Protein AF-0000000087802405 (afdb_homodimer)

Secondary structure (DSSP, 8-state):
------------------S-HHHHHHHHHHHHHHHHHHHHHHHHTT-SSPPPTT--HHHHHHHHHHTHHHHHHHHHHHHHHHHHHHHHHHHHHHHHTTSTT--HHHHHHHHHHHHHHHHHHHHHHHHHHHHHH-TTS-HHHHHHHHHHHHHHHHHTTHHHHHHHHHHHHHHHT--SSS-SS-HHHHHHHHHHHHTTGGGGGGGG-SSSTTSTTSIIIIIHHHHHHHHHHHHHHHHHHHHHHHHHS--/--------------S---S-HHHHHHHHHHHHHHHHHHHHHHHHTT-SSPPPTT--HHHHHHHHHHTHHHHHHHHHHHHHHHHHHHHHHHHHHHHHTTSTT--HHHHHHHHHHHHHHHHHHHHHHHHHHHHHH-TTS-HHHHHHHHHHHHHHHHHTTHHHHHHHHHHHHHHHT--SSS-SS-HHHHHHHHHHHHTTGGGGGGGG-SSSTTSTTSIIIIIHHHHHHHHHHHHHHHHHHHHHHHHHS--

Radius of gyration: 25.0 Å; Cα contacts (8 Å, |Δi|>4): 701; chains: 2; bounding box: 50×85×75 Å

Solvent-accessible surface area (backbone atoms only — not comparable to full-atom values): 24866 Å² total; per-residue (Å²): 138,82,77,78,80,73,75,78,74,70,72,73,72,67,76,78,70,78,87,50,63,67,58,45,50,56,23,43,48,24,40,62,50,23,51,49,31,47,49,46,22,33,57,41,43,64,39,79,62,46,77,57,72,72,57,47,36,63,58,48,41,48,52,47,65,76,29,42,69,35,32,51,53,14,35,37,40,28,33,53,23,20,38,26,31,32,42,16,27,41,24,47,38,62,60,55,63,71,37,80,86,57,62,65,64,41,45,50,47,22,30,37,22,22,20,41,36,12,46,36,38,20,56,34,25,28,37,50,31,46,36,62,56,55,78,83,51,61,32,65,58,36,37,51,35,44,53,50,26,52,48,43,60,44,51,57,47,59,37,48,39,54,19,47,48,29,50,24,52,52,39,62,64,42,79,54,94,75,39,90,52,59,58,68,55,28,52,50,43,43,55,43,43,57,47,46,58,67,15,63,51,22,89,77,41,59,60,62,47,47,5,63,60,13,55,48,29,35,50,45,35,53,51,32,52,51,49,47,52,48,51,54,51,49,48,50,50,53,50,47,53,61,55,58,66,73,99,138,83,77,80,82,75,76,79,76,75,73,77,71,62,81,74,69,77,86,46,59,66,58,46,51,54,22,43,50,23,42,62,50,23,52,49,30,44,50,47,21,33,56,41,44,63,38,80,62,44,76,57,71,73,56,48,37,64,57,49,43,48,52,48,66,75,28,42,68,36,32,55,54,14,35,55,39,28,40,55,24,19,63,27,32,30,42,15,26,50,24,46,36,61,61,54,63,70,38,78,85,55,61,64,59,41,45,49,46,22,29,26,17,21,38,40,35,13,46,38,37,49,56,36,25,53,36,49,44,59,38,60,68,56,76,82,51,61,33,65,57,37,38,50,35,46,48,39,25,51,38,38,61,45,35,39,45,39,37,50,41,45,18,47,47,28,48,24,52,53,39,60,63,42,82,54,94,76,38,91,52,58,56,67,56,27,52,52,44,44,56,43,44,56,44,46,59,68,16,47,49,22,58,73,43,58,59,63,48,50,6,65,60,12,55,49,29,37,51,46,37,55,50,33,52,50,51,47,53,49,53,54,50,49,48,50,50,54,48,46,54,62,53,56,65,73,97

Sequence (494 aa):
MQSSLILNRREMSLPATSRHPTTDIAWIACGPVALIFFLIFLAASHFLPPISPKSSPISIADHYRSNETGMEAGVYILVVASILWPMYSFGLNNFLSNIPDINPNILSLQSSCGAAAGMSLAVIAPCFGATLYRLERDPALTQLLNDLSWLLFTLVTSQFATQEFAISGGILSDTRAKPLVPHWVAWINSSLTLTYIPAYSAHCVRKGPMAWDGAVTFWLPIAAIAVQTGLLCFYFWMYLRQHTARGMQSSLILNRREMSLPATSRHPTTDIAWIACGPVALIFFLIFLAASHFLPPISPKSSPISIADHYRSNETGMEAGVYILVVASILWPMYSFGLNNFLSNIPDINPNILSLQSSCGAAAGMSLAVIAPCFGATLYRLERDPALTQLLNDLSWLLFTLVTSQFATQEFAISGGILSDTRAKPLVPHWVAWINSSLTLTYIPAYSAHCVRKGPMAWDGAVTFWLPIAAIAVQTGLLCFYFWMYLRQHTARG

Foldseek 3Di:
DPPDPPPPPPPPPQPPQPPCVVLLLQLQVLLVVLLVLQVQLCVLLVPVPHDFLPDDLVRLLVSCVVRVVSNVVSLVSLLVSLVNQLSNLVSLLSLLSNQPPQDVVLSVLLSVLSNQQSVLSNVLSVLSVVLSVCSVDDSVVSSVSVVVSLLSVQQSCVSVLSNLLSSLVSQVVRPDPDGLADNVLSVLSNVLSVLSVLLNCQNVDRDEQNHSSHCSRPVSNSVSSVVNSVRSSVSSVVVCVVVVVVD/DPPDPPVPPPPPPQPDQPPCVPLLLQLQVLLVVLLVLQVQLCVLLVPVPHDFLPDDLVRLLVSCVVRVVSNVVSLVSLLVSLVRQLSNLVSVLSLLSVQPPQDVVLSVLLSVLSNQQSVLSVVLSVLSVVLNVCSVDDSVVSSVSVVVSLLSVQASCVSVLRNLLSSLVSQVVRPDPDGLADNVLSVLSNVLSVLSVLLNCLVVDRDEQNHSSHCSRPVSNSVSSVVNSVSSSVSSVVVCVVPVVVD

Nearest PDB structures (foldseek):
  6h2e-assembly1_Q-2  TM=1.938E-01  e=8.388E+00  Aeromonas hydrophila subsp. hydrophila AL09-71
  6r1j-assembly1_J-2  TM=1.764E-01  e=5.918E+00  Aeromonas hydrophila J-1
  8ubg-assembly1_A  TM=5.286E-01  e=4.820E+00  synthetic construct
  6r1j-assembly1_J-2  TM=1.724E-01  e=5.990E+00  Aeromonas hydrophila J-1

Organism: Aspergillus candidus (NCBI:txid41067)

Structure (mmCIF, N/CA/C/O backbone):
data_AF-0000000087802405-model_v1
#
loop_
_entity.id
_entity.type
_entity.pdbx_description
1 polymer 'Integral membrane protein'
#
loop_
_atom_site.group_PDB
_atom_site.id
_atom_site.type_symbol
_atom_site.label_atom_id
_atom_site.label_alt_id
_atom_site.label_comp_id
_atom_site.label_asym_id
_atom_site.label_entity_id
_atom_site.label_seq_id
_atom_site.pdbx_PDB_ins_code
_atom_site.Cartn_x
_atom_site.Cartn_y
_atom_site.Cartn_z
_atom_site.occupancy
_atom_site.B_iso_or_equiv
_atom_site.auth_seq_id
_atom_site.auth_comp_id
_atom_site.auth_asym_id
_atom_site.auth_atom_id
_atom_site.pdbx_PDB_model_num
ATOM 1 N N . MET A 1 1 ? 4.742 39.062 51.5 1 24.84 1 MET A N 1
ATOM 2 C CA . MET A 1 1 ? 5.492 39.188 50.25 1 24.84 1 MET A CA 1
ATOM 3 C C . MET A 1 1 ? 5.078 38.094 49.25 1 24.84 1 MET A C 1
ATOM 5 O O . MET A 1 1 ? 5.645 37 49.25 1 24.84 1 MET A O 1
ATOM 9 N N . GLN A 1 2 ? 3.816 37.781 49.219 1 27.03 2 GLN A N 1
ATOM 10 C CA . GLN A 1 2 ? 2.816 36.969 48.562 1 27.03 2 GLN A CA 1
ATOM 11 C C . GLN A 1 2 ? 2.773 37.25 47.062 1 27.03 2 GLN A C 1
ATOM 13 O O . GLN A 1 2 ? 1.988 38.094 46.594 1 27.03 2 GLN A O 1
ATOM 18 N N . SER A 1 3 ? 3.988 37.688 46.438 1 31.23 3 SER A N 1
ATOM 19 C CA . SER A 1 3 ? 4.129 38 45.031 1 31.23 3 SER A CA 1
ATOM 20 C C . SER A 1 3 ? 3.486 36.938 44.156 1 31.23 3 SER A C 1
ATOM 22 O O . SER A 1 3 ? 3.834 35.781 44.219 1 31.23 3 SER A O 1
ATOM 24 N N . SER A 1 4 ? 2.217 37.219 43.688 1 28.28 4 SER A N 1
ATOM 25 C CA . SER A 1 4 ? 1.218 36.625 42.781 1 28.28 4 SER A CA 1
ATOM 26 C C . SER A 1 4 ? 1.846 36.219 41.469 1 28.28 4 SER A C 1
ATOM 28 O O . SER A 1 4 ? 2.336 37.031 40.719 1 28.28 4 SER A O 1
ATOM 30 N N . LEU A 1 5 ? 2.613 35.094 41.312 1 28.69 5 LEU A N 1
ATOM 31 C CA . LEU A 1 5 ? 3.105 34.344 40.188 1 28.69 5 LEU A CA 1
ATOM 32 C C . LEU A 1 5 ? 2.031 34.188 39.125 1 28.69 5 LEU A C 1
ATOM 34 O O . LEU A 1 5 ? 1.125 33.375 39.25 1 28.69 5 LEU A O 1
ATOM 38 N N . ILE A 1 6 ? 1.378 35.312 38.656 1 29.67 6 ILE A N 1
ATOM 39 C CA . ILE A 1 6 ? 0.475 35.344 37.531 1 29.67 6 ILE A CA 1
ATOM 40 C C . ILE A 1 6 ? 1.076 34.562 36.344 1 29.67 6 ILE A C 1
ATOM 42 O O . ILE A 1 6 ? 2.1 34.969 35.781 1 29.67 6 ILE A O 1
ATOM 46 N N . LEU A 1 7 ? 1.1 33.25 36.375 1 28.95 7 LEU A N 1
ATOM 47 C CA . LEU A 1 7 ? 1.338 32.312 35.281 1 28.95 7 LEU A CA 1
ATOM 48 C C . LEU A 1 7 ? 0.708 32.781 34 1 28.95 7 LEU A C 1
ATOM 50 O O . LEU A 1 7 ? -0.506 33 33.938 1 28.95 7 LEU A O 1
ATOM 54 N N . ASN A 1 8 ? 1.316 33.688 33.219 1 27.42 8 ASN A N 1
ATOM 55 C CA . ASN A 1 8 ? 0.947 34.062 31.859 1 27.42 8 ASN A CA 1
ATOM 56 C C . ASN A 1 8 ? 0.509 32.875 31.031 1 27.42 8 ASN A C 1
ATOM 58 O O . ASN A 1 8 ? 1.327 32 30.688 1 27.42 8 ASN A O 1
ATOM 62 N N . ARG A 1 9 ? -0.68 32.312 31.219 1 29.12 9 ARG A N 1
ATOM 63 C CA . ARG A 1 9 ? -1.418 31.422 30.328 1 29.12 9 ARG A CA 1
ATOM 64 C C . ARG A 1 9 ? -1.245 31.844 28.875 1 29.12 9 ARG A C 1
ATOM 66 O O . ARG A 1 9 ? -1.924 32.781 28.406 1 29.12 9 ARG A O 1
ATOM 73 N N . ARG A 1 10 ? 0.016 32 28.391 1 31.77 10 ARG A N 1
ATOM 74 C CA . ARG A 1 10 ? 0.124 32.156 26.953 1 31.77 10 ARG A CA 1
ATOM 75 C C . ARG A 1 10 ? -0.912 31.312 26.219 1 31.77 10 ARG A C 1
ATOM 77 O O . ARG A 1 10 ? -0.956 30.094 26.391 1 31.77 10 ARG A O 1
ATOM 84 N N . GLU A 1 11 ? -2.078 31.812 25.891 1 28.75 11 GLU A N 1
ATOM 85 C CA . GLU A 1 11 ? -3.084 31.328 24.953 1 28.75 11 GLU A CA 1
ATOM 86 C C . GLU A 1 11 ? -2.434 30.594 23.781 1 28.75 11 GLU A C 1
ATOM 88 O O . GLU A 1 11 ? -1.7 31.203 23 1 28.75 11 GLU A O 1
ATOM 93 N N . MET A 1 12 ? -1.704 29.547 23.969 1 30.81 12 MET A N 1
ATOM 94 C CA . MET A 1 12 ? -1.371 28.703 22.844 1 30.81 12 MET A CA 1
ATOM 95 C C . MET A 1 12 ? -2.424 28.812 21.734 1 30.81 12 MET A C 1
ATOM 97 O O . MET A 1 12 ? -3.574 28.422 21.938 1 30.81 12 MET A O 1
ATOM 101 N N . SER A 1 13 ? -2.416 29.875 20.953 1 31.36 13 SER A N 1
ATOM 102 C CA . SER A 1 13 ? -3.244 30.078 19.766 1 31.36 13 SER A CA 1
ATOM 103 C C . SER A 1 13 ? -3.584 28.75 19.109 1 31.36 13 SER A C 1
ATOM 105 O O . SER A 1 13 ? -2.734 27.859 19.016 1 31.36 13 SER A O 1
ATOM 107 N N . LEU A 1 14 ? -4.75 28.266 19.219 1 33.34 14 LEU A N 1
ATOM 108 C CA . LEU A 1 14 ? -5.438 27.172 18.547 1 33.34 14 LEU A CA 1
ATOM 109 C C . LEU A 1 14 ? -4.879 26.938 17.156 1 33.34 14 LEU A C 1
ATOM 111 O O . LEU A 1 14 ? -4.633 27.891 16.422 1 33.34 14 LEU A O 1
ATOM 115 N N . PRO A 1 15 ? -4.094 25.906 16.984 1 36.03 15 PRO A N 1
ATOM 116 C CA . PRO A 1 15 ? -3.648 25.719 15.594 1 36.03 15 PRO A CA 1
ATOM 117 C C . PRO A 1 15 ? -4.695 26.156 14.578 1 36.03 15 PRO A C 1
ATOM 119 O O . PRO A 1 15 ? -5.895 26.109 14.859 1 36.03 15 PRO A O 1
ATOM 122 N N . ALA A 1 16 ? -4.402 27.109 13.656 1 37.66 16 ALA A N 1
ATOM 123 C CA . ALA A 1 16 ? -5.172 27.672 12.547 1 37.66 16 ALA A CA 1
ATOM 124 C C . ALA A 1 16 ? -6.152 26.656 11.984 1 37.66 16 ALA A C 1
ATOM 126 O O . ALA A 1 16 ? -5.836 25.469 11.898 1 37.66 16 ALA A O 1
ATOM 127 N N . THR A 1 17 ? -7.473 26.688 12.188 1 40.28 17 THR A N 1
ATOM 128 C CA . THR A 1 17 ? -8.609 26.109 11.477 1 40.28 17 THR A CA 1
ATOM 129 C C . THR A 1 17 ? -8.227 25.75 10.039 1 40.28 17 THR A C 1
ATOM 131 O O . THR A 1 17 ? -7.496 26.5 9.383 1 40.28 17 THR A O 1
ATOM 134 N N . SER A 1 18 ? -8.062 24.531 9.742 1 48.38 18 SER A N 1
ATOM 135 C CA . SER A 1 18 ? -7.75 24.094 8.391 1 48.38 18 SER A CA 1
ATOM 136 C C . SER A 1 18 ? -8.398 25.016 7.355 1 48.38 18 SER A C 1
ATOM 138 O O . SER A 1 18 ? -9.625 25.156 7.324 1 48.38 18 SER A O 1
ATOM 140 N N . ARG A 1 19 ? -7.77 26.156 7.016 1 53.12 19 ARG A N 1
ATOM 141 C CA . ARG A 1 19 ? -8.086 27.172 6.023 1 53.12 19 ARG A CA 1
ATOM 142 C C . ARG A 1 19 ? -8.578 26.547 4.727 1 53.12 19 ARG A C 1
ATOM 144 O O . ARG A 1 19 ? -9.141 27.219 3.867 1 53.12 19 ARG A O 1
ATOM 151 N N . HIS A 1 20 ? -8.445 25.109 4.578 1 64.62 20 HIS A N 1
ATOM 152 C CA . HIS A 1 20 ? -8.875 24.656 3.256 1 64.62 20 HIS A CA 1
ATOM 153 C C . HIS A 1 20 ? -9.922 23.547 3.361 1 64.62 20 HIS A C 1
ATOM 155 O O . HIS A 1 20 ? -9.586 22.359 3.254 1 64.62 20 HIS A O 1
ATOM 161 N N . PRO A 1 21 ? -11.18 23.875 3.584 1 77.06 21 PRO A N 1
ATOM 162 C CA . PRO A 1 21 ? -12.289 22.922 3.742 1 77.06 21 PRO A CA 1
ATOM 163 C C . PRO A 1 21 ? -12.422 21.969 2.557 1 77.06 21 PRO A C 1
ATOM 165 O O . PRO A 1 21 ? -12.758 20.797 2.736 1 77.06 21 PRO A O 1
ATOM 168 N N . THR A 1 22 ? -12.055 22.438 1.466 1 80 22 THR A N 1
ATOM 169 C CA . THR A 1 22 ? -12.203 21.609 0.279 1 80 22 THR A CA 1
ATOM 170 C C . THR A 1 22 ? -11.211 20.438 0.309 1 80 22 THR A C 1
ATOM 172 O O . THR A 1 22 ? -11.547 19.328 -0.068 1 80 22 THR A O 1
ATOM 175 N N . THR A 1 23 ? -10.07 20.703 0.787 1 82.81 23 THR A N 1
ATOM 176 C CA . THR A 1 23 ? -9.055 19.656 0.866 1 82.81 23 THR A CA 1
ATOM 177 C C . THR A 1 23 ? -9.422 18.625 1.919 1 82.81 23 THR A C 1
ATOM 179 O O . THR A 1 23 ? -9.258 17.422 1.698 1 82.81 23 THR A O 1
ATOM 182 N N . ASP A 1 24 ? -9.992 19.109 2.953 1 87.5 24 ASP A N 1
ATOM 183 C CA . ASP A 1 24 ? -10.414 18.188 4.012 1 87.5 24 ASP A CA 1
ATOM 184 C C . ASP A 1 24 ? -11.547 17.281 3.541 1 87.5 24 ASP A C 1
ATOM 186 O O . ASP A 1 24 ? -11.578 16.094 3.855 1 87.5 24 ASP A O 1
ATOM 190 N N . ILE A 1 25 ? -12.43 17.875 2.793 1 91.81 25 ILE A N 1
ATOM 191 C CA . ILE A 1 25 ? -13.547 17.109 2.254 1 91.81 25 ILE A CA 1
ATOM 192 C C . ILE A 1 25 ? -13.023 16.031 1.303 1 91.81 25 ILE A C 1
ATOM 194 O O . ILE A 1 25 ? -13.438 14.875 1.376 1 91.81 25 ILE A O 1
ATOM 198 N N . ALA A 1 26 ? -12.078 16.391 0.507 1 91.31 26 ALA A N 1
ATOM 199 C CA . ALA A 1 26 ? -11.516 15.445 -0.458 1 91.31 26 ALA A CA 1
ATOM 200 C C . ALA A 1 26 ? -10.797 14.305 0.248 1 91.31 26 ALA A C 1
ATOM 202 O O . ALA A 1 26 ? -10.938 13.141 -0.136 1 91.31 26 ALA A O 1
ATOM 203 N N . TRP A 1 27 ? -10.078 14.578 1.279 1 92.31 27 TRP A N 1
ATOM 204 C CA . TRP A 1 27 ? -9.305 13.57 1.998 1 92.31 27 TRP A CA 1
ATOM 205 C C . TRP A 1 27 ? -10.227 12.617 2.752 1 92.31 27 TRP A C 1
ATOM 207 O O . TRP A 1 27 ? -10.062 11.398 2.682 1 92.31 27 TRP A O 1
ATOM 217 N N . ILE A 1 28 ? -11.211 13.18 3.375 1 94.81 28 ILE A N 1
ATOM 218 C CA . ILE A 1 28 ? -12.125 12.344 4.152 1 94.81 28 ILE A CA 1
ATOM 219 C C . ILE A 1 28 ? -12.969 11.492 3.211 1 94.81 28 ILE A C 1
ATOM 221 O O . ILE A 1 28 ? -13.266 10.328 3.512 1 94.81 28 ILE A O 1
ATOM 225 N N . ALA A 1 29 ? -13.312 12.039 2.053 1 95.69 29 ALA A N 1
ATOM 226 C CA . ALA A 1 29 ? -14.102 11.289 1.074 1 95.69 29 ALA A CA 1
ATOM 227 C C . ALA A 1 29 ? -13.328 10.086 0.55 1 95.69 29 ALA A C 1
ATOM 229 O O . ALA A 1 29 ? -13.922 9.148 0.014 1 95.69 29 ALA A O 1
ATOM 230 N N . CYS A 1 30 ? -12.008 10.062 0.687 1 95.75 30 CYS A N 1
ATOM 231 C CA . CYS A 1 30 ? -11.18 8.953 0.216 1 95.75 30 CYS A CA 1
ATOM 232 C C . CYS A 1 30 ? -11.516 7.668 0.967 1 95.75 30 CYS A C 1
ATOM 234 O O . CYS A 1 30 ? -11.336 6.57 0.436 1 95.75 30 CYS A O 1
ATOM 236 N N . GLY A 1 31 ? -11.984 7.801 2.209 1 96.44 31 GLY A N 1
ATOM 237 C CA . GLY A 1 31 ? -12.367 6.621 2.973 1 96.44 31 GLY A CA 1
ATOM 238 C C . GLY A 1 31 ? -13.516 5.848 2.346 1 96.44 31 GLY A C 1
ATOM 239 O O . GLY A 1 31 ? -13.328 4.715 1.896 1 96.44 31 GLY A O 1
ATOM 240 N N . PRO A 1 32 ? -14.711 6.477 2.18 1 97.38 32 PRO A N 1
ATOM 241 C CA . PRO A 1 32 ? -15.836 5.809 1.527 1 97.38 32 PRO A CA 1
ATOM 242 C C . PRO A 1 32 ? -15.523 5.391 0.091 1 97.38 32 PRO A C 1
ATOM 244 O O . PRO A 1 32 ? -15.984 4.34 -0.364 1 97.38 32 PRO A O 1
ATOM 247 N N . VAL A 1 33 ? -14.805 6.168 -0.608 1 97.62 33 VAL A N 1
ATOM 248 C CA . VAL A 1 33 ? -14.469 5.82 -1.984 1 97.62 33 VAL A CA 1
ATOM 249 C C . VAL A 1 33 ? -13.617 4.551 -2.002 1 97.62 33 VAL A C 1
ATOM 251 O O . VAL A 1 33 ? -13.828 3.666 -2.834 1 97.62 33 VAL A O 1
ATOM 254 N N . ALA A 1 34 ? -12.633 4.461 -1.121 1 97.19 34 ALA A N 1
ATOM 255 C CA . ALA A 1 34 ? -11.82 3.25 -1.019 1 97.19 34 ALA A CA 1
ATOM 256 C C . ALA A 1 34 ? -12.688 2.031 -0.726 1 97.19 34 ALA A C 1
ATOM 258 O O . ALA A 1 34 ? -12.469 0.957 -1.293 1 97.19 34 ALA A O 1
ATOM 259 N N . LEU A 1 35 ? -13.695 2.186 0.123 1 96.88 35 LEU A N 1
ATOM 260 C CA . LEU A 1 35 ? -14.602 1.089 0.456 1 96.88 35 LEU A CA 1
ATOM 261 C C . LEU A 1 35 ? -15.438 0.684 -0.755 1 96.88 35 LEU A C 1
ATOM 263 O O . LEU A 1 35 ? -15.648 -0.507 -0.998 1 96.88 35 LEU A O 1
ATOM 267 N N . ILE A 1 36 ? -15.875 1.646 -1.46 1 97.5 36 ILE A N 1
ATOM 268 C CA . ILE A 1 36 ? -16.641 1.369 -2.666 1 97.5 36 ILE A CA 1
ATOM 269 C C . ILE A 1 36 ? -15.773 0.621 -3.674 1 97.5 36 ILE A C 1
ATOM 271 O O . ILE A 1 36 ? -16.219 -0.347 -4.293 1 97.5 36 ILE A O 1
ATOM 275 N N . PHE A 1 37 ? -14.531 1.049 -3.834 1 97.44 37 PHE A N 1
ATOM 276 C CA . PHE A 1 37 ? -13.609 0.362 -4.727 1 97.44 37 PHE A CA 1
ATOM 277 C C . PHE A 1 37 ? -13.406 -1.084 -4.289 1 97.44 37 PHE A C 1
ATOM 279 O O . PHE A 1 37 ? -13.383 -1.993 -5.121 1 97.44 37 PHE A O 1
ATOM 286 N N . PHE A 1 38 ? -13.305 -1.248 -3.016 1 96 38 PHE A N 1
ATOM 287 C CA . PHE A 1 38 ? -13.156 -2.584 -2.449 1 96 38 PHE A CA 1
ATOM 288 C C . PHE A 1 38 ? -14.367 -3.449 -2.771 1 96 38 PHE A C 1
ATOM 290 O O . PHE A 1 38 ? -14.219 -4.602 -3.186 1 96 38 PHE A O 1
ATOM 297 N N . LEU A 1 39 ? -15.531 -2.889 -2.65 1 95.81 39 LEU A N 1
ATOM 298 C CA . LEU A 1 39 ? -16.75 -3.623 -2.936 1 95.81 39 LEU A CA 1
ATOM 299 C C . LEU A 1 39 ? -16.891 -3.9 -4.43 1 95.81 39 LEU A C 1
ATOM 301 O O . LEU A 1 39 ? -17.406 -4.949 -4.828 1 95.81 39 LEU A O 1
ATOM 305 N N . ILE A 1 40 ? -16.484 -2.988 -5.223 1 95.81 40 ILE A N 1
ATOM 306 C CA . ILE A 1 40 ? -16.484 -3.197 -6.668 1 95.81 40 ILE A CA 1
ATOM 307 C C . ILE A 1 40 ? -15.562 -4.355 -7.023 1 95.81 40 ILE A C 1
ATOM 309 O O . ILE A 1 40 ? -15.891 -5.188 -7.871 1 95.81 40 ILE A O 1
ATOM 313 N N . PHE A 1 41 ? -14.398 -4.414 -6.402 1 96.75 41 PHE A N 1
ATOM 314 C CA . PHE A 1 41 ? -13.492 -5.539 -6.602 1 96.75 41 PHE A CA 1
ATOM 315 C C . PHE A 1 41 ? -14.188 -6.855 -6.293 1 96.75 41 PHE A C 1
ATOM 317 O O . PHE A 1 41 ? -14.125 -7.801 -7.086 1 96.75 41 PHE A O 1
ATOM 324 N N . LEU A 1 42 ? -14.898 -6.934 -5.156 1 96.5 42 LEU A N 1
ATOM 325 C CA . LEU A 1 42 ? -15.57 -8.164 -4.758 1 96.5 42 LEU A CA 1
ATOM 326 C C . LEU A 1 42 ? -16.688 -8.516 -5.734 1 96.5 42 LEU A C 1
ATOM 328 O O . LEU A 1 42 ? -16.828 -9.672 -6.145 1 96.5 42 LEU A O 1
ATOM 332 N N . ALA A 1 43 ? -17.406 -7.508 -6.133 1 95.69 43 ALA A N 1
ATOM 333 C CA . ALA A 1 43 ? -18.547 -7.73 -7.023 1 95.69 43 ALA A CA 1
ATOM 334 C C . ALA A 1 43 ? -18.078 -8.125 -8.422 1 95.69 43 ALA A C 1
ATOM 336 O O . ALA A 1 43 ? -18.594 -9.078 -9.008 1 95.69 43 ALA A O 1
ATOM 337 N N . ALA A 1 44 ? -17.094 -7.445 -8.914 1 94.94 44 ALA A N 1
ATOM 338 C CA . ALA A 1 44 ? -16.594 -7.695 -10.258 1 94.94 44 ALA A CA 1
ATOM 339 C C . ALA A 1 44 ? -15.938 -9.07 -10.352 1 94.94 44 ALA A C 1
ATOM 341 O O . ALA A 1 44 ? -15.906 -9.68 -11.422 1 94.94 44 ALA A O 1
ATOM 342 N N . SER A 1 45 ? -15.461 -9.586 -9.242 1 95.12 45 SER A N 1
ATOM 343 C CA . SER A 1 45 ? -14.781 -10.875 -9.203 1 95.12 45 SER A CA 1
ATOM 344 C C . SER A 1 45 ? -15.734 -11.992 -8.805 1 95.12 45 SER A C 1
ATOM 346 O O . SER A 1 45 ? -15.328 -13.148 -8.695 1 95.12 45 SER A O 1
ATOM 348 N N . HIS A 1 46 ? -17.031 -11.633 -8.523 1 95.19 46 HIS A N 1
ATOM 349 C CA . HIS A 1 46 ? -18.031 -12.57 -8.062 1 95.19 46 HIS A CA 1
ATOM 350 C C . HIS A 1 46 ? -17.594 -13.273 -6.777 1 95.19 46 HIS A C 1
ATOM 352 O O . HIS A 1 46 ? -17.688 -14.492 -6.668 1 95.19 46 HIS A O 1
ATOM 358 N N . PHE A 1 47 ? -17.016 -12.477 -5.84 1 96.12 47 PHE A N 1
ATOM 359 C CA . PHE A 1 47 ? -16.594 -12.953 -4.527 1 96.12 47 PHE A CA 1
ATOM 360 C C . PHE A 1 47 ? -17.625 -12.57 -3.463 1 96.12 47 PHE A C 1
ATOM 362 O O . PHE A 1 47 ? -17.266 -12.305 -2.316 1 96.12 47 PHE A O 1
ATOM 369 N N . LEU A 1 48 ? -18.891 -12.453 -3.844 1 93.19 48 LEU A N 1
ATOM 370 C CA . LEU A 1 48 ? -19.984 -12.188 -2.914 1 93.19 48 LEU A CA 1
ATOM 371 C C . LEU A 1 48 ? -21.016 -13.312 -2.957 1 93.19 48 LEU A C 1
ATOM 373 O O . LEU A 1 48 ? -22.062 -13.172 -3.596 1 93.19 48 LEU A O 1
ATOM 377 N N . PRO A 1 49 ? -20.797 -14.391 -2.289 1 91.69 49 PRO A N 1
ATOM 378 C CA . PRO A 1 49 ? -19.75 -14.547 -1.282 1 91.69 49 PRO A CA 1
ATOM 379 C C . PRO A 1 49 ? -18.438 -15.039 -1.876 1 91.69 49 PRO A C 1
ATOM 381 O O . PRO A 1 49 ? -18.375 -15.367 -3.062 1 91.69 49 PRO A O 1
ATOM 384 N N . PRO A 1 50 ? -17.422 -15.109 -0.957 1 95 50 PRO A N 1
ATOM 385 C CA . PRO A 1 50 ? -16.141 -15.648 -1.417 1 95 50 PRO A CA 1
ATOM 386 C C . PRO A 1 50 ? -16.234 -17.109 -1.839 1 95 50 PRO A C 1
ATOM 388 O O . PRO A 1 50 ? -17.188 -17.812 -1.464 1 95 50 PRO A O 1
ATOM 391 N N . ILE A 1 51 ? -15.281 -17.531 -2.666 1 94.5 51 ILE A N 1
ATOM 392 C CA . ILE A 1 51 ? -15.195 -18.953 -3 1 94.5 51 ILE A CA 1
ATOM 393 C C . ILE A 1 51 ? -15.016 -19.766 -1.726 1 94.5 51 ILE A C 1
ATOM 395 O O . ILE A 1 51 ? -14.195 -19.422 -0.871 1 94.5 51 ILE A O 1
ATOM 399 N N . SER A 1 52 ? -15.734 -20.797 -1.66 1 94.5 52 SER A N 1
ATOM 400 C CA . SER A 1 52 ? -15.68 -21.656 -0.479 1 94.5 52 SER A CA 1
ATOM 401 C C . SER A 1 52 ? -14.32 -22.328 -0.346 1 94.5 52 SER A C 1
ATOM 403 O O . SER A 1 52 ? -13.742 -22.781 -1.339 1 94.5 52 SER A O 1
ATOM 405 N N . PRO A 1 53 ? -13.805 -22.359 0.911 1 94.88 53 PRO A N 1
ATOM 406 C CA . PRO A 1 53 ? -12.539 -23.062 1.11 1 94.88 53 PRO A CA 1
ATOM 407 C C . PRO A 1 53 ? -12.648 -24.562 0.803 1 94.88 53 PRO A C 1
ATOM 409 O O . PRO A 1 53 ? -11.633 -25.234 0.623 1 94.88 53 PRO A O 1
ATOM 412 N N . LYS A 1 54 ? -13.836 -25.094 0.654 1 94.69 54 LYS A N 1
ATOM 413 C CA . LYS A 1 54 ? -14.039 -26.516 0.394 1 94.69 54 LYS A CA 1
ATOM 414 C C . LYS A 1 54 ? -14.102 -26.797 -1.104 1 94.69 54 LYS A C 1
ATOM 416 O O . LYS A 1 54 ? -14.133 -27.953 -1.522 1 94.69 54 LYS A O 1
ATOM 421 N N . SER A 1 55 ? -14.07 -25.781 -1.849 1 95.25 55 SER A N 1
ATOM 422 C CA . SER A 1 55 ? -14.156 -25.969 -3.295 1 95.25 55 SER A CA 1
ATOM 423 C C . SER A 1 55 ? -12.953 -26.75 -3.826 1 95.25 55 SER A C 1
ATOM 425 O O . SER A 1 55 ? -11.836 -26.594 -3.322 1 95.25 55 SER A O 1
ATOM 427 N N . SER A 1 56 ? -13.18 -27.5 -4.836 1 96.56 56 SER A N 1
ATOM 428 C CA . SER A 1 56 ? -12.117 -28.281 -5.457 1 96.56 56 SER A CA 1
ATOM 429 C C . SER A 1 56 ? -11.188 -27.406 -6.281 1 96.56 56 SER A C 1
ATOM 431 O O . SER A 1 56 ? -11.562 -26.297 -6.695 1 96.56 56 SER A O 1
ATOM 433 N N . PRO A 1 57 ? -9.992 -27.922 -6.504 1 96.69 57 PRO A N 1
ATOM 434 C CA . PRO A 1 57 ? -9.055 -27.156 -7.324 1 96.69 57 PRO A CA 1
ATOM 435 C C . PRO A 1 57 ? -9.625 -26.797 -8.695 1 96.69 57 PRO A C 1
ATOM 437 O O . PRO A 1 57 ? -9.453 -25.672 -9.156 1 96.69 57 PRO A O 1
ATOM 440 N N . ILE A 1 58 ? -10.328 -27.719 -9.344 1 96.88 58 ILE A N 1
ATOM 441 C CA . ILE A 1 58 ? -10.891 -27.484 -10.672 1 96.88 58 ILE A CA 1
ATOM 442 C C . ILE A 1 58 ? -11.977 -26.406 -10.594 1 96.88 58 ILE A C 1
ATOM 444 O O . ILE A 1 58 ? -12.039 -25.516 -11.438 1 96.88 58 ILE A O 1
ATOM 448 N N . SER A 1 59 ? -12.812 -26.5 -9.562 1 96.62 59 SER A N 1
ATOM 449 C CA . SER A 1 59 ? -13.875 -25.516 -9.383 1 96.62 59 SER A CA 1
ATOM 450 C C . SER A 1 59 ? -13.297 -24.109 -9.156 1 96.62 59 SER A C 1
ATOM 452 O O . SER A 1 59 ? -13.812 -23.125 -9.695 1 96.62 59 SER A O 1
ATOM 454 N N . ILE A 1 60 ? -12.242 -24 -8.438 1 96.69 60 ILE A N 1
ATOM 455 C CA . ILE A 1 60 ? -11.578 -22.734 -8.164 1 96.69 60 ILE A CA 1
ATOM 456 C C . ILE A 1 60 ? -11 -22.172 -9.461 1 96.69 60 ILE A C 1
ATOM 458 O O . ILE A 1 60 ? -11.227 -21 -9.789 1 96.69 60 ILE A O 1
ATOM 462 N N . ALA A 1 61 ? -10.32 -22.969 -10.156 1 96.56 61 ALA A N 1
ATOM 463 C CA . ALA A 1 61 ? -9.734 -22.531 -11.422 1 96.56 61 ALA A CA 1
ATOM 464 C C . ALA A 1 61 ? -10.812 -22.062 -12.391 1 96.56 61 ALA A C 1
ATOM 466 O O . ALA A 1 61 ? -10.648 -21.047 -13.078 1 96.56 61 ALA A O 1
ATOM 467 N N . ASP A 1 62 ? -11.93 -22.766 -12.453 1 96.44 62 ASP A N 1
ATOM 468 C CA . ASP A 1 62 ? -13.031 -22.422 -13.344 1 96.44 62 ASP A CA 1
ATOM 469 C C . ASP A 1 62 ? -13.641 -21.062 -12.961 1 96.44 62 ASP A C 1
ATOM 471 O O . ASP A 1 62 ? -14.047 -20.297 -13.828 1 96.44 62 ASP A O 1
ATOM 475 N N . HIS A 1 63 ? -13.766 -20.875 -11.703 1 96 63 HIS A N 1
ATOM 476 C CA . HIS A 1 63 ? -14.281 -19.578 -11.25 1 96 63 HIS A CA 1
ATOM 477 C C . HIS A 1 63 ? -13.414 -18.438 -11.758 1 96 63 HIS A C 1
ATOM 479 O O . HIS A 1 63 ? -13.938 -17.438 -12.273 1 96 63 HIS A O 1
ATOM 485 N N . TYR A 1 64 ? -12.117 -18.547 -11.641 1 96.44 64 TYR A N 1
ATOM 486 C CA . TYR A 1 64 ? -11.211 -17.5 -12.109 1 96.44 64 TYR A CA 1
ATOM 487 C C . TYR A 1 64 ? -11.281 -17.344 -13.617 1 96.44 64 TYR A C 1
ATOM 489 O O . TYR A 1 64 ? -11.266 -16.219 -14.133 1 96.44 64 TYR A O 1
ATOM 497 N N . ARG A 1 65 ? -11.414 -18.422 -14.359 1 95.81 65 ARG A N 1
ATOM 498 C CA . ARG A 1 65 ? -11.508 -18.375 -15.812 1 95.81 65 ARG A CA 1
ATOM 499 C C . ARG A 1 65 ? -12.797 -17.688 -16.25 1 95.81 65 ARG A C 1
ATOM 501 O O . ARG A 1 65 ? -12.781 -16.875 -17.188 1 95.81 65 ARG A O 1
ATOM 508 N N . SER A 1 66 ? -13.852 -17.969 -15.562 1 95.5 66 SER A N 1
ATOM 509 C CA . SER A 1 66 ? -15.164 -17.453 -15.938 1 95.5 66 SER A CA 1
ATOM 510 C C . SER A 1 66 ? -15.289 -15.969 -15.602 1 95.5 66 SER A C 1
ATOM 512 O O . SER A 1 66 ? -16.172 -15.281 -16.125 1 95.5 66 SER A O 1
ATOM 514 N N . ASN A 1 67 ? -14.461 -15.484 -14.742 1 95.75 67 ASN A N 1
ATOM 515 C CA . ASN A 1 67 ? -14.578 -14.102 -14.289 1 95.75 67 ASN A CA 1
ATOM 516 C C . ASN A 1 67 ? -13.281 -13.328 -14.508 1 95.75 67 ASN A C 1
ATOM 518 O O . ASN A 1 67 ? -12.969 -12.406 -13.75 1 95.75 67 ASN A O 1
ATOM 522 N N . GLU A 1 68 ? -12.531 -13.711 -15.453 1 95.38 68 GLU A N 1
ATOM 523 C CA . GLU A 1 68 ? -11.188 -13.195 -15.688 1 95.38 68 GLU A CA 1
ATOM 524 C C . GLU A 1 68 ? -11.195 -11.68 -15.859 1 95.38 68 GLU A C 1
ATOM 526 O O . GLU A 1 68 ? -10.477 -10.969 -15.148 1 95.38 68 GLU A O 1
ATOM 531 N N . THR A 1 69 ? -12.047 -11.125 -16.719 1 94.88 69 THR A N 1
ATOM 532 C CA . THR A 1 69 ? -12.062 -9.695 -17.031 1 94.88 69 THR A CA 1
ATOM 533 C C . THR A 1 69 ? -12.477 -8.883 -15.805 1 94.88 69 THR A C 1
ATOM 535 O O . THR A 1 69 ? -11.852 -7.875 -15.484 1 94.88 69 THR A O 1
ATOM 538 N N . GLY A 1 70 ? -13.516 -9.289 -15.18 1 96 70 GLY A N 1
ATOM 539 C CA . GLY A 1 70 ? -13.953 -8.609 -13.969 1 96 70 GLY A CA 1
ATOM 540 C C . GLY A 1 70 ? -12.906 -8.609 -12.875 1 96 70 GLY A C 1
ATOM 541 O O . GLY A 1 70 ? -12.703 -7.594 -12.203 1 96 70 GLY A O 1
ATOM 542 N N . MET A 1 71 ? -12.195 -9.656 -12.734 1 95.38 71 MET A N 1
ATOM 543 C CA . MET A 1 71 ? -11.188 -9.773 -11.688 1 95.38 71 MET A CA 1
ATOM 544 C C . MET A 1 71 ? -9.961 -8.922 -12.023 1 95.38 71 MET A C 1
ATOM 546 O O . MET A 1 71 ? -9.336 -8.344 -11.125 1 95.38 71 MET A O 1
ATOM 550 N N . GLU A 1 72 ? -9.617 -8.898 -13.289 1 96.06 72 GLU A N 1
ATOM 551 C CA . GLU A 1 72 ? -8.508 -8.039 -13.695 1 96.06 72 GLU A CA 1
ATOM 552 C C . GLU A 1 72 ? -8.789 -6.578 -13.336 1 96.06 72 GLU A C 1
ATOM 554 O O . GLU A 1 72 ? -7.934 -5.906 -12.75 1 96.06 72 GLU A O 1
ATOM 559 N N . ALA A 1 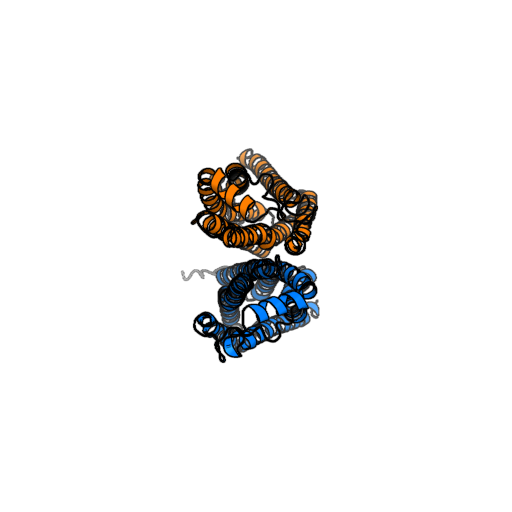73 ? -9.93 -6.133 -13.672 1 95.56 73 ALA A N 1
ATOM 560 C CA . ALA A 1 73 ? -10.32 -4.77 -13.328 1 95.56 73 ALA A CA 1
ATOM 561 C C . ALA A 1 73 ? -10.398 -4.586 -11.812 1 95.56 73 ALA A C 1
ATOM 563 O O . ALA A 1 73 ? -10 -3.547 -11.281 1 95.56 73 ALA A O 1
ATOM 564 N N . GLY A 1 74 ? -10.891 -5.57 -11.172 1 96.19 74 GLY A N 1
ATOM 565 C CA . GLY A 1 74 ? -11.023 -5.508 -9.727 1 96.19 74 GLY A CA 1
ATOM 566 C C . GLY A 1 74 ? -9.695 -5.379 -9.008 1 96.19 74 GLY A C 1
ATOM 567 O O . GLY A 1 74 ? -9.555 -4.57 -8.094 1 96.19 74 GLY A O 1
ATOM 568 N N . VAL A 1 75 ? -8.734 -6.203 -9.398 1 95.88 75 VAL A N 1
ATOM 569 C CA . VAL A 1 75 ? -7.41 -6.16 -8.781 1 95.88 75 VAL A CA 1
ATOM 570 C C . VAL A 1 75 ? -6.797 -4.773 -8.961 1 95.88 75 VAL A C 1
ATOM 572 O O . VAL A 1 75 ? -6.246 -4.199 -8.023 1 95.88 75 VAL A O 1
ATOM 575 N N . TYR A 1 76 ? -6.922 -4.184 -10.133 1 95.69 76 TYR A N 1
ATOM 576 C CA . TYR A 1 76 ? -6.434 -2.836 -10.398 1 95.69 76 TYR A CA 1
ATOM 577 C C . TYR A 1 76 ? -7.086 -1.827 -9.461 1 95.69 76 TYR A C 1
ATOM 579 O O . TYR A 1 76 ? -6.402 -1.012 -8.836 1 95.69 76 TYR A O 1
ATOM 587 N N . ILE A 1 77 ? -8.367 -1.904 -9.344 1 95.94 77 ILE A N 1
ATOM 588 C CA . ILE A 1 77 ? -9.141 -0.98 -8.523 1 95.94 77 ILE A CA 1
ATOM 589 C C . ILE A 1 77 ? -8.75 -1.134 -7.059 1 95.94 77 ILE A C 1
ATOM 591 O O . ILE A 1 77 ? -8.703 -0.15 -6.316 1 95.94 77 ILE A O 1
ATOM 595 N N . LEU A 1 78 ? -8.445 -2.318 -6.68 1 95.62 78 LEU A N 1
ATOM 596 C CA . LEU A 1 78 ? -8.023 -2.57 -5.301 1 95.62 78 LEU A CA 1
ATOM 597 C C . LEU A 1 78 ? -6.688 -1.902 -5.008 1 95.62 78 LEU A C 1
ATOM 599 O O . LEU A 1 78 ? -6.484 -1.369 -3.914 1 95.62 78 LEU A O 1
ATOM 603 N N . VAL A 1 79 ? -5.758 -1.898 -5.938 1 95.31 79 VAL A N 1
ATOM 604 C CA . VAL A 1 79 ? -4.48 -1.218 -5.766 1 95.31 79 VAL A CA 1
ATOM 605 C C . VAL A 1 79 ? -4.711 0.285 -5.621 1 95.31 79 VAL A C 1
ATOM 607 O O . VAL A 1 79 ? -4.09 0.936 -4.777 1 95.31 79 VAL A O 1
ATOM 610 N N . VAL A 1 80 ? -5.605 0.853 -6.359 1 94.19 80 VAL A N 1
ATOM 611 C CA . VAL A 1 80 ? -5.918 2.275 -6.27 1 94.19 80 VAL A CA 1
ATOM 612 C C . VAL A 1 80 ? -6.523 2.586 -4.902 1 94.19 80 VAL A C 1
ATOM 614 O O . VAL A 1 80 ? -6.215 3.617 -4.305 1 94.19 80 VAL A O 1
ATOM 617 N N . ALA A 1 81 ? -7.363 1.708 -4.449 1 95.12 81 ALA A N 1
ATOM 618 C CA . ALA A 1 81 ? -7.941 1.87 -3.117 1 95.12 81 ALA A CA 1
ATOM 619 C C . ALA A 1 81 ? -6.855 1.956 -2.051 1 95.12 81 ALA A C 1
ATOM 621 O O . ALA A 1 81 ? -7.004 2.67 -1.057 1 95.12 81 ALA A O 1
ATOM 622 N N . SER A 1 82 ? -5.758 1.251 -2.23 1 94.56 82 SER A N 1
ATOM 623 C CA . SER A 1 82 ? -4.66 1.237 -1.271 1 94.56 82 SER A CA 1
ATOM 624 C C . SER A 1 82 ? -3.99 2.605 -1.176 1 94.56 82 SER A C 1
ATOM 626 O O . SER A 1 82 ? -3.398 2.941 -0.148 1 94.56 82 SER A O 1
ATOM 628 N N . ILE A 1 83 ? -4.07 3.418 -2.189 1 93.5 83 ILE A N 1
ATOM 629 C CA . ILE A 1 83 ? -3.525 4.77 -2.211 1 93.5 83 ILE A CA 1
ATOM 630 C C . ILE A 1 83 ? -4.438 5.707 -1.419 1 93.5 83 ILE A C 1
ATOM 632 O O . ILE A 1 83 ? -3.961 6.609 -0.729 1 93.5 83 ILE A O 1
ATOM 636 N N . LEU A 1 84 ? -5.695 5.414 -1.448 1 95.12 84 LEU A N 1
ATOM 637 C CA . LEU A 1 84 ? -6.711 6.328 -0.932 1 95.12 84 LEU A CA 1
ATOM 638 C C . LEU A 1 84 ? -6.824 6.211 0.584 1 95.12 84 LEU A C 1
ATOM 640 O O . LEU A 1 84 ? -7.094 7.203 1.269 1 95.12 84 LEU A O 1
ATOM 644 N N . TRP A 1 85 ? -6.535 5.066 1.118 1 95.62 85 TRP A N 1
ATOM 645 C CA . TRP A 1 85 ? -6.801 4.871 2.539 1 95.62 85 TRP A CA 1
ATOM 646 C C . TRP A 1 85 ? -5.867 5.723 3.393 1 95.62 85 TRP A C 1
ATOM 648 O O . TRP A 1 85 ? -6.301 6.352 4.359 1 95.62 85 TRP A O 1
ATOM 658 N N . PRO A 1 86 ? -4.578 5.801 3.092 1 94.12 86 PRO A N 1
ATOM 659 C CA . PRO A 1 86 ? -3.719 6.707 3.857 1 94.12 86 PRO A CA 1
ATOM 660 C C . PRO A 1 86 ? -4.176 8.164 3.775 1 94.12 86 PRO A C 1
ATOM 662 O O . PRO A 1 86 ? -4.047 8.906 4.75 1 94.12 86 PRO A O 1
ATOM 665 N N . MET A 1 87 ? -4.691 8.547 2.619 1 92.56 87 MET A N 1
ATOM 666 C CA . MET A 1 87 ? -5.203 9.906 2.482 1 92.56 87 MET A CA 1
ATOM 667 C C . MET A 1 87 ? -6.383 10.141 3.418 1 92.56 87 MET A C 1
ATOM 669 O O . MET A 1 87 ? -6.496 11.203 4.031 1 92.56 87 MET A O 1
ATOM 673 N N . TYR A 1 88 ? -7.227 9.117 3.521 1 95.75 88 TYR A N 1
ATOM 674 C CA . TYR A 1 88 ? -8.328 9.148 4.477 1 95.75 88 TYR A CA 1
ATOM 675 C C . TYR A 1 88 ? -7.809 9.32 5.902 1 95.75 88 TYR A C 1
ATOM 677 O O . TYR A 1 88 ? -8.352 10.109 6.676 1 95.75 88 TYR A O 1
ATOM 685 N N . SER A 1 89 ? -6.793 8.633 6.27 1 93.75 89 SER A N 1
ATOM 686 C CA . SER A 1 89 ? -6.234 8.695 7.613 1 93.75 89 SER A CA 1
ATOM 687 C C . SER A 1 89 ? -5.719 10.094 7.938 1 93.75 89 SER A C 1
ATOM 689 O O . SER A 1 89 ? -5.816 10.555 9.078 1 93.75 89 SER A O 1
ATOM 691 N N . PHE A 1 90 ? -5.234 10.703 6.934 1 89.5 90 PHE A N 1
ATOM 692 C CA . PHE A 1 90 ? -4.766 12.07 7.117 1 89.5 90 PHE A CA 1
ATOM 693 C C . PHE A 1 90 ? -5.938 13.023 7.312 1 89.5 90 PHE A C 1
ATOM 695 O O . PHE A 1 90 ? -5.863 13.945 8.125 1 89.5 90 PHE A O 1
ATOM 702 N N . GLY A 1 91 ? -6.906 12.797 6.504 1 92.81 91 GLY A N 1
ATOM 703 C CA . GLY A 1 91 ? -8.109 13.578 6.738 1 92.81 91 GLY A CA 1
ATOM 704 C C . GLY A 1 91 ? -8.648 13.445 8.148 1 92.81 91 GLY A C 1
ATOM 705 O O . GLY A 1 91 ? -9.07 14.43 8.758 1 92.81 91 GLY A O 1
ATOM 706 N N . LEU A 1 92 ? -8.586 12.281 8.656 1 95.31 92 LEU A N 1
ATOM 707 C CA . LEU A 1 92 ? -9.039 12.031 10.016 1 95.31 92 LEU A CA 1
ATOM 708 C C . LEU A 1 92 ? -8.141 12.742 11.023 1 95.31 92 LEU A C 1
ATOM 710 O O . LEU A 1 92 ? -8.617 13.219 12.055 1 95.31 92 LEU A O 1
ATOM 714 N N . ASN A 1 93 ? -6.867 12.789 10.727 1 92.31 93 ASN A N 1
ATOM 715 C CA . ASN A 1 93 ? -5.9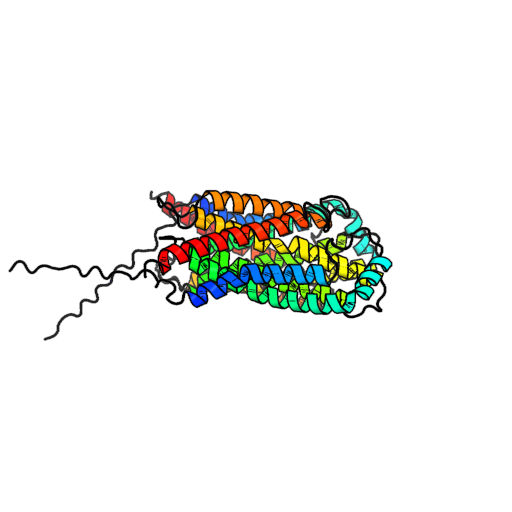69 13.562 11.578 1 92.31 93 ASN A CA 1
ATOM 716 C C . ASN A 1 93 ? -6.391 15.023 11.664 1 92.31 93 ASN A C 1
ATOM 718 O O . ASN A 1 93 ? -6.465 15.594 12.758 1 92.31 93 ASN A O 1
ATOM 722 N N . ASN A 1 94 ? -6.645 15.562 10.508 1 90.25 94 ASN A N 1
ATOM 723 C CA . ASN A 1 94 ? -7.07 16.953 10.484 1 90.25 94 ASN A CA 1
ATOM 724 C C . ASN A 1 94 ? -8.367 17.156 11.258 1 90.25 94 ASN A C 1
ATOM 726 O O . ASN A 1 94 ? -8.523 18.156 11.977 1 90.25 94 ASN A O 1
ATOM 730 N N . PHE A 1 95 ? -9.234 16.234 11.094 1 93.44 95 PHE A N 1
ATOM 731 C CA . PHE A 1 95 ? -10.531 16.312 11.758 1 93.44 95 PHE A CA 1
ATOM 732 C C . PHE A 1 95 ? -10.375 16.188 13.266 1 93.44 95 PHE A C 1
ATOM 734 O O . PHE A 1 95 ? -10.852 17.031 14.016 1 93.44 95 PHE A O 1
ATOM 741 N N . LEU A 1 96 ? -9.594 15.234 13.742 1 94.12 96 LEU A N 1
ATOM 742 C CA . LEU A 1 96 ? -9.438 14.945 15.164 1 94.12 96 LEU A CA 1
ATOM 743 C C . LEU A 1 96 ? -8.531 15.969 15.836 1 94.12 96 LEU A C 1
ATOM 745 O O . LEU A 1 96 ? -8.562 16.141 17.062 1 94.12 96 LEU A O 1
ATOM 749 N N . SER A 1 97 ? -7.711 16.641 15.031 1 91.12 97 SER A N 1
ATOM 750 C CA . SER A 1 97 ? -6.812 17.656 15.578 1 91.12 97 SER A CA 1
ATOM 751 C C . SER A 1 97 ? -7.594 18.844 16.109 1 91.12 97 SER A C 1
ATOM 753 O O . SER A 1 97 ? -7.035 19.688 16.828 1 91.12 97 SER A O 1
ATOM 755 N N . ASN A 1 98 ? -8.898 18.906 15.828 1 91.19 98 ASN A N 1
ATOM 756 C CA . ASN A 1 98 ? -9.75 19.969 16.359 1 91.19 98 ASN A CA 1
ATOM 757 C C . ASN A 1 98 ? -10.094 19.719 17.828 1 91.19 98 ASN A C 1
ATOM 759 O O . ASN A 1 98 ? -10.68 20.578 18.5 1 91.19 98 ASN A O 1
ATOM 763 N N . ILE A 1 99 ? -9.773 18.547 18.328 1 93.75 99 ILE A N 1
ATOM 764 C CA . ILE A 1 99 ? -9.883 18.281 19.766 1 93.75 99 ILE A CA 1
ATOM 765 C C . ILE A 1 99 ? -8.781 19.016 20.516 1 93.75 99 ILE A C 1
ATOM 767 O O . ILE A 1 99 ? -7.59 18.812 20.234 1 93.75 99 ILE A O 1
ATOM 771 N N . PRO A 1 100 ? -9.141 19.875 21.438 1 91.62 100 PRO A N 1
ATOM 772 C CA . PRO A 1 100 ? -8.133 20.641 22.156 1 91.62 100 PRO A CA 1
ATOM 773 C C . PRO A 1 100 ? -7.137 19.766 22.906 1 91.62 100 PRO A C 1
ATOM 775 O O . PRO A 1 100 ? -7.531 18.781 23.531 1 91.62 100 PRO A O 1
ATOM 778 N N . ASP A 1 101 ? -5.852 19.969 22.766 1 89.62 101 ASP A N 1
ATOM 779 C CA . ASP A 1 101 ? -4.75 19.344 23.5 1 89.62 101 ASP A CA 1
ATOM 780 C C . ASP A 1 101 ? -4.676 17.844 23.203 1 89.62 101 ASP A C 1
ATOM 782 O O . ASP A 1 101 ? -4.297 17.062 24.078 1 89.62 101 ASP A O 1
ATOM 786 N N . ILE A 1 102 ? -5.188 17.531 22.078 1 91.62 102 ILE A N 1
ATOM 787 C CA . ILE A 1 102 ? -5.09 16.125 21.734 1 91.62 102 ILE A CA 1
ATOM 788 C C . ILE A 1 102 ? -3.625 15.695 21.703 1 91.62 102 ILE A C 1
ATOM 790 O O . ILE A 1 102 ? -2.764 16.453 21.25 1 91.62 102 ILE A O 1
ATOM 794 N N . ASN A 1 103 ? -3.338 14.484 22.344 1 87.81 103 ASN A N 1
ATOM 795 C CA . ASN A 1 103 ? -2 13.914 22.297 1 87.81 103 ASN A CA 1
ATOM 796 C C . ASN A 1 103 ? -1.56 13.648 20.859 1 87.81 103 ASN A C 1
ATOM 798 O O . ASN A 1 103 ? -2.178 12.852 20.156 1 87.81 103 ASN A O 1
ATOM 802 N N . PRO A 1 104 ? -0.52 14.305 20.406 1 85.06 104 PRO A N 1
ATOM 803 C CA . PRO A 1 104 ? -0.067 14.117 19.016 1 85.06 104 PRO A CA 1
ATOM 804 C C . PRO A 1 104 ? 0.31 12.672 18.719 1 85.06 104 PRO A C 1
ATOM 806 O O . PRO A 1 104 ? 0.261 12.242 17.562 1 85.06 104 PRO A O 1
ATOM 809 N N . ASN A 1 105 ? 0.615 11.898 19.766 1 82.88 105 ASN A N 1
ATOM 810 C CA . ASN A 1 105 ? 0.959 10.5 19.547 1 82.88 105 ASN A CA 1
ATOM 811 C C . ASN A 1 105 ? -0.245 9.695 19.078 1 82.88 105 ASN A C 1
ATOM 813 O O . ASN A 1 105 ? -0.095 8.734 18.312 1 82.88 105 ASN A O 1
ATOM 817 N N . ILE A 1 106 ? -1.405 10.109 19.5 1 90 106 ILE A N 1
ATOM 818 C CA . ILE A 1 106 ? -2.627 9.438 19.078 1 90 106 ILE A CA 1
ATOM 819 C C . ILE A 1 106 ? -2.861 9.688 17.594 1 90 106 ILE A C 1
ATOM 821 O O . ILE A 1 106 ? -3.197 8.766 16.844 1 90 106 ILE A O 1
ATOM 825 N N . LEU A 1 107 ? -2.596 10.867 17.125 1 90.31 107 LEU A N 1
ATOM 826 C CA . LEU A 1 107 ? -2.74 11.211 15.719 1 90.31 107 LEU A CA 1
ATOM 827 C C . LEU A 1 107 ? -1.697 10.484 14.875 1 90.31 107 LEU A C 1
ATOM 829 O O . LEU A 1 107 ? -2.021 9.93 13.82 1 90.31 107 LEU A O 1
ATOM 833 N N . SER A 1 108 ? -0.507 10.461 15.469 1 85.31 108 SER A N 1
ATOM 834 C CA . SER A 1 108 ? 0.565 9.781 14.75 1 85.31 108 SER A CA 1
ATOM 835 C C . SER A 1 108 ? 0.291 8.289 14.633 1 85.31 108 SER A C 1
ATOM 837 O O . SER A 1 108 ? 0.561 7.676 13.594 1 85.31 108 SER A O 1
ATOM 839 N N . LEU A 1 109 ? -0.204 7.715 15.672 1 87.19 109 LEU A N 1
ATOM 840 C CA . LEU A 1 109 ? -0.529 6.293 15.672 1 87.19 109 LEU A CA 1
ATOM 841 C C . LEU A 1 109 ? -1.638 5.992 14.664 1 87.19 109 LEU A C 1
ATOM 843 O O . LEU A 1 109 ? -1.516 5.066 13.859 1 87.19 109 LEU A O 1
ATOM 847 N N . GLN A 1 110 ? -2.682 6.789 14.75 1 93.12 110 GLN A N 1
ATOM 848 C CA . GLN A 1 110 ? -3.812 6.598 13.852 1 93.12 110 GLN A CA 1
ATOM 849 C C . GLN A 1 110 ? -3.379 6.73 12.391 1 93.12 110 GLN A C 1
ATOM 851 O O . GLN A 1 110 ? -3.727 5.895 11.555 1 93.12 110 GLN A O 1
ATOM 856 N N . SER A 1 111 ? -2.586 7.684 12.055 1 90.56 111 SER A N 1
ATOM 857 C CA . SER A 1 111 ? -2.221 7.91 10.656 1 90.56 111 SER A CA 1
ATOM 858 C C . SER A 1 111 ? -1.188 6.891 10.188 1 90.56 111 SER A C 1
ATOM 860 O O . SER A 1 111 ? -1.226 6.449 9.039 1 90.56 111 SER A O 1
ATOM 862 N N . SER A 1 112 ? -0.237 6.473 11.078 1 89.81 112 SER A N 1
ATOM 863 C CA . SER A 1 112 ? 0.729 5.441 10.711 1 89.81 112 SER A CA 1
ATOM 864 C C . SER A 1 112 ? 0.039 4.109 10.438 1 89.81 112 SER A C 1
ATOM 866 O O . SER A 1 112 ? 0.375 3.418 9.477 1 89.81 112 SER A O 1
ATOM 868 N N . CYS A 1 113 ? -0.917 3.83 11.227 1 90.88 113 CYS A N 1
ATOM 869 C CA . CYS A 1 113 ? -1.646 2.582 11.031 1 90.88 113 CYS A CA 1
ATOM 870 C C . CYS A 1 113 ? -2.562 2.672 9.812 1 90.88 113 CYS A C 1
ATOM 872 O O . CYS A 1 113 ? -2.801 1.671 9.141 1 90.88 113 CYS A O 1
ATOM 874 N N . GLY A 1 114 ? -3.012 3.875 9.547 1 93 114 GLY A N 1
ATOM 875 C CA . GLY A 1 114 ? -3.756 4.059 8.312 1 93 114 GLY A CA 1
ATOM 876 C C . GLY A 1 114 ? -2.926 3.803 7.07 1 93 114 GLY A C 1
ATOM 877 O O . GLY A 1 114 ? -3.396 3.17 6.125 1 93 114 GLY A O 1
ATOM 878 N N . ALA A 1 115 ? -1.718 4.285 7.094 1 91.12 115 ALA A N 1
ATOM 879 C CA . ALA A 1 115 ? -0.794 4.012 5.996 1 91.12 115 ALA A CA 1
ATOM 880 C C . ALA A 1 115 ? -0.506 2.518 5.879 1 91.12 115 ALA A C 1
ATOM 882 O O . ALA A 1 115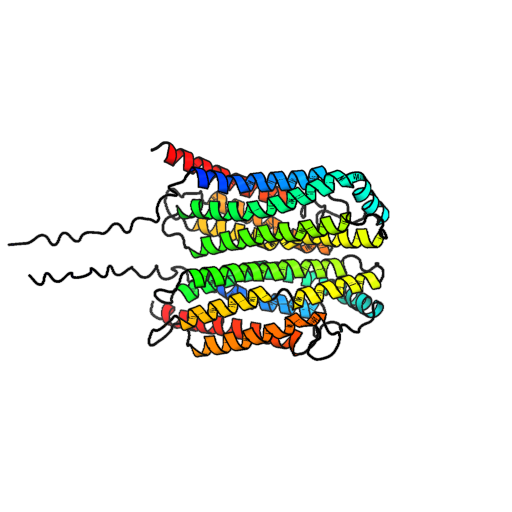 ? -0.482 1.969 4.773 1 91.12 115 ALA A O 1
ATOM 883 N N . ALA A 1 116 ? -0.337 1.921 7.035 1 89.75 116 ALA A N 1
ATOM 884 C CA . ALA A 1 116 ? -0.1 0.48 7.047 1 89.75 116 ALA A CA 1
ATOM 885 C C . ALA A 1 116 ? -1.312 -0.281 6.523 1 89.75 116 ALA A C 1
ATOM 887 O O . ALA A 1 116 ? -1.168 -1.305 5.848 1 89.75 116 ALA A O 1
ATOM 888 N N . ALA A 1 117 ? -2.477 0.241 6.91 1 92.12 117 ALA A N 1
ATOM 889 C CA . ALA A 1 117 ? -3.691 -0.377 6.383 1 92.12 117 ALA A CA 1
ATOM 890 C C . ALA A 1 117 ? -3.738 -0.286 4.859 1 92.12 117 ALA A C 1
ATOM 892 O O . ALA A 1 117 ? -4.145 -1.236 4.188 1 92.12 117 ALA A O 1
ATOM 893 N N . GLY A 1 118 ? -3.355 0.828 4.328 1 92.69 118 GLY A N 1
ATOM 894 C CA . GLY A 1 118 ? -3.215 0.933 2.885 1 92.69 118 GLY A CA 1
ATOM 895 C C . GLY A 1 118 ? -2.25 -0.084 2.305 1 92.69 118 GLY A C 1
ATOM 896 O O . GLY A 1 118 ? -2.527 -0.688 1.266 1 92.69 118 GLY A O 1
ATOM 897 N N . MET A 1 119 ? -1.207 -0.346 2.986 1 91.44 119 MET A N 1
ATOM 898 C CA . MET A 1 119 ? -0.214 -1.326 2.557 1 91.44 119 MET A CA 1
ATOM 899 C C . MET A 1 119 ? -0.804 -2.732 2.553 1 91.44 119 MET A C 1
ATOM 901 O O . MET A 1 119 ? -0.457 -3.553 1.7 1 91.44 119 MET A O 1
ATOM 905 N N . SER A 1 120 ? -1.649 -2.973 3.51 1 91.06 120 SER A N 1
ATOM 906 C CA . SER A 1 120 ? -2.309 -4.273 3.537 1 91.06 120 SER A CA 1
ATOM 907 C C . SER A 1 120 ? -3.059 -4.543 2.236 1 91.06 120 SER A C 1
ATOM 909 O O . SER A 1 120 ? -2.92 -5.613 1.641 1 91.06 120 SER A O 1
ATOM 911 N N . LEU A 1 121 ? -3.787 -3.541 1.759 1 92.94 121 LEU A N 1
ATOM 912 C CA . LEU A 1 121 ? -4.512 -3.678 0.5 1 92.94 121 LEU A CA 1
ATOM 913 C C . LEU A 1 121 ? -3.547 -3.844 -0.668 1 92.94 121 LEU A C 1
ATOM 915 O O . LEU A 1 121 ? -3.797 -4.637 -1.578 1 92.94 121 LEU A O 1
ATOM 919 N N . ALA A 1 122 ? -2.453 -3.154 -0.577 1 93.19 122 ALA A N 1
ATOM 920 C CA . ALA A 1 122 ? -1.456 -3.182 -1.645 1 93.19 122 ALA A CA 1
ATOM 921 C C . ALA A 1 122 ? -0.82 -4.562 -1.768 1 93.19 122 ALA A C 1
ATOM 923 O O . ALA A 1 122 ? -0.438 -4.984 -2.861 1 93.19 122 ALA A O 1
ATOM 924 N N . VAL A 1 123 ? -0.742 -5.266 -0.687 1 92.94 123 VAL A N 1
ATOM 925 C CA . VAL A 1 123 ? -0.122 -6.586 -0.696 1 92.94 123 VAL A CA 1
ATOM 926 C C . VAL A 1 123 ? -1.144 -7.637 -1.131 1 92.94 123 VAL A C 1
ATOM 928 O O . VAL A 1 123 ? -0.802 -8.594 -1.83 1 92.94 123 VAL A O 1
ATOM 931 N N . ILE A 1 124 ? -2.359 -7.426 -0.749 1 94.75 124 ILE A N 1
ATOM 932 C CA . ILE A 1 124 ? -3.418 -8.383 -1.052 1 94.75 124 ILE A CA 1
ATOM 933 C C . ILE A 1 124 ? -3.68 -8.406 -2.557 1 94.75 124 ILE A C 1
ATOM 935 O O . ILE A 1 124 ? -3.816 -9.477 -3.152 1 94.75 124 ILE A O 1
ATOM 939 N N . ALA A 1 125 ? -3.66 -7.281 -3.189 1 95.31 125 ALA A N 1
ATOM 940 C CA . ALA A 1 125 ? -4.055 -7.133 -4.586 1 95.31 125 ALA A CA 1
ATOM 941 C C . ALA A 1 125 ? -3.166 -7.973 -5.5 1 95.31 125 ALA A C 1
ATOM 943 O O . ALA A 1 125 ? -3.664 -8.766 -6.305 1 95.31 125 ALA A O 1
ATOM 944 N N . PRO A 1 126 ? -1.874 -7.938 -5.359 1 95.38 126 PRO A N 1
ATOM 945 C CA . PRO A 1 126 ? -1.053 -8.734 -6.273 1 95.38 126 PRO A CA 1
ATOM 946 C C . PRO A 1 126 ? -1.17 -10.234 -6.016 1 95.38 126 PRO A C 1
ATOM 948 O O . PRO A 1 126 ? -0.919 -11.039 -6.918 1 95.38 126 PRO A O 1
ATOM 951 N N . CYS A 1 127 ? -1.544 -10.656 -4.871 1 95.94 127 CYS A N 1
ATOM 952 C CA . CYS A 1 127 ? -1.767 -12.07 -4.629 1 95.94 127 CYS A CA 1
ATOM 953 C C . CYS A 1 127 ? -2.941 -12.594 -5.453 1 95.94 127 CYS A C 1
ATOM 955 O O . CYS A 1 127 ? -2.852 -13.656 -6.07 1 95.94 127 CYS A O 1
ATOM 957 N N . PHE A 1 128 ? -4.004 -11.82 -5.496 1 96.75 128 PHE A N 1
ATOM 958 C CA . PHE A 1 128 ? -5.102 -12.18 -6.387 1 96.75 128 PHE A CA 1
ATOM 959 C C . PHE A 1 128 ? -4.688 -12.023 -7.844 1 96.75 128 PHE A C 1
ATOM 961 O O . PHE A 1 128 ? -5.094 -12.82 -8.695 1 96.75 128 PHE A O 1
ATOM 968 N N . GLY A 1 129 ? -3.877 -11.031 -8.125 1 96.12 129 GLY A N 1
ATOM 969 C CA . GLY A 1 129 ? -3.348 -10.859 -9.461 1 96.12 129 GLY A CA 1
ATOM 970 C C . GLY A 1 129 ? -2.539 -12.047 -9.945 1 96.12 129 GLY A C 1
ATOM 971 O O . GLY A 1 129 ? -2.67 -12.469 -11.102 1 96.12 129 GLY A O 1
ATOM 972 N N . ALA A 1 130 ? -1.748 -12.586 -9.078 1 95.81 130 ALA A N 1
ATOM 973 C CA . ALA A 1 130 ? -0.937 -13.758 -9.414 1 95.81 130 ALA A CA 1
ATOM 974 C C . ALA A 1 130 ? -1.812 -14.984 -9.648 1 95.81 130 ALA A C 1
ATOM 976 O O . ALA A 1 130 ? -1.476 -15.844 -10.469 1 95.81 130 ALA A O 1
ATOM 977 N N . THR A 1 131 ? -2.893 -15.016 -8.93 1 96 131 THR A N 1
ATOM 978 C CA . THR A 1 131 ? -3.799 -16.156 -9.078 1 96 131 THR A CA 1
ATOM 979 C C . THR A 1 131 ? -4.43 -16.172 -10.469 1 96 131 THR A C 1
ATOM 981 O O . THR A 1 131 ? -4.609 -17.234 -11.055 1 96 131 THR A O 1
ATOM 984 N N . LEU A 1 132 ? -4.762 -15.086 -10.984 1 94.44 132 LEU A N 1
ATOM 985 C CA . LEU A 1 132 ? -5.461 -15.023 -12.266 1 94.44 132 LEU A CA 1
ATOM 986 C C . LEU A 1 132 ? -4.473 -14.859 -13.414 1 94.44 132 LEU A C 1
ATOM 988 O O . LEU A 1 132 ? -4.852 -14.953 -14.586 1 94.44 132 LEU A O 1
ATOM 992 N N . TYR A 1 133 ? -3.158 -14.742 -13.148 1 94.94 133 TYR A N 1
ATOM 993 C CA . TYR A 1 133 ? -2.158 -14.359 -14.141 1 94.94 133 TYR A CA 1
ATOM 994 C C . TYR A 1 133 ? -1.95 -15.461 -15.172 1 94.94 133 TYR A C 1
ATOM 996 O O . TYR A 1 133 ? -1.721 -15.188 -16.344 1 94.94 133 TYR A O 1
ATOM 1004 N N . ARG A 1 134 ? -1.928 -16.719 -14.773 1 95.06 134 ARG A N 1
ATOM 1005 C CA . ARG A 1 134 ? -1.787 -17.891 -15.625 1 95.06 134 ARG A CA 1
ATOM 1006 C C . ARG A 1 134 ? -2.873 -18.922 -15.312 1 95.06 134 ARG A C 1
ATOM 1008 O O . ARG A 1 134 ? -2.652 -19.859 -14.539 1 95.06 134 ARG A O 1
ATOM 1015 N N . LEU A 1 135 ? -3.895 -18.844 -16.062 1 93.19 135 LEU A N 1
ATOM 1016 C CA . LEU A 1 135 ? -5.039 -19.703 -15.75 1 93.19 135 LEU A CA 1
ATOM 1017 C C . LEU A 1 135 ? -4.895 -21.062 -16.406 1 93.19 135 LEU A C 1
ATOM 1019 O O . LEU A 1 135 ? -5.703 -21.969 -16.156 1 93.19 135 LEU A O 1
ATOM 1023 N N . GLU A 1 136 ? -3.824 -21.203 -17.172 1 93.06 136 GLU A N 1
ATOM 1024 C CA . GLU A 1 136 ? -3.539 -22.484 -17.797 1 93.06 136 GLU A CA 1
ATOM 1025 C C . GLU A 1 136 ? -2.73 -23.391 -16.875 1 93.06 136 GLU A C 1
ATOM 1027 O O . GLU A 1 136 ? -2.506 -24.562 -17.188 1 93.06 136 GLU A O 1
ATOM 1032 N N . ARG A 1 137 ? -2.406 -22.906 -15.75 1 92.25 137 ARG A N 1
ATOM 1033 C CA . ARG A 1 137 ? -1.626 -23.672 -14.781 1 92.25 137 ARG A CA 1
ATOM 1034 C C . ARG A 1 137 ? -2.436 -24.844 -14.234 1 92.25 137 ARG A C 1
ATOM 1036 O O . ARG A 1 137 ? -3.66 -24.875 -14.359 1 92.25 137 ARG A O 1
ATOM 1043 N N . ASP A 1 138 ? -1.639 -25.797 -13.586 1 95 138 ASP A N 1
ATOM 1044 C CA . ASP A 1 138 ? -2.297 -26.844 -12.836 1 95 138 ASP A CA 1
ATOM 1045 C C . ASP A 1 138 ? -3.268 -26.266 -11.805 1 95 138 ASP A C 1
ATOM 1047 O O . ASP A 1 138 ? -2.898 -25.406 -11.016 1 95 138 ASP A O 1
ATOM 1051 N N . PRO A 1 139 ? -4.477 -26.781 -11.805 1 96.44 139 PRO A N 1
ATOM 1052 C CA . PRO A 1 139 ? -5.488 -26.266 -10.875 1 96.44 139 PRO A CA 1
ATOM 1053 C C . PRO A 1 139 ? -5.027 -26.297 -9.422 1 96.44 139 PRO A C 1
ATOM 1055 O O . PRO A 1 139 ? -5.43 -25.453 -8.617 1 96.44 139 PRO A O 1
ATOM 1058 N N . ALA A 1 140 ? -4.164 -27.234 -9.102 1 96.25 140 ALA A N 1
ATOM 1059 C CA . ALA A 1 140 ? -3.652 -27.312 -7.738 1 96.25 140 ALA A CA 1
ATOM 1060 C C . ALA A 1 140 ? -2.838 -26.078 -7.391 1 96.25 140 ALA A C 1
ATOM 1062 O O . ALA A 1 140 ? -2.855 -25.625 -6.246 1 96.25 140 ALA A O 1
ATOM 1063 N N . LEU A 1 141 ? -2.158 -25.516 -8.305 1 96.12 141 LEU A N 1
ATOM 1064 C CA . LEU A 1 141 ? -1.367 -24.312 -8.086 1 96.12 141 LEU A CA 1
ATOM 1065 C C . LEU A 1 141 ? -2.266 -23.078 -7.969 1 96.12 141 LEU A C 1
ATOM 1067 O O . LEU A 1 141 ? -1.983 -22.172 -7.184 1 96.12 141 LEU A O 1
ATOM 1071 N N . THR A 1 142 ? -3.35 -23.078 -8.75 1 96.25 142 THR A N 1
ATOM 1072 C CA . THR A 1 142 ? -4.332 -22 -8.633 1 96.25 142 THR A CA 1
ATOM 1073 C C . THR A 1 142 ? -5.004 -22.031 -7.266 1 96.25 142 THR A C 1
ATOM 1075 O O . THR A 1 142 ? -5.207 -20.984 -6.648 1 96.25 142 THR A O 1
ATOM 1078 N N . GLN A 1 143 ? -5.301 -23.141 -6.836 1 96.75 143 GLN A N 1
ATOM 1079 C CA . GLN A 1 143 ? -5.887 -23.281 -5.508 1 96.75 143 GLN A CA 1
ATOM 1080 C C . GLN A 1 143 ? -4.934 -22.781 -4.426 1 96.75 143 GLN A C 1
ATOM 1082 O O . GLN A 1 143 ? -5.355 -22.125 -3.477 1 96.75 143 GLN A O 1
ATOM 1087 N N . LEU A 1 144 ? -3.682 -23.156 -4.547 1 95.88 144 LEU A N 1
ATOM 1088 C CA . LEU A 1 144 ? -2.676 -22.703 -3.592 1 95.88 144 LEU A CA 1
ATOM 1089 C C . LEU A 1 144 ? -2.639 -21.188 -3.521 1 95.88 144 LEU A C 1
ATOM 1091 O O . LEU A 1 144 ? -2.662 -20.609 -2.432 1 95.88 144 LEU A O 1
ATOM 1095 N N . LEU A 1 145 ? -2.582 -20.547 -4.645 1 96.44 145 LEU A N 1
ATOM 1096 C CA . LEU A 1 145 ? -2.547 -19.094 -4.684 1 96.44 145 LEU A CA 1
ATOM 1097 C C . LEU A 1 145 ? -3.846 -18.5 -4.148 1 96.44 145 LEU A C 1
ATOM 1099 O O . LEU A 1 145 ? -3.832 -17.469 -3.48 1 96.44 145 LEU A O 1
ATOM 1103 N N . ASN A 1 146 ? -4.957 -19.125 -4.48 1 97 146 ASN A N 1
ATOM 1104 C CA . ASN A 1 146 ? -6.242 -18.703 -3.949 1 97 146 ASN A CA 1
ATOM 1105 C C . ASN A 1 146 ? -6.262 -18.75 -2.424 1 97 146 ASN A C 1
ATOM 1107 O O . ASN A 1 146 ? -6.695 -17.797 -1.775 1 97 146 ASN A O 1
ATOM 1111 N N . ASP A 1 147 ? -5.812 -19.812 -1.863 1 96 147 ASP A N 1
ATOM 1112 C CA . ASP A 1 147 ? -5.742 -19.953 -0.411 1 96 147 ASP A CA 1
ATOM 1113 C C . ASP A 1 147 ? -4.887 -18.844 0.203 1 96 147 ASP A C 1
ATOM 1115 O O . ASP A 1 147 ? -5.273 -18.234 1.2 1 96 147 ASP A O 1
ATOM 1119 N N . LEU A 1 148 ? -3.773 -18.594 -0.424 1 94.81 148 LEU A N 1
ATOM 1120 C CA . LEU A 1 148 ? -2.887 -17.547 0.06 1 94.81 148 LEU A CA 1
ATOM 1121 C C . LEU A 1 148 ? -3.576 -16.188 0.009 1 94.81 148 LEU A C 1
ATOM 1123 O O . LEU A 1 148 ? -3.5 -15.414 0.965 1 94.81 148 LEU A O 1
ATOM 1127 N N . SER A 1 149 ? -4.219 -15.914 -1.054 1 96.19 149 SER A N 1
ATOM 1128 C CA . SER A 1 149 ? -4.855 -14.625 -1.255 1 96.19 149 SER A CA 1
ATOM 1129 C C . SER A 1 149 ? -5.949 -14.375 -0.218 1 96.19 149 SER A C 1
ATOM 1131 O O . SER A 1 149 ? -5.988 -13.312 0.408 1 96.19 149 SER A O 1
ATOM 1133 N N . TRP A 1 150 ? -6.793 -15.352 0.02 1 95.25 150 TRP A N 1
ATOM 1134 C CA . TRP A 1 150 ? -7.895 -15.18 0.958 1 95.25 150 TRP A CA 1
ATOM 1135 C C . TRP A 1 150 ? -7.391 -15.148 2.396 1 95.25 150 TRP A C 1
ATOM 1137 O O . TRP A 1 150 ? -7.949 -14.453 3.244 1 95.25 150 TRP A O 1
ATOM 1147 N N . LEU A 1 151 ? -6.359 -15.852 2.684 1 93.44 151 LEU A N 1
ATOM 1148 C CA . LEU A 1 151 ? -5.805 -15.812 4.035 1 93.44 151 LEU A CA 1
ATOM 1149 C C . LEU A 1 151 ? -5.094 -14.484 4.289 1 93.44 151 LEU A C 1
ATOM 1151 O O . LEU A 1 151 ? -5.164 -13.945 5.395 1 93.44 151 LEU A O 1
ATOM 1155 N N . LEU A 1 152 ? -4.434 -13.984 3.27 1 92.44 152 LEU A N 1
ATOM 1156 C CA . LEU A 1 152 ? -3.889 -12.641 3.406 1 92.44 152 LEU A CA 1
ATOM 1157 C C . LEU A 1 152 ? -5.004 -11.617 3.588 1 92.44 152 LEU A C 1
ATOM 1159 O O . LEU A 1 152 ? -4.895 -10.719 4.426 1 92.44 152 LEU A O 1
ATOM 1163 N N . PHE A 1 153 ? -6.07 -11.789 2.885 1 92.5 153 PHE A N 1
ATOM 1164 C CA . PHE A 1 153 ? -7.227 -10.906 2.975 1 92.5 153 PHE A CA 1
ATOM 1165 C C . PHE A 1 153 ? -7.785 -10.891 4.391 1 92.5 153 PHE A C 1
ATOM 1167 O O . PHE A 1 153 ? -8.125 -9.828 4.918 1 92.5 153 PHE A O 1
ATOM 1174 N N . THR A 1 154 ? -7.805 -11.969 5.012 1 89.12 154 THR A N 1
ATOM 1175 C CA . THR A 1 154 ? -8.461 -12.086 6.305 1 89.12 154 THR A CA 1
ATOM 1176 C C . THR A 1 154 ? -7.508 -11.719 7.438 1 89.12 154 THR A C 1
ATOM 1178 O O . THR A 1 154 ? -7.91 -11.094 8.422 1 89.12 154 THR A O 1
ATOM 1181 N N . LEU A 1 155 ? -6.203 -12.047 7.266 1 85.25 155 LEU A N 1
ATOM 1182 C CA . LEU A 1 155 ? -5.285 -11.953 8.391 1 85.25 155 LEU A CA 1
ATOM 1183 C C . LEU A 1 155 ? -4.566 -10.609 8.398 1 85.25 155 LEU A C 1
ATOM 1185 O O . LEU A 1 155 ? -4.129 -10.141 9.453 1 85.25 155 LEU A O 1
ATOM 1189 N N . VAL A 1 156 ? -4.418 -9.969 7.27 1 81.5 156 VAL A N 1
ATOM 1190 C CA . VAL A 1 156 ? -3.621 -8.742 7.215 1 81.5 156 VAL A CA 1
ATOM 1191 C C . VAL A 1 156 ? -4.508 -7.535 7.492 1 81.5 156 VAL A C 1
ATOM 1193 O O . VAL A 1 156 ? -4.383 -6.5 6.832 1 81.5 156 VAL A O 1
ATOM 1196 N N . THR A 1 157 ? -5.504 -7.562 8.445 1 81.19 157 THR A N 1
ATOM 1197 C CA . THR A 1 157 ? -6.41 -6.484 8.828 1 81.19 157 THR A CA 1
ATOM 1198 C C . THR A 1 157 ? -6.027 -5.914 10.188 1 81.19 157 THR A C 1
ATOM 1200 O O . THR A 1 157 ? -6.707 -5.027 10.711 1 81.19 157 THR A O 1
ATOM 1203 N N . SER A 1 158 ? -4.957 -6.332 10.766 1 85.38 158 SER A N 1
ATOM 1204 C CA . SER A 1 158 ? -4.582 -5.961 12.125 1 85.38 158 SER A CA 1
ATOM 1205 C C . SER A 1 158 ? -4.309 -4.465 12.234 1 85.38 158 SER A C 1
ATOM 1207 O O . SER A 1 158 ? -4.625 -3.844 13.25 1 85.38 158 SER A O 1
ATOM 1209 N N . GLN A 1 159 ? -3.783 -3.877 11.188 1 89.12 159 GLN A N 1
ATOM 1210 C CA . GLN A 1 159 ? -3.465 -2.455 11.242 1 89.12 159 GLN A CA 1
ATOM 1211 C C . GLN A 1 159 ? -4.734 -1.606 11.242 1 89.12 159 GLN A C 1
ATOM 1213 O O . GLN A 1 159 ? -4.762 -0.524 11.828 1 89.12 159 GLN A O 1
ATOM 1218 N N . PHE A 1 160 ? -5.82 -2.156 10.633 1 92.31 160 PHE A N 1
ATOM 1219 C CA . PHE A 1 160 ? -7.109 -1.479 10.719 1 92.31 160 PHE A CA 1
ATOM 1220 C C . PHE A 1 160 ? -7.59 -1.408 12.164 1 92.31 160 PHE A C 1
ATOM 1222 O O . PHE A 1 160 ? -8.102 -0.376 12.602 1 92.31 160 PHE A O 1
ATOM 1229 N N . ALA A 1 161 ? -7.352 -2.5 12.852 1 92.25 161 ALA A N 1
ATOM 1230 C CA . ALA A 1 161 ? -7.797 -2.555 14.242 1 92.25 161 ALA A CA 1
ATOM 1231 C C . ALA A 1 161 ? -7.078 -1.513 15.094 1 92.25 161 ALA A C 1
ATOM 1233 O O . ALA A 1 161 ? -7.711 -0.772 15.852 1 92.25 161 ALA A O 1
ATOM 1234 N N . THR A 1 162 ? -5.77 -1.461 14.961 1 91.56 162 THR A N 1
ATOM 1235 C CA . THR A 1 162 ? -5 -0.502 15.742 1 91.56 162 THR A CA 1
ATOM 1236 C C . THR A 1 162 ? -5.402 0.929 15.391 1 91.56 162 THR A C 1
ATOM 1238 O O . THR A 1 162 ? -5.488 1.788 16.266 1 91.56 162 THR A O 1
ATOM 1241 N N . GLN A 1 163 ? -5.625 1.18 14.117 1 94.81 163 GLN A N 1
ATOM 1242 C CA . GLN A 1 163 ? -6.066 2.508 13.703 1 94.81 163 GLN A CA 1
ATOM 1243 C C . GLN A 1 163 ? -7.375 2.889 14.398 1 94.81 163 GLN A C 1
ATOM 1245 O O . GLN A 1 163 ? -7.496 3.984 14.945 1 94.81 163 GLN A O 1
ATOM 1250 N N . GLU A 1 164 ? -8.352 1.971 14.414 1 96.88 164 GLU A N 1
ATOM 1251 C CA . GLU A 1 164 ? -9.672 2.238 14.977 1 96.88 164 GLU A CA 1
ATOM 1252 C C . GLU A 1 164 ? -9.594 2.422 16.5 1 96.88 164 GLU A C 1
ATOM 1254 O O . GLU A 1 164 ? -10.297 3.264 17.062 1 96.88 164 GLU A O 1
ATOM 1259 N N . PHE A 1 165 ? -8.727 1.708 17.141 1 94.69 165 PHE A N 1
ATOM 1260 C CA . PHE A 1 165 ? -8.539 1.899 18.578 1 94.69 165 PHE A CA 1
ATOM 1261 C C . PHE A 1 165 ? -7.926 3.266 18.875 1 94.69 165 PHE A C 1
ATOM 1263 O O . PHE A 1 165 ? -8.305 3.928 19.844 1 94.69 165 PHE A O 1
ATOM 1270 N N . ALA A 1 166 ? -6.977 3.631 18.062 1 94.94 166 ALA A N 1
ATOM 1271 C CA . ALA A 1 166 ? -6.371 4.949 18.219 1 94.94 166 ALA A CA 1
ATOM 1272 C C . ALA A 1 166 ? -7.41 6.055 18.062 1 94.94 166 ALA A C 1
ATOM 1274 O O . ALA A 1 166 ? -7.438 7.012 18.828 1 94.94 166 ALA A O 1
ATOM 1275 N N . ILE A 1 167 ? -8.273 5.934 17.047 1 97.62 167 ILE A N 1
ATOM 1276 C CA . ILE A 1 167 ? -9.336 6.898 16.797 1 97.62 167 ILE A CA 1
ATOM 1277 C C . ILE A 1 167 ? -10.25 6.98 18.031 1 97.62 167 ILE A C 1
ATOM 1279 O O . ILE A 1 167 ? -10.57 8.07 18.5 1 97.62 167 ILE A O 1
ATOM 1283 N N . SER A 1 168 ? -10.602 5.812 18.562 1 97.81 168 SER A N 1
ATOM 1284 C CA . SER A 1 168 ? -11.438 5.766 19.75 1 97.81 168 SER A CA 1
ATOM 1285 C C . SER A 1 168 ? -10.766 6.457 20.938 1 97.81 168 SER A C 1
ATOM 1287 O O . SER A 1 168 ? -11.414 7.191 21.688 1 97.81 168 SER A O 1
ATOM 1289 N N . GLY A 1 169 ? -9.484 6.168 21.109 1 95.94 169 GLY A N 1
ATOM 1290 C CA . GLY A 1 169 ? -8.742 6.852 22.156 1 95.94 169 GLY A CA 1
ATOM 1291 C C . GLY A 1 169 ? -8.758 8.359 22.016 1 95.94 169 GLY A C 1
ATOM 1292 O O . GLY A 1 169 ? -8.875 9.086 23 1 95.94 169 GLY A O 1
ATOM 1293 N N . GLY A 1 170 ? -8.641 8.844 20.781 1 96.25 170 GLY A N 1
ATOM 1294 C CA . GLY A 1 170 ? -8.719 10.266 20.516 1 96.25 170 GLY A CA 1
ATOM 1295 C C . GLY A 1 170 ? -10.062 10.875 20.875 1 96.25 170 GLY A C 1
ATOM 1296 O O . GLY A 1 170 ? -10.125 11.922 21.516 1 96.25 170 GLY A O 1
ATOM 1297 N N . ILE A 1 171 ? -11.07 10.211 20.484 1 97.38 171 ILE A N 1
ATOM 1298 C CA . ILE A 1 171 ? -12.422 10.688 20.75 1 97.38 171 ILE A CA 1
ATOM 1299 C C . ILE A 1 171 ? -12.672 10.758 22.25 1 97.38 171 ILE A C 1
ATOM 1301 O O . ILE A 1 171 ? -13.219 11.734 22.766 1 97.38 171 ILE A O 1
ATOM 1305 N N . LEU A 1 172 ? -12.219 9.812 23.016 1 96.56 172 LEU A N 1
ATOM 1306 C CA . LEU A 1 172 ? -12.445 9.734 24.453 1 96.56 172 LEU A CA 1
ATOM 1307 C C . LEU A 1 172 ? -11.594 10.766 25.188 1 96.56 172 LEU A C 1
ATOM 1309 O O . LEU A 1 172 ? -11.898 11.133 26.328 1 96.56 172 LEU A O 1
ATOM 1313 N N . SER A 1 173 ? -10.586 11.281 24.562 1 95.38 173 SER A N 1
ATOM 1314 C CA . SER A 1 173 ? -9.703 12.242 25.203 1 95.38 173 SER A CA 1
ATOM 1315 C C . SER A 1 173 ? -10.336 13.633 25.25 1 95.38 173 SER A C 1
ATOM 1317 O O . SER A 1 173 ? -9.867 14.508 25.984 1 95.38 173 SER A O 1
ATOM 1319 N N . ASP A 1 174 ? -11.375 13.805 24.453 1 95.56 174 ASP A N 1
ATOM 1320 C CA . ASP A 1 174 ? -12.086 15.078 24.438 1 95.56 174 ASP A CA 1
ATOM 1321 C C . ASP A 1 174 ? -13.008 15.203 25.656 1 95.56 174 ASP A C 1
ATOM 1323 O O . ASP A 1 174 ? -14.125 14.688 25.641 1 95.56 174 ASP A O 1
ATOM 1327 N N . THR A 1 175 ? -12.586 16.031 26.641 1 91.81 175 THR A N 1
ATOM 1328 C CA . THR A 1 175 ? -13.328 16.094 27.906 1 91.81 175 THR A CA 1
ATOM 1329 C C . THR A 1 175 ? -14.234 17.312 27.938 1 91.81 175 THR A C 1
ATOM 1331 O O . THR A 1 175 ? -14.781 17.656 28.984 1 91.81 175 THR A O 1
ATOM 1334 N N . ARG A 1 176 ? -14.391 18 26.906 1 93.44 176 ARG A N 1
ATOM 1335 C CA . ARG A 1 176 ? -15.281 19.156 26.859 1 93.44 176 ARG A CA 1
ATOM 1336 C C . ARG A 1 176 ? -16.734 18.734 27.078 1 93.44 176 ARG A C 1
ATOM 1338 O O . ARG A 1 176 ? -17.078 17.562 26.906 1 93.44 176 ARG A O 1
ATOM 1345 N N . ALA A 1 177 ? -17.469 19.703 27.406 1 92.5 177 ALA A N 1
ATOM 1346 C CA . ALA A 1 177 ? -18.906 19.469 27.609 1 92.5 177 ALA A CA 1
ATOM 1347 C C . ALA A 1 177 ? -19.562 19.016 26.312 1 92.5 177 ALA A C 1
ATOM 1349 O O . ALA A 1 177 ? -20.422 18.125 26.328 1 92.5 177 ALA A O 1
ATOM 1350 N N . LYS A 1 178 ? -19.188 19.641 25.219 1 92.5 178 LYS A N 1
ATOM 1351 C CA . LYS A 1 178 ? -19.625 19.219 23.875 1 92.5 178 LYS A CA 1
ATOM 1352 C C . LYS A 1 178 ? -18.438 18.734 23.047 1 92.5 178 LYS A C 1
ATOM 1354 O O . LYS A 1 178 ? -17.844 19.516 22.312 1 92.5 178 LYS A O 1
ATOM 1359 N N . PRO A 1 179 ? -18.266 17.469 23.125 1 94.94 179 PRO A N 1
ATOM 1360 C CA . PRO A 1 179 ? -17.109 16.938 22.406 1 94.94 179 PRO A CA 1
ATOM 1361 C C . PRO A 1 179 ? -17.297 17.016 20.891 1 94.94 179 PRO A C 1
ATOM 1363 O O . PRO A 1 179 ? -18.422 17.125 20.391 1 94.94 179 PRO A O 1
ATOM 1366 N N . LEU A 1 180 ? -16.203 17.047 20.203 1 94.69 180 LEU A N 1
ATOM 1367 C CA . LEU A 1 180 ? -16.203 17.062 18.75 1 94.69 180 LEU A CA 1
ATOM 1368 C C . LEU A 1 180 ? -17.047 15.906 18.203 1 94.69 180 LEU A C 1
ATOM 1370 O O . LEU A 1 180 ? -17.844 16.094 17.297 1 94.69 180 LEU A O 1
ATOM 1374 N N . VAL A 1 181 ? -16.781 14.68 18.75 1 97 181 VAL A N 1
ATOM 1375 C CA . VAL A 1 181 ? -17.516 13.445 18.516 1 97 181 VAL A CA 1
ATOM 1376 C C . VAL A 1 181 ? -17.984 12.852 19.828 1 97 181 VAL A C 1
ATOM 1378 O O . VAL A 1 181 ? -17.203 12.727 20.781 1 97 181 VAL A O 1
ATOM 1381 N N . PRO A 1 182 ? -19.234 12.562 19.922 1 96.69 182 PRO A N 1
ATOM 1382 C CA . PRO A 1 182 ? -19.719 12.016 21.188 1 96.69 182 PRO A CA 1
ATOM 1383 C C . PRO A 1 182 ? -19.016 10.727 21.594 1 96.69 182 PRO A C 1
ATOM 1385 O O . PRO A 1 182 ? -18.688 9.906 20.734 1 96.69 182 PRO A O 1
ATOM 1388 N N . HIS A 1 183 ? -18.938 10.5 22.844 1 97.5 183 HIS A N 1
ATOM 1389 C CA . HIS A 1 183 ? -18.172 9.383 23.391 1 97.5 183 HIS A CA 1
ATOM 1390 C C . HIS A 1 183 ? -18.797 8.047 23 1 97.5 183 HIS A C 1
ATOM 1392 O O . HIS A 1 183 ? -18.094 7.043 22.859 1 97.5 183 HIS A O 1
ATOM 1398 N N . TRP A 1 184 ? -20.078 8.016 22.844 1 97 184 TRP A N 1
ATOM 1399 C CA . TRP A 1 184 ? -20.719 6.75 22.484 1 97 184 TRP A CA 1
ATOM 1400 C C . TRP A 1 184 ? -20.203 6.23 21.156 1 97 184 TRP A C 1
ATOM 1402 O O . TRP A 1 184 ? -20.188 5.02 20.906 1 97 184 TRP A O 1
ATOM 1412 N N . VAL A 1 185 ? -19.766 7.074 20.266 1 97.94 185 VAL A N 1
ATOM 1413 C CA . VAL A 1 185 ? -19.203 6.684 18.969 1 97.94 185 VAL A CA 1
ATOM 1414 C C . VAL A 1 185 ? -17.906 5.902 19.188 1 97.94 185 VAL A C 1
ATOM 1416 O O . VAL A 1 185 ? -17.641 4.93 18.484 1 97.94 185 VAL A O 1
ATOM 1419 N N . ALA A 1 186 ? -17.094 6.312 20.156 1 98.06 186 ALA A N 1
ATOM 1420 C CA . ALA A 1 186 ? -15.852 5.605 20.469 1 98.06 186 ALA A CA 1
ATOM 1421 C C . ALA A 1 186 ? -16.141 4.191 20.969 1 98.06 186 ALA A C 1
ATOM 1423 O O . ALA A 1 186 ? -15.43 3.246 20.625 1 98.06 186 ALA A O 1
ATOM 1424 N N . TRP A 1 187 ? -17.172 4.078 21.75 1 97.31 187 TRP A N 1
ATOM 1425 C CA . TRP A 1 187 ? -17.516 2.77 22.297 1 97.31 187 TRP A CA 1
ATOM 1426 C C . TRP A 1 187 ? -18.047 1.848 21.203 1 97.31 187 TRP A C 1
ATOM 1428 O O . TRP A 1 187 ? -17.688 0.667 21.156 1 97.31 187 TRP A O 1
ATOM 1438 N N . ILE A 1 188 ? -18.875 2.359 20.359 1 98.06 188 ILE A N 1
ATOM 1439 C CA . ILE A 1 188 ? -19.375 1.578 19.234 1 98.06 188 ILE A CA 1
ATOM 1440 C C . ILE A 1 188 ? -18.219 1.232 18.297 1 98.06 188 ILE A C 1
ATOM 1442 O O . ILE A 1 188 ? -18.078 0.088 17.859 1 98.06 188 ILE A O 1
ATOM 1446 N N . ASN A 1 189 ? -17.359 2.203 18.016 1 98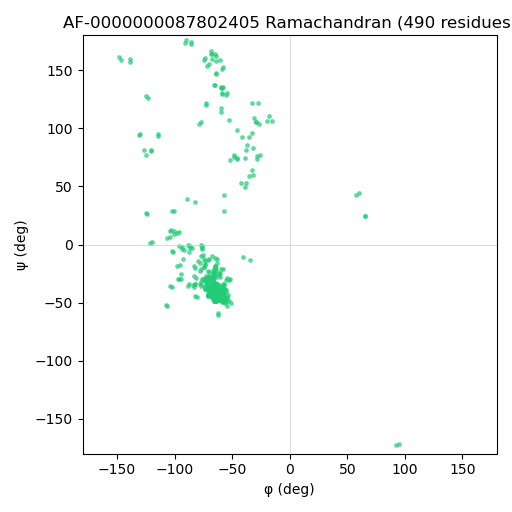.25 189 ASN A N 1
ATOM 1447 C CA . ASN A 1 189 ? -16.188 1.988 17.172 1 98.25 189 ASN A CA 1
ATOM 1448 C C . ASN A 1 189 ? -15.289 0.895 17.734 1 98.25 189 ASN A C 1
ATOM 1450 O O . ASN A 1 189 ? -14.859 0.002 17 1 98.25 189 ASN A O 1
ATOM 1454 N N . SER A 1 190 ? -15.023 0.89 19.031 1 96.81 190 SER A N 1
ATOM 1455 C CA . SER A 1 190 ? -14.18 -0.113 19.672 1 96.81 190 SER A CA 1
ATOM 1456 C C . SER A 1 190 ? -14.844 -1.486 19.656 1 96.81 190 SER A C 1
ATOM 1458 O O . SER A 1 190 ? -14.18 -2.498 19.406 1 96.81 190 SER A O 1
ATOM 1460 N N . SER A 1 191 ? -16.109 -1.506 19.922 1 97.75 191 SER A N 1
ATOM 1461 C CA . SER A 1 191 ? -16.844 -2.77 19.906 1 97.75 191 SER A CA 1
ATOM 1462 C C . SER A 1 191 ? -16.812 -3.404 18.516 1 97.75 191 SER A C 1
ATOM 1464 O O . SER A 1 191 ? -16.594 -4.609 18.391 1 97.75 191 SER A O 1
ATOM 1466 N N . LEU A 1 192 ? -17.031 -2.619 17.531 1 97.5 192 LEU A N 1
ATOM 1467 C CA . LEU A 1 192 ? -16.984 -3.115 16.156 1 97.5 192 LEU A CA 1
ATOM 1468 C C . LEU A 1 192 ? -15.57 -3.578 15.797 1 97.5 192 LEU A C 1
ATOM 1470 O O . LEU A 1 192 ? -15.398 -4.562 15.078 1 97.5 192 LEU A O 1
ATOM 1474 N N . THR A 1 193 ? -14.555 -2.869 16.312 1 96.31 193 THR A N 1
ATOM 1475 C CA . THR A 1 193 ? -13.172 -3.246 16.062 1 96.31 193 THR A CA 1
ATOM 1476 C C . THR A 1 193 ? -12.875 -4.625 16.656 1 96.31 193 THR A C 1
ATOM 1478 O O . THR A 1 193 ? -12.148 -5.418 16.047 1 96.31 193 THR A O 1
ATOM 1481 N N . LEU A 1 194 ? -13.461 -4.945 17.766 1 93.12 194 LEU A N 1
ATOM 1482 C CA . LEU A 1 194 ? -13.258 -6.234 18.422 1 93.12 194 LEU A CA 1
ATOM 1483 C C . LEU A 1 194 ? -13.773 -7.371 17.547 1 93.12 194 LEU A C 1
ATOM 1485 O O . LEU A 1 194 ? -13.32 -8.516 17.672 1 93.12 194 LEU A O 1
ATOM 1489 N N . THR A 1 195 ? -14.664 -7.07 16.656 1 93.06 195 THR A N 1
ATOM 1490 C CA . THR A 1 195 ? -15.219 -8.102 15.781 1 93.06 195 THR A CA 1
ATOM 1491 C C . THR A 1 195 ? -14.195 -8.531 14.727 1 93.06 195 THR A C 1
ATOM 1493 O O . THR A 1 195 ? -14.367 -9.562 14.078 1 93.06 195 THR A O 1
ATOM 1496 N N . TYR A 1 196 ? -13.102 -7.754 14.547 1 92.69 196 TYR A N 1
ATOM 1497 C CA . TYR A 1 196 ? -12.047 -8.133 13.609 1 92.69 196 TYR A CA 1
ATOM 1498 C C . TYR A 1 196 ? -11.258 -9.328 14.133 1 92.69 196 TYR A C 1
ATOM 1500 O O . TYR A 1 196 ? -10.75 -10.133 13.344 1 92.69 196 TYR A O 1
ATOM 1508 N N . ILE A 1 197 ? -11.172 -9.508 15.453 1 89.38 197 ILE A N 1
ATOM 1509 C CA . ILE A 1 197 ? -10.172 -10.336 16.125 1 89.38 197 ILE A CA 1
ATOM 1510 C C . ILE A 1 197 ? -10.445 -11.812 15.82 1 89.38 197 ILE A C 1
ATOM 1512 O O . ILE A 1 197 ? -9.531 -12.562 15.484 1 89.38 197 ILE A O 1
ATOM 1516 N N . PRO A 1 198 ? -11.68 -12.266 15.797 1 90.44 198 PRO A N 1
ATOM 1517 C CA . PRO A 1 198 ? -11.914 -13.68 15.492 1 90.44 198 PRO A CA 1
ATOM 1518 C C . PRO A 1 198 ? -11.508 -14.039 14.062 1 90.44 198 PRO A C 1
ATOM 1520 O O . PRO A 1 198 ? -11.195 -15.203 13.781 1 90.44 198 PRO A O 1
ATOM 1523 N N . ALA A 1 199 ? -11.492 -13.086 13.227 1 90.12 199 ALA A N 1
ATOM 1524 C CA . ALA A 1 199 ? -11.164 -13.336 11.82 1 90.12 199 ALA A CA 1
ATOM 1525 C C . ALA A 1 199 ? -9.727 -13.812 11.672 1 90.12 199 ALA A C 1
ATOM 1527 O O . ALA A 1 199 ? -9.367 -14.43 10.664 1 90.12 199 ALA A O 1
ATOM 1528 N N . TYR A 1 200 ? -8.844 -13.594 12.703 1 89.88 200 TYR A N 1
ATOM 1529 C CA . TYR A 1 200 ? -7.434 -13.953 12.625 1 89.88 200 TYR A CA 1
ATOM 1530 C C . TYR A 1 200 ? -7.246 -15.461 12.805 1 89.88 200 TYR A C 1
ATOM 1532 O O . TYR A 1 200 ? -6.141 -15.977 12.625 1 89.88 200 TYR A O 1
ATOM 1540 N N . SER A 1 201 ? -8.398 -16.188 13.039 1 89.75 201 SER A N 1
ATOM 1541 C CA . SER A 1 201 ? -8.312 -17.641 13.156 1 89.75 201 SER A CA 1
ATOM 1542 C C . SER A 1 201 ? -8.797 -18.328 11.891 1 89.75 201 SER A C 1
ATOM 1544 O O . SER A 1 201 ? -8.969 -19.547 11.867 1 89.75 201 SER A O 1
ATOM 1546 N N . ALA A 1 202 ? -8.977 -17.641 10.82 1 90.88 202 ALA A N 1
ATOM 1547 C CA . ALA A 1 202 ? -9.57 -18.156 9.594 1 90.88 202 ALA A CA 1
ATOM 1548 C C . ALA A 1 202 ? -8.734 -19.297 9.016 1 90.88 202 ALA A C 1
ATOM 1550 O O . ALA A 1 202 ? -9.273 -20.203 8.359 1 90.88 202 ALA A O 1
ATOM 1551 N N . HIS A 1 203 ? -7.41 -19.359 9.32 1 92.94 203 HIS A N 1
ATOM 1552 C CA . HIS A 1 203 ? -6.523 -20.359 8.75 1 92.94 203 HIS A CA 1
ATOM 1553 C C . HIS A 1 203 ? -6.727 -21.719 9.414 1 92.94 203 HIS A C 1
ATOM 1555 O O . HIS A 1 203 ? -6.242 -22.734 8.922 1 92.94 203 HIS A O 1
ATOM 1561 N N . CYS A 1 204 ? -7.566 -21.828 10.43 1 92.56 204 CYS A N 1
ATOM 1562 C CA . CYS A 1 204 ? -7.695 -23.047 11.219 1 92.56 204 CYS A CA 1
ATOM 1563 C C . CYS A 1 204 ? -8.852 -23.906 10.711 1 92.56 204 CYS A C 1
ATOM 1565 O O . CYS A 1 204 ? -8.938 -25.078 11.031 1 92.56 204 CYS A O 1
ATOM 1567 N N . VAL A 1 205 ? -9.75 -23.328 9.953 1 92.44 205 VAL A N 1
ATOM 1568 C CA . VAL A 1 205 ? -10.945 -24.062 9.578 1 92.44 205 VAL A CA 1
ATOM 1569 C C . VAL A 1 205 ? -11.281 -23.797 8.109 1 92.44 205 VAL A C 1
ATOM 1571 O O . VAL A 1 205 ? -10.914 -22.766 7.562 1 92.44 205 VAL A O 1
ATOM 1574 N N . ARG A 1 206 ? -12.016 -24.703 7.469 1 95.12 206 ARG A N 1
ATOM 1575 C CA . ARG A 1 206 ? -12.375 -24.562 6.062 1 95.12 206 ARG A CA 1
ATOM 1576 C C . ARG A 1 206 ? -13.891 -24.516 5.887 1 95.12 206 ARG A C 1
ATOM 1578 O O . ARG A 1 206 ? -14.391 -24.516 4.758 1 95.12 206 ARG A O 1
ATOM 1585 N N . LYS A 1 207 ? -14.617 -24.562 7.02 1 93.38 207 LYS A N 1
ATOM 1586 C CA . LYS A 1 207 ? -16.078 -24.469 6.977 1 93.38 207 LYS A CA 1
ATOM 1587 C C . LYS A 1 207 ? -16.625 -23.75 8.211 1 93.38 207 LYS A C 1
ATOM 1589 O O . LYS A 1 207 ? -15.93 -23.625 9.219 1 93.38 207 LYS A O 1
ATOM 1594 N N . GLY A 1 208 ? -17.906 -23.219 8.016 1 93.38 208 GLY A N 1
ATOM 1595 C CA . GLY A 1 208 ? -18.562 -22.594 9.148 1 93.38 208 GLY A CA 1
ATOM 1596 C C . GLY A 1 208 ? -18.359 -21.094 9.203 1 93.38 208 GLY A C 1
ATOM 1597 O O . GLY A 1 208 ? -17.812 -20.5 8.273 1 93.38 208 GLY A O 1
ATOM 1598 N N . PRO A 1 209 ? -18.781 -20.469 10.312 1 94.06 209 PRO A N 1
ATOM 1599 C CA . PRO A 1 209 ? -18.75 -19.016 10.445 1 94.06 209 PRO A CA 1
ATOM 1600 C C . PRO A 1 209 ? -17.344 -18.453 10.594 1 94.06 209 PRO A C 1
ATOM 1602 O O . PRO A 1 209 ? -17.109 -17.266 10.352 1 94.06 209 PRO A O 1
ATOM 1605 N N . MET A 1 210 ? -16.359 -19.422 10.875 1 93.5 210 MET A N 1
ATOM 1606 C CA . MET A 1 210 ? -14.992 -18.953 11.133 1 93.5 210 MET A CA 1
ATOM 1607 C C . MET A 1 210 ? -14.109 -19.141 9.914 1 93.5 210 MET A C 1
ATOM 1609 O O . MET A 1 210 ? -12.93 -18.766 9.922 1 93.5 210 MET A O 1
ATOM 1613 N N . ALA A 1 211 ? -14.656 -19.797 8.883 1 94.62 211 ALA A N 1
ATOM 1614 C CA . ALA A 1 211 ? -13.922 -19.906 7.629 1 94.62 211 ALA A CA 1
ATOM 1615 C C . ALA A 1 211 ? -13.812 -18.547 6.941 1 94.62 211 ALA A C 1
ATOM 1617 O O . ALA A 1 211 ? -14.531 -17.594 7.297 1 94.62 211 ALA A O 1
ATOM 1618 N N . TRP A 1 212 ? -12.922 -18.391 5.965 1 94.12 212 TRP A N 1
ATOM 1619 C CA . TRP A 1 212 ? -12.688 -17.062 5.402 1 94.12 212 TRP A CA 1
ATOM 1620 C C . TRP A 1 212 ? -13.922 -16.547 4.68 1 94.12 212 TRP A C 1
ATOM 1622 O O . TRP A 1 212 ? -14.055 -15.352 4.43 1 94.12 212 TRP A O 1
ATOM 1632 N N . ASP A 1 213 ? -14.836 -17.375 4.27 1 94.88 213 ASP A N 1
ATOM 1633 C CA . ASP A 1 213 ? -16.062 -16.953 3.617 1 94.88 213 ASP A CA 1
ATOM 1634 C C . ASP A 1 213 ? -17.219 -16.891 4.613 1 94.88 213 ASP A C 1
ATOM 1636 O O . ASP A 1 213 ? -18.391 -16.781 4.215 1 94.88 213 ASP A O 1
ATOM 1640 N N . GLY A 1 214 ? -17.016 -17 5.852 1 94.38 214 GLY A N 1
ATOM 1641 C CA . GLY A 1 214 ? -18.047 -17.109 6.879 1 94.38 214 GLY A CA 1
ATOM 1642 C C . GLY A 1 214 ? -18.562 -15.766 7.355 1 94.38 214 GLY A C 1
ATOM 1643 O O . GLY A 1 214 ? -18 -14.719 7.016 1 94.38 214 GLY A O 1
ATOM 1644 N N . ALA A 1 215 ? -19.562 -15.828 8.18 1 94.69 215 ALA A N 1
ATOM 1645 C CA . ALA A 1 215 ? -20.234 -14.633 8.68 1 94.69 215 ALA A CA 1
ATOM 1646 C C . ALA A 1 215 ? -19.312 -13.828 9.594 1 94.69 215 ALA A C 1
ATOM 1648 O O . ALA A 1 215 ? -19.266 -12.602 9.5 1 94.69 215 ALA A O 1
ATOM 1649 N N . VAL A 1 216 ? -18.531 -14.5 10.383 1 93.69 216 VAL A N 1
ATOM 1650 C CA . VAL A 1 216 ? -17.719 -13.852 11.414 1 93.69 216 VAL A CA 1
ATOM 1651 C C . VAL A 1 216 ? -16.438 -13.297 10.797 1 93.69 216 VAL A C 1
ATOM 1653 O O . VAL A 1 216 ? -15.953 -12.242 11.203 1 93.69 216 VAL A O 1
ATOM 1656 N N . THR A 1 217 ? -15.922 -14.016 9.781 1 92.5 217 THR A N 1
ATOM 1657 C CA . THR A 1 217 ? -14.602 -13.656 9.266 1 92.5 217 THR A CA 1
ATOM 1658 C C . THR A 1 217 ? -14.727 -12.75 8.047 1 92.5 217 THR A C 1
ATOM 1660 O O . THR A 1 217 ? -13.844 -11.93 7.789 1 92.5 217 THR A O 1
ATOM 1663 N N . PHE A 1 218 ? -15.82 -12.922 7.309 1 94.5 218 PHE A N 1
ATOM 1664 C CA . PHE A 1 218 ? -15.93 -12.156 6.07 1 94.5 218 PHE A CA 1
ATOM 1665 C C . PHE A 1 218 ? -16.969 -11.047 6.207 1 94.5 218 PHE A C 1
ATOM 1667 O O . PHE A 1 218 ? -16.641 -9.867 6.07 1 94.5 218 PHE A O 1
ATOM 1674 N N . TRP A 1 219 ? -18.188 -11.227 6.625 1 94.75 219 TRP A N 1
ATOM 1675 C CA . TRP A 1 219 ? -19.297 -10.289 6.555 1 94.75 219 TRP A CA 1
ATOM 1676 C C . TRP A 1 219 ? -19.234 -9.289 7.707 1 94.75 219 TRP A C 1
ATOM 1678 O O . TRP A 1 219 ? -19.422 -8.086 7.504 1 94.75 219 TRP A O 1
ATOM 1688 N N . LEU A 1 220 ? -18.984 -9.766 8.812 1 94.62 220 LEU A N 1
ATOM 1689 C CA . LEU A 1 220 ? -19.031 -8.906 9.992 1 94.62 220 LEU A CA 1
ATOM 1690 C C . LEU A 1 220 ? -17.938 -7.844 9.93 1 94.62 220 LEU A C 1
ATOM 1692 O O . LEU A 1 220 ? -18.203 -6.656 10.117 1 94.62 220 LEU A O 1
ATOM 1696 N N . PRO A 1 221 ? -16.734 -8.234 9.641 1 93.19 221 PRO A N 1
ATOM 1697 C CA . PRO A 1 221 ? -15.703 -7.199 9.586 1 93.19 221 PRO A CA 1
ATOM 1698 C C . PRO A 1 221 ? -15.961 -6.164 8.492 1 93.19 221 PRO A C 1
ATOM 1700 O O . PRO A 1 221 ? -15.719 -4.969 8.695 1 93.19 221 PRO A O 1
ATOM 1703 N N . ILE A 1 222 ? -16.438 -6.566 7.348 1 93.81 222 ILE A N 1
ATOM 1704 C CA . ILE A 1 222 ? -16.719 -5.633 6.262 1 93.81 222 ILE A CA 1
ATOM 1705 C C . ILE A 1 222 ? -17.828 -4.668 6.691 1 93.81 222 ILE A C 1
ATOM 1707 O O . ILE A 1 222 ? -17.703 -3.455 6.496 1 93.81 222 ILE A O 1
ATOM 1711 N N . ALA A 1 223 ? -18.828 -5.172 7.316 1 96 223 ALA A N 1
ATOM 1712 C CA . ALA A 1 223 ? -19.906 -4.324 7.824 1 96 223 ALA A CA 1
ATOM 1713 C C . ALA A 1 223 ? -19.391 -3.367 8.891 1 96 223 ALA A C 1
ATOM 1715 O O . ALA A 1 223 ? -19.797 -2.201 8.938 1 96 223 ALA A O 1
ATOM 1716 N N . ALA A 1 224 ? -18.562 -3.869 9.727 1 96.75 224 ALA A N 1
ATOM 1717 C CA . ALA A 1 224 ? -18 -3.045 10.797 1 96.75 224 ALA A CA 1
ATOM 1718 C C . ALA A 1 224 ? -17.203 -1.872 10.219 1 96.75 224 ALA A C 1
ATOM 1720 O O . ALA A 1 224 ? -17.391 -0.727 10.641 1 96.75 224 ALA A O 1
ATOM 1721 N N . ILE A 1 225 ? -16.391 -2.154 9.25 1 96.25 225 ILE A N 1
ATOM 1722 C CA . ILE A 1 225 ? -15.57 -1.101 8.648 1 96.25 225 ILE A CA 1
ATOM 1723 C C . ILE A 1 225 ? -16.484 -0.075 7.977 1 96.25 225 ILE A C 1
ATOM 1725 O O . ILE A 1 225 ? -16.234 1.131 8.062 1 96.25 225 ILE A O 1
ATOM 1729 N N . ALA A 1 226 ? -17.484 -0.556 7.355 1 96.81 226 ALA A N 1
ATOM 1730 C CA . ALA A 1 226 ? -18.438 0.336 6.691 1 96.81 226 ALA A CA 1
ATOM 1731 C C . ALA A 1 226 ? -19.125 1.258 7.699 1 96.81 226 ALA A C 1
ATOM 1733 O O . ALA A 1 226 ? -19.203 2.469 7.484 1 96.81 226 ALA A O 1
ATOM 1734 N N . VAL A 1 227 ? -19.547 0.724 8.773 1 97.69 227 VAL A N 1
ATOM 1735 C CA . VAL A 1 227 ? -20.234 1.503 9.797 1 97.69 227 VAL A CA 1
ATOM 1736 C C . VAL A 1 227 ? -19.266 2.492 10.438 1 97.69 227 VAL A C 1
ATOM 1738 O O . VAL A 1 227 ? -19.594 3.662 10.633 1 97.69 227 VAL A O 1
ATOM 1741 N N . GLN A 1 228 ? -18.094 2.051 10.781 1 98.12 228 GLN A N 1
ATOM 1742 C CA . GLN A 1 228 ? -17.078 2.906 11.398 1 98.12 228 GLN A CA 1
ATOM 1743 C C . GLN A 1 228 ? -16.734 4.082 10.492 1 98.12 228 GLN A C 1
ATOM 1745 O O . GLN A 1 228 ? -16.688 5.227 10.945 1 98.12 228 GLN A O 1
ATOM 1750 N N . THR A 1 229 ? -16.469 3.746 9.242 1 97.81 229 THR A N 1
ATOM 1751 C CA . THR A 1 229 ? -16.141 4.797 8.289 1 97.81 229 THR A CA 1
ATOM 1752 C C . THR A 1 229 ? -17.328 5.742 8.109 1 97.81 229 THR A C 1
ATOM 1754 O O . THR A 1 229 ? -17.156 6.965 8.078 1 97.81 229 THR A O 1
ATOM 1757 N N . GLY A 1 230 ? -18.484 5.176 8.055 1 97.75 230 GLY A N 1
ATOM 1758 C CA . GLY A 1 230 ? -19.688 5.984 7.918 1 97.75 230 GLY A CA 1
ATOM 1759 C C . GLY A 1 230 ? -19.922 6.922 9.094 1 97.75 230 GLY A C 1
ATOM 1760 O O . GLY A 1 230 ? -20.25 8.094 8.898 1 97.75 230 GLY A O 1
ATOM 1761 N N . LEU A 1 231 ? -19.719 6.488 10.266 1 97.25 231 LEU A N 1
ATOM 1762 C CA . LEU A 1 231 ? -19.906 7.293 11.477 1 97.25 231 LEU A CA 1
ATOM 1763 C C . LEU A 1 231 ? -18.922 8.461 11.5 1 97.25 231 LEU A C 1
ATOM 1765 O O . LEU A 1 231 ? -19.312 9.594 11.781 1 97.25 231 LEU A O 1
ATOM 1769 N N . LEU A 1 232 ? -17.719 8.172 11.18 1 97.12 232 LEU A N 1
ATOM 1770 C CA . LEU A 1 232 ? -16.703 9.219 11.227 1 97.12 232 LEU A CA 1
ATOM 1771 C C . LEU A 1 232 ? -16.938 10.258 10.141 1 97.12 232 LEU A C 1
ATOM 1773 O O . LEU A 1 232 ? -16.781 11.461 10.375 1 97.12 232 LEU A O 1
ATOM 1777 N N . CYS A 1 233 ? -17.344 9.75 8.93 1 96.62 233 CYS A N 1
ATOM 1778 C CA . CYS A 1 233 ? -17.703 10.688 7.863 1 96.62 233 CYS A CA 1
ATOM 1779 C C . CYS A 1 233 ? -18.906 11.531 8.25 1 96.62 233 CYS A C 1
ATOM 1781 O O . CYS A 1 233 ? -18.938 12.734 7.977 1 96.62 233 CYS A O 1
ATOM 1783 N N . PHE A 1 234 ? -19.891 10.953 8.906 1 96.62 234 PHE A N 1
ATOM 1784 C CA . PHE A 1 234 ? -21.094 11.664 9.352 1 96.62 234 PHE A CA 1
ATOM 1785 C C . PHE A 1 234 ? -20.734 12.789 10.305 1 96.62 234 PHE A C 1
ATOM 1787 O O . PHE A 1 234 ? -21.172 13.93 10.133 1 96.62 234 PHE A O 1
ATOM 1794 N N . TYR A 1 235 ? -19.906 12.531 11.273 1 96 235 TYR A N 1
ATOM 1795 C CA . TYR A 1 235 ? -19.594 13.547 12.273 1 96 235 TYR A CA 1
ATOM 1796 C C . TYR A 1 235 ? -18.656 14.609 11.688 1 96 235 TYR A C 1
ATOM 1798 O O . TYR A 1 235 ? -18.672 15.758 12.133 1 96 235 TYR A O 1
ATOM 1806 N N . PHE A 1 236 ? -17.844 14.164 10.75 1 95.12 236 PHE A N 1
ATOM 1807 C CA . PHE A 1 236 ? -17.062 15.172 10.031 1 95.12 236 PHE A CA 1
ATOM 1808 C C . PHE A 1 236 ? -17.984 16.141 9.289 1 95.12 236 PHE A C 1
ATOM 1810 O O . PHE A 1 236 ? -17.781 17.344 9.328 1 95.12 236 PHE A O 1
ATOM 1817 N N . TRP A 1 237 ? -19.031 15.578 8.633 1 93.12 237 TRP A N 1
ATOM 1818 C CA . TRP A 1 237 ? -19.984 16.406 7.895 1 93.12 237 TRP A CA 1
ATOM 1819 C C . TRP A 1 237 ? -20.75 17.328 8.844 1 93.12 237 TRP A C 1
ATOM 1821 O O . TRP A 1 237 ? -20.969 18.5 8.531 1 93.12 237 TRP A O 1
ATOM 1831 N N . MET A 1 238 ? -21.156 16.875 9.961 1 92.38 238 MET A N 1
ATOM 1832 C CA . MET A 1 238 ? -21.828 17.688 10.969 1 92.38 238 MET A CA 1
ATOM 1833 C C . MET A 1 238 ? -20.922 18.812 11.445 1 92.38 238 MET A C 1
ATOM 1835 O O . MET A 1 238 ? -21.391 19.938 11.664 1 92.38 238 MET A O 1
ATOM 1839 N N . TYR A 1 239 ? -19.703 18.438 11.594 1 91.06 239 TYR A N 1
ATOM 1840 C CA . TYR A 1 239 ? -18.719 19.453 11.984 1 91.06 239 TYR A CA 1
ATOM 1841 C C . TYR A 1 239 ? -18.594 20.547 10.93 1 91.06 239 TYR A C 1
ATOM 1843 O O . TYR A 1 239 ? -18.562 21.734 11.266 1 91.06 239 TYR A O 1
ATOM 1851 N N . LEU A 1 240 ? -18.562 20.234 9.633 1 88.94 240 LEU A N 1
ATOM 1852 C CA . LEU A 1 240 ? -18.453 21.203 8.547 1 88.94 240 LEU A CA 1
ATOM 1853 C C . LEU A 1 240 ? -19.688 22.094 8.5 1 88.94 240 LEU A C 1
ATOM 1855 O O . LEU A 1 240 ? -19.562 23.312 8.273 1 88.94 240 LEU A O 1
ATOM 1859 N N . ARG A 1 241 ? -20.75 21.547 8.734 1 87.44 241 ARG A N 1
ATOM 1860 C CA . ARG A 1 241 ? -22 22.297 8.695 1 87.44 241 ARG A CA 1
ATOM 1861 C C . ARG A 1 241 ? -22.062 23.328 9.812 1 87.44 241 ARG A C 1
ATOM 1863 O O . ARG A 1 241 ? -22.578 24.438 9.625 1 87.44 241 ARG A O 1
ATOM 1870 N N . GLN A 1 242 ? -21.547 23.031 10.922 1 83.19 242 GLN A N 1
ATOM 1871 C CA . GLN A 1 242 ? -21.562 23.938 12.07 1 83.19 242 GLN A CA 1
ATOM 1872 C C . GLN A 1 242 ? -20.562 25.062 11.898 1 83.19 242 GLN A C 1
ATOM 1874 O O . GLN A 1 242 ? -20.766 26.188 12.375 1 83.19 242 GLN A O 1
ATOM 1879 N N . HIS A 1 243 ? -19.484 24.828 11.203 1 76.88 243 HIS A N 1
ATOM 1880 C CA . HIS A 1 243 ? -18.438 25.828 11.102 1 76.88 243 HIS A CA 1
ATOM 1881 C C . HIS A 1 243 ? -18.484 26.547 9.758 1 76.88 243 HIS A C 1
ATOM 1883 O O . HIS A 1 243 ? -17.953 27.641 9.609 1 76.88 243 HIS A O 1
ATOM 1889 N N . THR A 1 244 ? -18.812 25.922 8.609 1 62.81 244 THR A N 1
ATOM 1890 C CA . THR A 1 244 ? -19.062 26.688 7.398 1 62.81 244 THR A CA 1
ATOM 1891 C C . THR A 1 244 ? -20.328 27.516 7.527 1 62.81 244 THR A C 1
ATOM 1893 O O . THR A 1 244 ? -20.469 28.578 6.898 1 62.81 244 THR A O 1
ATOM 1896 N N . ALA A 1 245 ? -21.344 27.25 8.242 1 50.25 245 ALA A N 1
ATOM 1897 C CA . ALA A 1 245 ? -22.484 28.125 8.5 1 50.25 245 ALA A CA 1
ATOM 1898 C C . ALA A 1 245 ? -22.062 29.344 9.32 1 50.25 245 ALA A C 1
ATOM 1900 O O . ALA A 1 245 ? -22.688 30.406 9.242 1 50.25 245 ALA A O 1
ATOM 1901 N N . ARG A 1 246 ? -21.172 29.328 10.164 1 45.12 246 ARG A N 1
ATOM 1902 C CA . ARG A 1 246 ? -20.875 30.516 10.969 1 45.12 246 ARG A CA 1
ATOM 1903 C C . ARG A 1 246 ? -19.953 31.469 10.211 1 45.12 246 ARG A C 1
ATOM 1905 O O . ARG A 1 246 ? -19.734 32.594 10.648 1 45.12 246 ARG A O 1
ATOM 1912 N N . GLY A 1 247 ? -19.219 30.969 9.117 1 40.78 247 GLY A N 1
ATOM 1913 C CA . GLY A 1 247 ? -18.641 32.094 8.391 1 40.78 247 GLY A CA 1
ATOM 1914 C C . GLY A 1 247 ? -19.5 32.562 7.238 1 40.78 247 GLY A C 1
ATOM 1915 O O . GLY A 1 247 ? -20.375 31.828 6.766 1 40.78 247 GLY A O 1
ATOM 1916 N N . MET B 1 1 ? 3.756 57.719 37.312 1 25.44 1 MET B N 1
ATOM 1917 C CA . MET B 1 1 ? 4.18 56.375 37.75 1 25.44 1 MET B CA 1
ATOM 1918 C C . MET B 1 1 ? 3.732 55.312 36.75 1 25.44 1 MET B C 1
ATOM 1920 O O . MET B 1 1 ? 2.635 54.75 36.875 1 25.44 1 MET B O 1
ATOM 1924 N N . GLN B 1 2 ? 3.697 55.594 35.469 1 28.08 2 GLN B N 1
ATOM 1925 C CA . GLN B 1 2 ? 3.359 55.094 34.125 1 28.08 2 GLN B CA 1
ATOM 1926 C C . GLN B 1 2 ? 4.129 53.812 33.812 1 28.08 2 GLN B C 1
ATOM 1928 O O . GLN B 1 2 ? 5.262 53.844 33.344 1 28.08 2 GLN B O 1
ATOM 1933 N N . SER B 1 3 ? 4.238 52.844 34.812 1 30.61 3 SER B N 1
ATOM 1934 C CA . SER B 1 3 ? 5.031 51.625 34.781 1 30.61 3 SER B CA 1
ATOM 1935 C C . SER B 1 3 ? 4.734 50.812 33.531 1 30.61 3 SER B C 1
ATOM 1937 O O . SER B 1 3 ? 3.57 50.531 33.25 1 30.61 3 SER B O 1
ATOM 1939 N N . SER B 1 4 ? 5.668 50.75 32.5 1 29.17 4 SER B N 1
ATOM 1940 C CA . SER B 1 4 ? 5.906 50.188 31.188 1 29.17 4 SER B CA 1
ATOM 1941 C C . SER B 1 4 ? 5.672 48.688 31.188 1 29.17 4 SER B C 1
ATOM 1943 O O . SER B 1 4 ? 6.391 47.938 31.859 1 29.17 4 SER B O 1
ATOM 1945 N N . LEU B 1 5 ? 4.441 48.094 31.25 1 28.41 5 LEU B N 1
ATOM 1946 C CA . LEU B 1 5 ? 3.953 46.75 31.016 1 28.41 5 LEU B CA 1
ATOM 1947 C C . LEU B 1 5 ? 4.652 46.094 29.812 1 28.41 5 LEU B C 1
ATOM 1949 O O . LEU B 1 5 ? 4.293 46.375 28.672 1 28.41 5 LEU B O 1
ATOM 1953 N N . ILE B 1 6 ? 6.008 46.094 29.688 1 29.58 6 ILE B N 1
ATOM 1954 C CA . ILE B 1 6 ? 6.816 45.438 28.688 1 29.58 6 ILE B CA 1
ATOM 1955 C C . ILE B 1 6 ? 6.359 43.969 28.547 1 29.58 6 ILE B C 1
ATOM 1957 O O . ILE B 1 6 ? 6.488 43.188 29.484 1 29.58 6 ILE B O 1
ATOM 1961 N N . LEU B 1 7 ? 5.191 43.656 27.875 1 27.88 7 LEU B N 1
ATOM 1962 C CA . LEU B 1 7 ? 4.684 42.375 27.422 1 27.88 7 LEU B CA 1
ATOM 1963 C C . LEU B 1 7 ? 5.82 41.5 26.922 1 27.88 7 LEU B C 1
ATOM 1965 O O . LEU B 1 7 ? 6.52 41.875 25.969 1 27.88 7 LEU B O 1
ATOM 1969 N N . ASN B 1 8 ? 6.543 40.75 27.672 1 26 8 ASN B N 1
ATOM 1970 C CA . ASN B 1 8 ? 7.527 39.719 27.328 1 26 8 ASN B CA 1
ATOM 1971 C C . ASN B 1 8 ? 7.008 38.781 26.25 1 26 8 ASN B C 1
ATOM 1973 O O . ASN B 1 8 ? 6.098 38 26.484 1 26 8 ASN B O 1
ATOM 1977 N N . ARG B 1 9 ? 6.91 39.156 24.953 1 28.06 9 ARG B N 1
ATOM 1978 C CA . ARG B 1 9 ? 6.789 38.344 23.734 1 28.06 9 ARG B CA 1
ATOM 1979 C C . ARG B 1 9 ? 7.586 37.062 23.844 1 28.06 9 ARG B C 1
ATOM 1981 O O . ARG B 1 9 ? 8.812 37.062 23.688 1 28.06 9 ARG B O 1
ATOM 1988 N N . ARG B 1 10 ? 7.355 36.219 24.781 1 30.56 10 ARG B N 1
ATOM 1989 C CA . ARG B 1 10 ? 8.031 34.906 24.734 1 30.56 10 ARG B CA 1
ATOM 1990 C C . ARG B 1 10 ? 8.047 34.344 23.312 1 30.56 10 ARG B C 1
ATOM 1992 O O . ARG B 1 10 ? 6.996 34.188 22.703 1 30.56 10 ARG B O 1
ATOM 1999 N N . GLU B 1 11 ? 9.07 34.562 22.484 1 29.19 11 GLU B N 1
ATOM 2000 C CA . GLU B 1 11 ? 9.508 33.938 21.234 1 29.19 11 GLU B CA 1
ATOM 2001 C C . GLU B 1 11 ? 9.172 32.438 21.219 1 29.19 11 GLU B C 1
ATOM 2003 O O . GLU B 1 11 ? 9.648 31.672 22.062 1 29.19 11 GLU B O 1
ATOM 2008 N N . MET B 1 12 ? 7.98 32 21.234 1 29.94 12 MET B N 1
ATOM 2009 C CA . MET B 1 12 ? 7.727 30.609 20.891 1 29.94 12 MET B CA 1
ATOM 2010 C C . MET B 1 12 ? 8.781 30.078 19.938 1 29.94 12 MET B C 1
ATOM 2012 O O . MET B 1 12 ? 8.844 30.5 18.781 1 29.94 12 MET B O 1
ATOM 2016 N N . SER B 1 13 ? 10.016 29.797 20.312 1 31.08 13 SER B N 1
ATOM 2017 C CA . SER B 1 13 ? 11.148 29.219 19.594 1 31.08 13 SER B CA 1
ATOM 2018 C C . SER B 1 13 ? 10.68 28.203 18.547 1 31.08 13 SER B C 1
ATOM 2020 O O . SER B 1 13 ? 9.828 27.359 18.844 1 31.08 13 SER B O 1
ATOM 2022 N N . LEU B 1 14 ? 10.508 28.469 17.328 1 33.53 14 LEU B N 1
ATOM 2023 C CA . LEU B 1 14 ? 10.43 27.625 16.141 1 33.53 14 LEU B CA 1
ATOM 2024 C C . LEU B 1 14 ? 11.031 26.25 16.422 1 33.53 14 LEU B C 1
ATOM 2026 O O . LEU B 1 14 ? 12.016 26.141 17.156 1 33.53 14 LEU B O 1
ATOM 2030 N N . PRO B 1 15 ? 10.219 25.203 16.484 1 35.66 15 PRO B N 1
ATOM 2031 C CA . PRO B 1 15 ? 11.008 23.984 16.703 1 35.66 15 PRO B CA 1
ATOM 2032 C C . PRO B 1 15 ? 12.43 24.094 16.156 1 35.66 15 PRO B C 1
ATOM 2034 O O . PRO B 1 15 ? 12.672 24.812 15.18 1 35.66 15 PRO B O 1
ATOM 2037 N N . ALA B 1 16 ? 13.5 23.938 16.906 1 37.44 16 ALA B N 1
ATOM 2038 C CA . ALA B 1 16 ? 14.953 23.969 16.766 1 37.44 16 ALA B CA 1
ATOM 2039 C C . ALA B 1 16 ? 15.383 23.516 15.383 1 37.44 16 ALA B C 1
ATOM 2041 O O . ALA B 1 16 ? 14.836 22.547 14.836 1 37.44 16 ALA B O 1
ATOM 2042 N N . THR B 1 17 ? 15.875 24.266 14.445 1 42.19 17 THR B N 1
ATOM 2043 C CA . THR B 1 17 ? 16.797 23.969 13.352 1 42.19 17 THR B CA 1
ATOM 2044 C C . THR B 1 17 ? 17.516 22.641 13.586 1 42.19 17 THR B C 1
ATOM 2046 O O . THR B 1 17 ? 17.906 22.328 14.711 1 42.19 17 THR B O 1
ATOM 2049 N N . SER B 1 18 ? 17.203 21.609 12.914 1 48.34 18 SER B N 1
ATOM 2050 C CA . SER B 1 18 ? 17.969 20.375 13.07 1 48.34 18 SER B CA 1
ATOM 2051 C C . SER B 1 18 ? 19.406 20.672 13.469 1 48.34 18 SER B C 1
ATOM 2053 O O . SER B 1 18 ? 20.156 21.281 12.703 1 48.34 18 SER B O 1
ATOM 2055 N N . ARG B 1 19 ? 19.688 21.031 14.758 1 53.38 19 ARG B N 1
ATOM 2056 C CA . ARG B 1 19 ? 20.984 21.156 15.422 1 53.38 19 ARG B CA 1
ATOM 2057 C C . ARG B 1 19 ? 21.969 20.109 14.914 1 53.38 19 ARG B C 1
ATOM 2059 O O . ARG B 1 19 ? 23.172 20.203 15.156 1 53.38 19 ARG B O 1
ATOM 2066 N N . HIS B 1 20 ? 21.391 19.094 14.164 1 66.5 20 HIS B N 1
ATOM 2067 C CA . HIS B 1 20 ? 22.391 18.094 13.812 1 66.5 20 HIS B CA 1
ATOM 2068 C C . HIS B 1 20 ? 22.453 17.875 12.297 1 66.5 20 HIS B C 1
ATOM 2070 O O . HIS B 1 20 ? 21.891 16.891 11.789 1 66.5 20 HIS B O 1
ATOM 2076 N N . PRO B 1 21 ? 23.094 18.828 11.586 1 77.62 21 PRO B N 1
ATOM 2077 C CA . PRO B 1 21 ? 23.203 18.766 10.125 1 77.62 21 PRO B CA 1
ATOM 2078 C C . PRO B 1 21 ? 23.766 17.422 9.648 1 77.62 21 PRO B C 1
ATOM 2080 O O . PRO B 1 21 ? 23.359 16.922 8.602 1 77.62 21 PRO B O 1
ATOM 2083 N N . THR B 1 22 ? 24.562 16.922 10.5 1 83.06 22 THR B N 1
ATOM 2084 C CA . THR B 1 22 ? 25.172 15.664 10.094 1 83.06 22 THR B CA 1
ATOM 2085 C C . THR B 1 22 ? 24.141 14.547 10.062 1 83.06 22 THR B C 1
ATOM 2087 O O . THR B 1 22 ? 24.156 13.695 9.172 1 83.06 22 THR B O 1
ATOM 2090 N N . THR B 1 23 ? 23.281 14.578 11.008 1 85.75 23 THR B N 1
ATOM 2091 C CA . THR B 1 23 ? 22.234 13.562 11.055 1 85.75 23 THR B CA 1
ATOM 2092 C C . THR B 1 23 ? 21.266 13.727 9.883 1 85.75 23 THR B C 1
ATOM 2094 O O . THR B 1 23 ? 20.844 12.75 9.273 1 85.75 23 THR B O 1
ATOM 2097 N N . ASP B 1 24 ? 21.016 14.969 9.555 1 89.75 24 ASP B N 1
ATOM 2098 C CA . ASP B 1 24 ? 20.109 15.234 8.438 1 89.75 24 ASP B CA 1
ATOM 2099 C C . ASP B 1 24 ? 20.719 14.781 7.117 1 89.75 24 ASP B C 1
ATOM 2101 O O . ASP B 1 24 ? 20.031 14.219 6.262 1 89.75 24 ASP B O 1
ATOM 2105 N N . ILE B 1 25 ? 22 15.023 7 1 92.69 25 ILE B N 1
ATOM 2106 C CA . ILE B 1 25 ? 22.719 14.602 5.797 1 92.69 25 ILE B CA 1
ATOM 2107 C C . ILE B 1 25 ? 22.703 13.078 5.688 1 92.69 25 ILE B C 1
ATOM 2109 O O . ILE B 1 25 ? 22.406 12.531 4.625 1 92.69 25 ILE B O 1
ATOM 2113 N N . ALA B 1 26 ? 22.938 12.422 6.793 1 92.62 26 ALA B N 1
ATOM 2114 C CA . ALA B 1 26 ? 22.953 10.961 6.809 1 92.62 26 ALA B CA 1
ATOM 2115 C C . ALA B 1 26 ? 21.578 10.391 6.453 1 92.62 26 ALA B C 1
ATOM 2117 O O . ALA B 1 26 ? 21.484 9.438 5.68 1 92.62 26 ALA B O 1
ATOM 2118 N N . TRP B 1 27 ? 20.516 10.945 6.965 1 93.94 27 TRP B N 1
ATOM 2119 C CA . TRP B 1 27 ? 19.156 10.453 6.734 1 93.94 27 TRP B CA 1
ATOM 2120 C C . TRP B 1 27 ? 18.734 10.68 5.285 1 93.94 27 TRP B C 1
ATOM 2122 O O . TRP B 1 27 ? 18.203 9.773 4.633 1 93.94 27 TRP B O 1
ATOM 2132 N N . ILE B 1 28 ? 19.062 11.812 4.789 1 95.38 28 ILE B N 1
ATOM 2133 C CA . ILE B 1 28 ? 18.641 12.117 3.424 1 95.38 28 ILE B CA 1
ATOM 2134 C C . ILE B 1 28 ? 19.453 11.273 2.443 1 95.38 28 ILE B C 1
ATOM 2136 O O . ILE B 1 28 ? 18.938 10.828 1.419 1 95.38 28 ILE B O 1
ATOM 2140 N N . ALA B 1 29 ? 20.734 11 2.754 1 95.69 29 ALA B N 1
ATOM 2141 C CA . ALA B 1 29 ? 21.594 10.188 1.893 1 95.69 29 ALA B CA 1
ATOM 2142 C C . ALA B 1 29 ? 21.062 8.758 1.798 1 95.69 29 ALA B C 1
ATOM 2144 O O . ALA B 1 29 ? 21.406 8.023 0.865 1 95.69 29 ALA B O 1
ATOM 2145 N N . CYS B 1 30 ? 20.234 8.352 2.756 1 95.62 30 CYS B N 1
ATOM 2146 C CA . CYS B 1 30 ? 19.688 6.996 2.764 1 95.62 30 CYS B CA 1
ATOM 2147 C C . CYS B 1 30 ? 18.781 6.766 1.555 1 95.62 30 CYS B C 1
ATOM 2149 O O . CYS B 1 30 ? 18.625 5.629 1.106 1 95.62 30 CYS B O 1
ATOM 2151 N N . GLY B 1 31 ? 18.172 7.855 1.01 1 96.56 31 GLY B N 1
ATOM 2152 C CA . GLY B 1 31 ? 17.344 7.719 -0.177 1 96.56 31 GLY B CA 1
ATOM 2153 C C . GLY B 1 31 ? 18.109 7.219 -1.387 1 96.56 31 GLY B C 1
ATOM 2154 O O . GLY B 1 31 ? 17.875 6.109 -1.868 1 96.56 31 GLY B O 1
ATOM 2155 N N . PRO B 1 32 ? 19.172 7.93 -1.835 1 97.38 32 PRO B N 1
ATOM 2156 C CA . PRO B 1 32 ? 19.984 7.488 -2.965 1 97.38 32 PRO B CA 1
ATOM 2157 C C . PRO B 1 32 ? 20.688 6.164 -2.697 1 97.38 32 PRO B C 1
ATOM 2159 O O . PRO B 1 32 ? 20.844 5.344 -3.607 1 97.38 32 PRO B O 1
ATOM 2162 N N . VAL B 1 33 ? 21.156 5.926 -1.515 1 96.94 33 VAL B N 1
ATOM 2163 C CA . VAL B 1 33 ? 21.828 4.672 -1.2 1 96.94 33 VAL B CA 1
ATOM 2164 C C . VAL B 1 33 ? 20.859 3.506 -1.352 1 96.94 33 VAL B C 1
ATOM 2166 O O . VAL B 1 33 ? 21.219 2.453 -1.886 1 96.94 33 VAL B O 1
ATOM 2169 N N . ALA B 1 34 ? 19.625 3.672 -0.86 1 97 34 ALA B N 1
ATOM 2170 C CA . ALA B 1 34 ? 18.609 2.633 -1.029 1 97 34 ALA B CA 1
ATOM 2171 C C . ALA B 1 34 ? 18.391 2.328 -2.506 1 97 34 ALA B C 1
ATOM 2173 O O . ALA B 1 34 ? 18.25 1.165 -2.893 1 97 34 ALA B O 1
ATOM 2174 N N . LEU B 1 35 ? 18.359 3.355 -3.336 1 96.94 35 LEU B N 1
ATOM 2175 C CA . LEU B 1 35 ? 18.172 3.174 -4.77 1 96.94 35 LEU B CA 1
ATOM 2176 C C . LEU B 1 35 ? 19.344 2.424 -5.391 1 96.94 35 LEU B C 1
ATOM 2178 O O . LEU B 1 35 ? 19.141 1.563 -6.254 1 96.94 35 LEU B O 1
ATOM 2182 N N . ILE B 1 36 ? 20.516 2.75 -4.969 1 97.44 36 ILE B N 1
ATOM 2183 C CA . ILE B 1 36 ? 21.703 2.064 -5.469 1 97.44 36 ILE B CA 1
ATOM 2184 C C . ILE B 1 36 ? 21.656 0.589 -5.078 1 97.44 36 ILE B C 1
ATOM 2186 O O . ILE B 1 36 ? 21.938 -0.288 -5.898 1 97.44 36 ILE B O 1
ATOM 2190 N N . PHE B 1 37 ? 21.281 0.301 -3.82 1 96.56 37 PHE B N 1
ATOM 2191 C CA . PHE B 1 37 ? 21.141 -1.08 -3.375 1 96.56 37 PHE B CA 1
ATOM 2192 C C . PHE B 1 37 ? 20.109 -1.814 -4.219 1 96.56 37 PHE B C 1
ATOM 2194 O O . PHE B 1 37 ? 20.312 -2.969 -4.598 1 96.56 37 PHE B O 1
ATOM 2201 N N . PHE B 1 38 ? 19.047 -1.16 -4.469 1 95.81 38 PHE B N 1
ATOM 2202 C CA . PHE B 1 38 ? 18 -1.724 -5.305 1 95.81 38 PHE B CA 1
ATOM 2203 C C . PHE B 1 38 ? 18.531 -2.07 -6.691 1 95.81 38 PHE B C 1
ATOM 2205 O O . PHE B 1 38 ? 18.266 -3.154 -7.211 1 95.81 38 PHE B O 1
ATOM 2212 N N . LEU B 1 39 ? 19.312 -1.18 -7.293 1 95.5 39 LEU B N 1
ATOM 2213 C CA . LEU B 1 39 ? 19.875 -1.409 -8.617 1 95.5 39 LEU B CA 1
ATOM 2214 C C . LEU B 1 39 ? 20.922 -2.525 -8.57 1 95.5 39 LEU B C 1
ATOM 2216 O O . LEU B 1 39 ? 21.062 -3.291 -9.523 1 95.5 39 LEU B O 1
ATOM 2220 N N . ILE B 1 40 ? 21.672 -2.609 -7.508 1 95.5 40 ILE B N 1
ATOM 2221 C CA . ILE B 1 40 ? 22.625 -3.697 -7.34 1 95.5 40 ILE B CA 1
ATOM 2222 C C . ILE B 1 40 ? 21.891 -5.031 -7.289 1 95.5 40 ILE B C 1
ATOM 2224 O O . ILE B 1 40 ? 22.344 -6.02 -7.879 1 95.5 40 ILE B O 1
ATOM 2228 N N . PHE B 1 41 ? 20.766 -5.086 -6.559 1 96.38 41 PHE B N 1
ATOM 2229 C CA . PHE B 1 41 ? 19.938 -6.285 -6.535 1 96.38 41 PHE B CA 1
ATOM 2230 C C . PHE B 1 41 ? 19.562 -6.703 -7.945 1 96.38 41 PHE B C 1
ATOM 2232 O O . PHE B 1 41 ? 19.703 -7.871 -8.312 1 96.38 41 PHE B O 1
ATOM 2239 N N . LEU B 1 42 ? 19.109 -5.75 -8.766 1 96.31 42 LEU B N 1
ATOM 2240 C CA . LEU B 1 42 ? 18.672 -6.062 -10.125 1 96.31 42 LEU B CA 1
ATOM 2241 C C . LEU B 1 42 ? 19.844 -6.539 -10.977 1 96.31 42 LEU B C 1
ATOM 2243 O O . LEU B 1 42 ? 19.719 -7.523 -11.711 1 96.31 42 LEU B O 1
ATOM 2247 N N . ALA B 1 43 ? 20.953 -5.879 -10.812 1 95.38 43 ALA B N 1
ATOM 2248 C CA . ALA B 1 43 ? 22.125 -6.207 -11.617 1 95.38 43 ALA B CA 1
ATOM 2249 C C . ALA B 1 43 ? 22.719 -7.555 -11.203 1 95.38 43 ALA B C 1
ATOM 2251 O O . ALA B 1 43 ? 23.016 -8.391 -12.055 1 95.38 43 ALA B O 1
ATOM 2252 N N . ALA B 1 44 ? 22.797 -7.762 -9.953 1 94.56 44 ALA B N 1
ATOM 2253 C CA . ALA B 1 44 ? 23.391 -8.992 -9.43 1 94.56 44 ALA B CA 1
ATOM 2254 C C . ALA B 1 44 ? 22.516 -10.203 -9.781 1 94.56 44 ALA B C 1
ATOM 2256 O O . ALA B 1 44 ? 23.031 -11.312 -9.922 1 94.56 44 ALA B O 1
ATOM 2257 N N . SER B 1 45 ? 21.266 -10.008 -9.945 1 95 45 SER B N 1
ATOM 2258 C CA . SER B 1 45 ? 20.312 -11.078 -10.242 1 95 45 SER B CA 1
ATOM 2259 C C . SER B 1 45 ? 20.094 -11.219 -11.742 1 95 45 SER B C 1
ATOM 2261 O O . SER B 1 45 ? 19.312 -12.062 -12.18 1 95 45 SER B O 1
ATOM 2263 N N . HIS B 1 46 ? 20.734 -10.305 -12.539 1 95.12 46 HIS B N 1
ATOM 2264 C CA . HIS B 1 46 ? 20.578 -10.266 -13.992 1 95.12 46 HIS B CA 1
ATOM 2265 C C . HIS B 1 46 ? 19.125 -10.039 -14.375 1 95.12 46 HIS B C 1
ATOM 2267 O O . HIS B 1 46 ? 18.578 -10.734 -15.242 1 95.12 46 HIS B O 1
ATOM 2273 N N . PHE B 1 47 ? 18.469 -9.086 -13.664 1 95.94 47 PHE B N 1
ATOM 2274 C CA . PHE B 1 47 ? 17.094 -8.672 -13.938 1 95.94 47 PHE B CA 1
ATOM 2275 C C . PHE B 1 47 ? 17.062 -7.348 -14.68 1 95.94 47 PHE B C 1
ATOM 2277 O O . PHE B 1 47 ? 16.156 -6.539 -14.492 1 95.94 47 PHE B O 1
ATOM 2284 N N . LEU B 1 48 ? 18.141 -7.074 -15.484 1 92.88 48 LEU B N 1
ATOM 2285 C CA . LEU B 1 48 ? 18.203 -5.891 -16.328 1 92.88 48 LEU B CA 1
ATOM 2286 C C . LEU B 1 48 ? 18.359 -6.285 -17.797 1 92.88 48 LEU B C 1
ATOM 2288 O O . LEU B 1 48 ? 19.453 -6.25 -18.344 1 92.88 48 LEU B O 1
ATOM 2292 N N . PRO B 1 49 ? 17.281 -6.641 -18.438 1 91.56 49 PRO B N 1
ATOM 2293 C CA . PRO B 1 49 ? 15.898 -6.461 -17.984 1 91.56 49 PRO B CA 1
ATOM 2294 C C . PRO B 1 49 ? 15.375 -7.652 -17.188 1 91.56 49 PRO B C 1
ATOM 2296 O O . PRO B 1 49 ? 16.047 -8.68 -17.094 1 91.56 49 PRO B O 1
ATOM 2299 N N . PRO B 1 50 ? 14.156 -7.469 -16.625 1 95.25 50 PRO B N 1
ATOM 2300 C CA . PRO B 1 50 ? 13.547 -8.602 -15.922 1 95.25 50 PRO B CA 1
ATOM 2301 C C . PRO B 1 50 ? 13.312 -9.805 -16.828 1 95.25 50 PRO B C 1
ATOM 2303 O O . PRO B 1 50 ? 13.289 -9.672 -18.047 1 95.25 50 PRO B O 1
ATOM 2306 N N . ILE B 1 51 ? 13.203 -10.953 -16.141 1 94.56 51 ILE B N 1
ATOM 2307 C CA . ILE B 1 51 ? 12.82 -12.141 -16.906 1 94.56 51 ILE B CA 1
ATOM 2308 C C . ILE B 1 51 ? 11.469 -11.906 -17.562 1 94.56 51 ILE B C 1
ATOM 2310 O O . ILE B 1 51 ? 10.539 -11.398 -16.938 1 94.56 51 ILE B O 1
ATOM 2314 N N . SER B 1 52 ? 11.406 -12.273 -18.797 1 94.38 52 SER B N 1
ATOM 2315 C CA . SER B 1 52 ? 10.18 -12.078 -19.562 1 94.38 52 SER B CA 1
ATOM 2316 C C . SER B 1 52 ? 9.039 -12.922 -19.016 1 94.38 52 SER B C 1
ATOM 2318 O O . SER B 1 52 ? 9.242 -14.078 -18.641 1 94.38 52 SER B O 1
ATOM 2320 N N . PRO B 1 53 ? 7.84 -12.305 -18.938 1 95 53 PRO B N 1
ATOM 2321 C CA . PRO B 1 53 ? 6.691 -13.102 -18.5 1 95 53 PRO B CA 1
ATOM 2322 C C . PRO B 1 53 ? 6.371 -14.242 -19.469 1 95 53 PRO B C 1
ATOM 2324 O O . PRO B 1 53 ? 5.668 -15.188 -19.094 1 95 53 PRO B O 1
ATOM 2327 N N . LYS B 1 54 ? 6.867 -14.227 -20.641 1 94.38 54 LYS B N 1
ATOM 2328 C CA . LYS B 1 54 ? 6.586 -15.258 -21.641 1 94.38 54 LYS B CA 1
ATOM 2329 C C . LYS B 1 54 ? 7.566 -16.422 -21.516 1 94.38 54 LYS B C 1
ATOM 2331 O O . LYS B 1 54 ? 7.398 -17.453 -22.172 1 94.38 54 LYS B O 1
ATOM 2336 N N . SER B 1 55 ? 8.531 -16.297 -20.688 1 94.44 55 SER B N 1
ATOM 2337 C CA . SER B 1 55 ? 9.523 -17.359 -20.531 1 94.44 55 SER B CA 1
ATOM 2338 C C . SER B 1 55 ? 8.891 -18.641 -19.984 1 94.44 55 SER B C 1
ATOM 2340 O O . SER B 1 55 ? 7.965 -18.578 -19.172 1 94.44 55 SER B O 1
ATOM 2342 N N . SER B 1 56 ? 9.422 -19.703 -20.422 1 94.94 56 SER B N 1
ATOM 2343 C CA . SER B 1 56 ? 8.93 -21 -19.969 1 94.94 56 SER B CA 1
ATOM 2344 C C . SER B 1 56 ? 9.359 -21.297 -18.547 1 94.94 56 SER B C 1
ATOM 2346 O O . SER B 1 56 ? 10.32 -20.719 -18.047 1 94.94 56 SER B O 1
ATOM 2348 N N . PRO B 1 57 ? 8.648 -22.219 -17.953 1 96.06 57 PRO B N 1
ATOM 2349 C CA . PRO B 1 57 ? 9.023 -22.594 -16.578 1 96.06 57 PRO B CA 1
ATOM 2350 C C . PRO B 1 57 ? 10.477 -23.062 -16.484 1 96.06 57 PRO B C 1
ATOM 2352 O O . PRO B 1 57 ? 11.18 -22.688 -15.539 1 96.06 57 PRO B O 1
ATOM 2355 N N . ILE B 1 58 ? 10.914 -23.859 -17.406 1 96.19 58 ILE B N 1
ATOM 2356 C CA . ILE B 1 58 ? 12.273 -24.391 -17.391 1 96.19 58 ILE B CA 1
ATOM 2357 C C . ILE B 1 58 ? 13.281 -23.25 -17.547 1 96.19 58 ILE B C 1
ATOM 2359 O O . ILE B 1 58 ? 14.289 -23.219 -16.844 1 96.19 58 ILE B O 1
ATOM 2363 N N . SER B 1 59 ? 12.984 -22.328 -18.469 1 96.19 59 SER B N 1
ATOM 2364 C CA . SER B 1 59 ? 13.859 -21.188 -18.688 1 96.19 59 SER B CA 1
ATOM 2365 C C . SER B 1 59 ? 13.961 -20.328 -17.422 1 96.19 59 SER B C 1
ATOM 2367 O O . SER B 1 59 ? 15.047 -19.844 -17.094 1 96.19 59 SER B O 1
ATOM 2369 N N . ILE B 1 60 ? 12.883 -20.141 -16.75 1 96.5 60 ILE B N 1
ATOM 2370 C CA . ILE B 1 60 ? 12.852 -19.359 -15.516 1 96.5 60 ILE B CA 1
ATOM 2371 C C . ILE B 1 60 ? 13.688 -20.047 -14.445 1 96.5 60 ILE B C 1
ATOM 2373 O O . ILE B 1 60 ? 14.531 -19.422 -13.797 1 96.5 60 ILE B O 1
ATOM 2377 N N . ALA B 1 61 ? 13.477 -21.266 -14.273 1 96.25 61 ALA B N 1
ATOM 2378 C CA . ALA B 1 61 ? 14.242 -22.047 -13.297 1 96.25 61 ALA B CA 1
ATOM 2379 C C . ALA B 1 61 ? 15.734 -21.984 -13.594 1 96.25 61 ALA B C 1
ATOM 2381 O O . ALA B 1 61 ? 16.547 -21.828 -12.688 1 96.25 61 ALA B O 1
ATOM 2382 N N . ASP B 1 62 ? 16.078 -22.109 -14.844 1 96.19 62 ASP B N 1
ATOM 2383 C CA . ASP B 1 62 ? 17.484 -22.062 -15.258 1 96.19 62 ASP B CA 1
ATOM 2384 C C . ASP B 1 62 ? 18.094 -20.703 -14.945 1 96.19 62 ASP B C 1
ATOM 2386 O O . ASP B 1 62 ? 19.281 -20.625 -14.578 1 96.19 62 ASP B O 1
ATOM 2390 N N . HIS B 1 63 ? 17.375 -19.688 -15.18 1 95.88 63 HIS B N 1
ATOM 2391 C CA . HIS B 1 63 ? 17.859 -18.359 -14.852 1 95.88 63 HIS B CA 1
ATOM 2392 C C . HIS B 1 63 ? 18.234 -18.25 -13.375 1 95.88 63 HIS B C 1
ATOM 2394 O O . HIS B 1 63 ? 19.312 -17.75 -13.039 1 95.88 63 HIS B O 1
ATOM 2400 N N . TYR B 1 64 ? 17.375 -18.719 -12.492 1 96.19 64 TYR B N 1
ATOM 2401 C CA . TYR B 1 64 ? 17.641 -18.656 -11.062 1 96.19 64 TYR B CA 1
ATOM 2402 C C . TYR B 1 64 ? 18.828 -19.547 -10.703 1 96.19 64 TYR B C 1
ATOM 2404 O O . TYR B 1 64 ? 19.656 -19.156 -9.875 1 96.19 64 TYR B O 1
ATOM 2412 N N . ARG B 1 65 ? 18.969 -20.688 -11.336 1 95.75 65 ARG B N 1
ATOM 2413 C CA . ARG B 1 65 ? 20.078 -21.594 -11.07 1 95.75 65 ARG B CA 1
ATOM 2414 C C . ARG B 1 65 ? 21.406 -20.969 -11.516 1 95.75 65 ARG B C 1
ATOM 2416 O O . ARG B 1 65 ? 22.406 -21.062 -10.812 1 95.75 65 ARG B O 1
ATOM 2423 N N . SER B 1 66 ? 21.375 -20.328 -12.641 1 95.44 66 SER B N 1
ATOM 2424 C CA . SER B 1 66 ? 22.594 -19.766 -13.234 1 95.44 66 SER B CA 1
ATOM 2425 C C . SER B 1 66 ? 23.047 -18.516 -12.484 1 95.44 66 SER B C 1
ATOM 2427 O O . SER B 1 66 ? 24.203 -18.109 -12.602 1 95.44 66 SER B O 1
ATOM 2429 N N . ASN B 1 67 ? 22.203 -17.906 -11.75 1 95.81 67 ASN B N 1
ATOM 2430 C CA . ASN B 1 67 ? 22.531 -16.656 -11.078 1 95.81 67 ASN B CA 1
ATOM 2431 C C . ASN B 1 67 ? 22.312 -16.766 -9.57 1 95.81 67 ASN B C 1
ATOM 2433 O O . ASN B 1 67 ? 22 -15.773 -8.906 1 95.81 67 ASN B O 1
ATOM 2437 N N . GLU B 1 68 ? 22.391 -17.891 -9.062 1 95.5 68 GLU B N 1
ATOM 2438 C CA . GLU B 1 68 ? 22.047 -18.203 -7.676 1 95.5 68 GLU B CA 1
ATOM 2439 C C . GLU B 1 68 ? 22.812 -17.312 -6.711 1 95.5 68 GLU B C 1
ATOM 2441 O O . GLU B 1 68 ? 22.219 -16.625 -5.871 1 95.5 68 GLU B O 1
ATOM 2446 N N . THR B 1 69 ? 24.125 -17.25 -6.824 1 94.88 69 THR B N 1
ATOM 2447 C CA . THR B 1 69 ? 24.953 -16.516 -5.891 1 94.88 69 THR B CA 1
ATOM 2448 C C . THR B 1 69 ? 24.641 -15.016 -5.953 1 94.88 69 THR B C 1
ATOM 2450 O O . THR B 1 69 ? 24.5 -14.367 -4.914 1 94.88 69 THR B O 1
ATOM 2453 N N . GLY B 1 70 ? 24.594 -14.445 -7.105 1 95.62 70 GLY B N 1
ATOM 2454 C CA . GLY B 1 70 ? 24.234 -13.047 -7.266 1 95.62 70 GLY B CA 1
ATOM 2455 C C . GLY B 1 70 ? 22.859 -12.711 -6.699 1 95.62 70 GLY B C 1
ATOM 2456 O O . GLY B 1 70 ? 22.688 -11.672 -6.059 1 95.62 70 GLY B O 1
ATOM 2457 N N . MET B 1 71 ? 21.938 -13.594 -6.844 1 95.12 71 MET B N 1
ATOM 2458 C CA . MET B 1 71 ? 20.578 -13.352 -6.363 1 95.12 71 MET B CA 1
ATOM 2459 C C . MET B 1 71 ? 20.516 -13.453 -4.844 1 95.12 71 MET B C 1
ATOM 2461 O O . MET B 1 71 ? 19.766 -12.719 -4.199 1 95.12 71 MET B O 1
ATOM 2465 N N . GLU B 1 72 ? 21.25 -14.383 -4.281 1 95.12 72 GLU B N 1
ATOM 2466 C CA . GLU B 1 72 ? 21.312 -14.484 -2.824 1 95.12 72 GLU B CA 1
ATOM 2467 C C . GLU B 1 72 ? 21.812 -13.18 -2.203 1 95.12 72 GLU B C 1
ATOM 2469 O O . GLU B 1 72 ? 21.203 -12.664 -1.264 1 95.12 72 GLU B O 1
ATOM 2474 N N . ALA B 1 73 ? 22.875 -12.719 -2.754 1 94.88 73 ALA B N 1
ATOM 2475 C CA . ALA B 1 73 ? 23.406 -11.445 -2.277 1 94.88 73 ALA B CA 1
ATOM 2476 C C . ALA B 1 73 ? 22.438 -10.305 -2.559 1 94.88 73 ALA B C 1
ATOM 2478 O O . ALA B 1 73 ? 22.281 -9.398 -1.733 1 94.88 73 ALA B O 1
ATOM 2479 N N . GLY B 1 74 ? 21.797 -10.328 -3.691 1 95.62 74 GLY B N 1
ATOM 2480 C CA . GLY B 1 74 ? 20.859 -9.289 -4.07 1 95.62 74 GLY B CA 1
ATOM 2481 C C . GLY B 1 74 ? 19.656 -9.203 -3.141 1 95.62 74 GLY B C 1
ATOM 2482 O O . GLY B 1 74 ? 19.266 -8.109 -2.738 1 95.62 74 GLY B O 1
ATOM 2483 N N . VAL B 1 75 ? 19.109 -10.367 -2.799 1 95 75 VAL B N 1
ATOM 2484 C CA . VAL B 1 75 ? 17.953 -10.398 -1.903 1 95 75 VAL B CA 1
ATOM 2485 C C . VAL B 1 75 ? 18.344 -9.805 -0.549 1 95 75 VAL B C 1
ATOM 2487 O O . VAL B 1 75 ? 17.578 -9.008 0.019 1 95 75 VAL B O 1
ATOM 2490 N N . TYR B 1 76 ? 19.516 -10.172 -0.024 1 93.31 76 TYR B N 1
ATOM 2491 C CA . TYR B 1 76 ? 20.016 -9.602 1.221 1 93.31 76 TYR B CA 1
ATOM 2492 C C . TYR B 1 76 ? 20.109 -8.086 1.13 1 93.31 76 TYR B C 1
ATOM 2494 O O . TYR B 1 76 ? 19.609 -7.375 2.016 1 93.31 76 TYR B O 1
ATOM 2502 N N . ILE B 1 77 ? 20.656 -7.586 0.067 1 95.44 77 ILE B N 1
ATOM 2503 C CA . ILE B 1 77 ? 20.875 -6.16 -0.139 1 95.44 77 ILE B CA 1
ATOM 2504 C C . ILE B 1 77 ? 19.531 -5.445 -0.25 1 95.44 77 ILE B C 1
ATOM 2506 O O . ILE B 1 77 ? 19.375 -4.316 0.228 1 95.44 77 ILE B O 1
ATOM 2510 N N . LEU B 1 78 ? 18.578 -6.117 -0.88 1 94.81 78 LEU B N 1
ATOM 2511 C CA . LEU B 1 78 ? 17.25 -5.535 -1.009 1 94.81 78 LEU B CA 1
ATOM 2512 C C . LEU B 1 78 ? 16.594 -5.352 0.36 1 94.81 78 LEU B C 1
ATOM 2514 O O . LEU B 1 78 ? 15.938 -4.34 0.609 1 94.81 78 LEU B O 1
ATOM 2518 N N . VAL B 1 79 ? 16.781 -6.285 1.334 1 92.81 79 VAL B N 1
ATOM 2519 C CA . VAL B 1 79 ? 16.25 -6.16 2.688 1 92.81 79 VAL B CA 1
ATOM 2520 C C . VAL B 1 79 ? 16.922 -4.992 3.4 1 92.81 79 VAL B C 1
ATOM 2522 O O . VAL B 1 79 ? 16.266 -4.219 4.105 1 92.81 79 VAL B O 1
ATOM 2525 N N . VAL B 1 80 ? 18.172 -4.816 3.217 1 91.94 80 VAL B N 1
ATOM 2526 C CA . VAL B 1 80 ? 18.875 -3.699 3.828 1 91.94 80 VAL B CA 1
ATOM 2527 C C . VAL B 1 80 ? 18.344 -2.379 3.277 1 91.94 80 VAL B C 1
ATOM 2529 O O . VAL B 1 80 ? 18.172 -1.411 4.023 1 91.94 80 VAL B O 1
ATOM 2532 N N . ALA B 1 81 ? 18.062 -2.316 1.966 1 94.31 81 ALA B N 1
ATOM 2533 C CA . ALA B 1 81 ? 17.484 -1.129 1.354 1 94.31 81 ALA B CA 1
ATOM 2534 C C . ALA B 1 81 ? 16.156 -0.768 2.021 1 94.31 81 ALA B C 1
ATOM 2536 O O . ALA B 1 81 ? 15.82 0.412 2.148 1 94.31 81 ALA B O 1
ATOM 2537 N N . SER B 1 82 ? 15.391 -1.758 2.465 1 93.38 82 SER B N 1
ATOM 2538 C CA . SER B 1 82 ? 14.094 -1.539 3.094 1 93.38 82 SER B CA 1
ATOM 2539 C C . SER B 1 82 ? 14.234 -0.798 4.418 1 93.38 82 SER B C 1
ATOM 2541 O O . SER B 1 82 ? 13.328 -0.071 4.832 1 93.38 82 SER B O 1
ATOM 2543 N N . ILE B 1 83 ? 15.344 -0.929 5.125 1 90.81 83 ILE B N 1
ATOM 2544 C CA . ILE B 1 83 ? 15.633 -0.245 6.379 1 90.81 83 ILE B CA 1
ATOM 2545 C C . ILE B 1 83 ? 15.906 1.233 6.109 1 90.81 83 ILE B C 1
ATOM 2547 O O . ILE B 1 83 ? 15.5 2.098 6.891 1 90.81 83 ILE B O 1
ATOM 2551 N N . LEU B 1 84 ? 16.453 1.532 4.969 1 94.69 84 LEU B N 1
ATOM 2552 C CA . LEU B 1 84 ? 17 2.852 4.668 1 94.69 84 LEU B CA 1
ATOM 2553 C C . LEU B 1 84 ? 15.898 3.803 4.211 1 94.69 84 LEU B C 1
ATOM 2555 O O . LEU B 1 84 ? 15.945 5 4.504 1 94.69 84 LEU B O 1
ATOM 2559 N N . TRP B 1 85 ? 14.906 3.293 3.666 1 95.31 85 TRP B N 1
ATOM 2560 C CA . TRP B 1 85 ? 13.93 4.184 3.055 1 95.31 85 TRP B CA 1
ATOM 2561 C C . TRP B 1 85 ? 13.148 4.949 4.117 1 95.31 85 TRP B C 1
ATOM 2563 O O . TRP B 1 85 ? 12.922 6.152 3.986 1 95.31 85 TRP B O 1
ATOM 2573 N N . PRO B 1 86 ? 12.664 4.305 5.254 1 92.75 86 PRO B N 1
ATOM 2574 C CA . PRO B 1 86 ? 12.016 5.086 6.309 1 92.75 86 PRO B CA 1
ATOM 2575 C C . PRO B 1 86 ? 12.914 6.188 6.867 1 92.75 86 PRO B C 1
ATOM 2577 O O . PRO B 1 86 ? 12.43 7.273 7.199 1 92.75 86 PRO B O 1
ATOM 2580 N N . MET B 1 87 ? 14.172 5.902 6.934 1 92.38 87 MET B N 1
ATOM 2581 C CA . MET B 1 87 ? 15.109 6.922 7.406 1 92.38 87 MET B CA 1
ATOM 2582 C C . MET B 1 87 ? 15.141 8.109 6.453 1 92.38 87 MET B C 1
ATOM 2584 O O . MET B 1 87 ? 15.133 9.266 6.891 1 92.38 87 MET B O 1
ATOM 2588 N N . TYR B 1 88 ? 15.219 7.801 5.184 1 96.75 88 TYR B N 1
ATOM 2589 C CA . TYR B 1 88 ? 15.125 8.844 4.168 1 96.75 88 TYR B CA 1
ATOM 2590 C C . TYR B 1 88 ? 13.859 9.672 4.348 1 96.75 88 TYR B C 1
ATOM 2592 O O . TYR B 1 88 ? 13.906 10.898 4.289 1 96.75 88 TYR B O 1
ATOM 2600 N N . SER B 1 89 ? 12.711 9.086 4.605 1 94.94 89 SER B N 1
ATOM 2601 C CA . SER B 1 89 ? 11.43 9.766 4.746 1 94.94 89 SER B CA 1
ATOM 2602 C C . SER B 1 89 ? 11.438 10.719 5.941 1 94.94 89 SER B C 1
ATOM 2604 O O . SER B 1 89 ? 10.867 11.805 5.879 1 94.94 89 SER B O 1
ATOM 2606 N N . PHE B 1 90 ? 12.055 10.305 7.008 1 90.75 90 PHE B N 1
ATOM 2607 C CA . PHE B 1 90 ? 12.086 11.172 8.18 1 90.75 90 PHE B CA 1
ATOM 2608 C C . PHE B 1 90 ? 13.102 12.297 7.988 1 90.75 90 PHE B C 1
ATOM 2610 O O . PHE B 1 90 ? 12.93 13.398 8.516 1 90.75 90 PHE B O 1
ATOM 2617 N N . GLY B 1 91 ? 14.156 11.969 7.188 1 93.25 91 GLY B N 1
ATOM 2618 C CA . GLY B 1 91 ? 15 13.078 6.762 1 93.25 91 GLY B CA 1
ATOM 2619 C C . GLY B 1 91 ? 1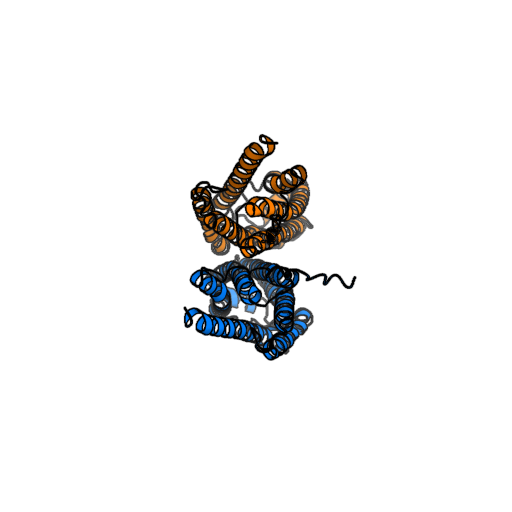4.25 14.133 5.973 1 93.25 91 GLY B C 1
ATOM 2620 O O . GLY B 1 91 ? 14.461 15.328 6.168 1 93.25 91 GLY B O 1
ATOM 2621 N N . LEU B 1 92 ? 13.383 13.703 5.125 1 95.56 92 LEU B N 1
ATOM 2622 C CA . LEU B 1 92 ? 12.555 14.609 4.344 1 95.56 92 LEU B CA 1
ATOM 2623 C C . LEU B 1 92 ? 11.625 15.414 5.246 1 95.56 92 LEU B C 1
ATOM 2625 O O . LEU B 1 92 ? 11.328 16.578 4.961 1 95.56 92 LEU B O 1
ATOM 2629 N N . ASN B 1 93 ? 11.172 14.773 6.301 1 92.38 93 ASN B N 1
ATOM 2630 C CA . ASN B 1 93 ? 10.375 15.523 7.277 1 92.38 93 ASN B CA 1
ATOM 2631 C C . ASN B 1 93 ? 11.148 16.719 7.832 1 92.38 93 ASN B C 1
ATOM 2633 O O . ASN B 1 93 ? 10.625 17.828 7.883 1 92.38 93 ASN B O 1
ATOM 2637 N N . ASN B 1 94 ? 12.336 16.406 8.242 1 91.06 94 ASN B N 1
ATOM 2638 C CA . ASN B 1 94 ? 13.164 17.484 8.781 1 91.06 94 ASN B CA 1
ATOM 2639 C C . ASN B 1 94 ? 13.391 18.594 7.75 1 91.06 94 ASN B C 1
ATOM 2641 O O . ASN B 1 94 ? 13.328 19.781 8.086 1 91.06 94 ASN B O 1
ATOM 2645 N N . PHE B 1 95 ? 13.633 18.188 6.578 1 94.25 95 PHE B N 1
ATOM 2646 C CA . PHE B 1 95 ? 13.883 19.125 5.496 1 94.25 95 PHE B CA 1
ATOM 2647 C C . PHE B 1 95 ? 12.648 19.969 5.211 1 94.25 95 PHE B C 1
ATOM 2649 O O . PHE B 1 95 ? 12.711 21.188 5.211 1 94.25 95 PHE B O 1
ATOM 2656 N N . LEU B 1 96 ? 11.477 19.391 5.113 1 94.94 96 LEU B N 1
ATOM 2657 C CA . LEU B 1 96 ? 10.242 20.062 4.73 1 94.94 96 LEU B CA 1
ATOM 2658 C C . LEU B 1 96 ? 9.664 20.859 5.898 1 94.94 96 LEU B C 1
ATOM 2660 O O . LEU B 1 96 ? 8.875 21.781 5.703 1 94.94 96 LEU B O 1
ATOM 2664 N N . SER B 1 97 ? 10.047 20.469 7.098 1 92.5 97 SER B N 1
ATOM 2665 C CA . SER B 1 97 ? 9.57 21.172 8.281 1 92.5 97 SER B CA 1
ATOM 2666 C C . SER B 1 97 ? 10.094 22.609 8.32 1 92.5 97 SER B C 1
ATOM 2668 O O . SER B 1 97 ? 9.617 23.422 9.109 1 92.5 97 SER B O 1
ATOM 2670 N N . ASN B 1 98 ? 11.055 22.922 7.457 1 92 98 ASN B N 1
ATOM 2671 C CA . ASN B 1 98 ? 11.555 24.281 7.352 1 92 98 ASN B CA 1
ATOM 2672 C C . ASN B 1 98 ? 10.578 25.188 6.609 1 92 98 ASN B C 1
ATOM 2674 O O . ASN B 1 98 ? 10.766 26.406 6.551 1 92 98 ASN B O 1
ATOM 2678 N N . ILE B 1 99 ? 9.547 24.641 6.023 1 93.38 99 ILE B N 1
ATOM 2679 C CA . ILE B 1 99 ? 8.461 25.438 5.457 1 93.38 99 ILE B CA 1
ATOM 2680 C C . ILE B 1 99 ? 7.613 26.031 6.578 1 93.38 99 ILE B C 1
ATOM 2682 O O . ILE B 1 99 ? 7.078 25.297 7.418 1 93.38 99 ILE B O 1
ATOM 2686 N N . PRO B 1 100 ? 7.52 27.312 6.641 1 90.94 100 PRO B N 1
ATOM 2687 C CA . PRO B 1 100 ? 6.754 27.938 7.723 1 90.94 100 PRO B CA 1
ATOM 2688 C C . PRO B 1 100 ? 5.293 27.5 7.746 1 90.94 100 PRO B C 1
ATOM 2690 O O . PRO B 1 100 ? 4.664 27.391 6.691 1 90.94 100 PRO B O 1
ATOM 2693 N N . ASP B 1 101 ? 4.789 27.094 8.836 1 88.81 101 ASP B N 1
ATOM 2694 C CA . ASP B 1 101 ? 3.393 26.766 9.102 1 88.81 101 ASP B CA 1
ATOM 2695 C C . ASP B 1 101 ? 2.949 25.547 8.281 1 88.81 101 ASP B C 1
ATOM 2697 O O . ASP B 1 101 ? 1.784 25.453 7.895 1 88.81 101 ASP B O 1
ATOM 2701 N N . ILE B 1 102 ? 3.932 24.781 7.953 1 90.38 102 ILE B N 1
ATOM 2702 C CA . ILE B 1 102 ? 3.547 23.578 7.227 1 90.38 102 ILE B CA 1
ATOM 2703 C C . ILE B 1 102 ? 2.6 22.734 8.078 1 90.38 102 ILE B C 1
ATOM 2705 O O . ILE B 1 102 ? 2.783 22.625 9.297 1 90.38 102 ILE B O 1
ATOM 2709 N N . ASN B 1 103 ? 1.523 22.234 7.43 1 85.75 103 ASN B N 1
ATOM 2710 C CA . ASN B 1 103 ? 0.623 21.312 8.117 1 85.75 103 ASN B CA 1
ATOM 2711 C C . ASN B 1 103 ? 1.352 20.062 8.578 1 85.75 103 ASN B C 1
ATOM 2713 O O . ASN B 1 103 ? 1.861 19.297 7.754 1 85.75 103 ASN B O 1
ATOM 2717 N N . PRO B 1 104 ? 1.462 19.859 9.852 1 85.5 104 PRO B N 1
ATOM 2718 C CA . PRO B 1 104 ? 2.188 18.688 10.352 1 85.5 104 PRO B CA 1
ATOM 2719 C C . PRO B 1 104 ? 1.612 17.375 9.828 1 85.5 104 PRO B C 1
ATOM 2721 O O . PRO B 1 104 ? 2.32 16.359 9.773 1 85.5 104 PRO B O 1
ATOM 2724 N N . ASN B 1 105 ? 0.389 17.406 9.398 1 83.44 105 ASN B N 1
ATOM 2725 C CA . ASN B 1 105 ? -0.238 16.203 8.883 1 83.44 105 ASN B CA 1
ATOM 2726 C C . ASN B 1 105 ? 0.371 15.773 7.551 1 83.44 105 ASN B C 1
ATOM 2728 O O . ASN B 1 105 ? 0.448 14.578 7.25 1 83.44 105 ASN B O 1
ATOM 2732 N N . ILE B 1 106 ? 0.783 16.75 6.809 1 88.19 106 ILE B N 1
ATOM 2733 C CA . ILE B 1 106 ? 1.448 16.438 5.547 1 88.19 106 ILE B CA 1
ATOM 2734 C C . ILE B 1 106 ? 2.762 15.711 5.82 1 88.19 106 ILE B C 1
ATOM 2736 O O . ILE B 1 106 ? 3.084 14.727 5.148 1 88.19 106 ILE B O 1
ATOM 2740 N N . LEU B 1 107 ? 3.447 16.109 6.836 1 90.25 107 LEU B N 1
ATOM 2741 C CA . LEU B 1 107 ? 4.695 15.461 7.227 1 90.25 107 LEU B CA 1
ATOM 2742 C C . LEU B 1 107 ? 4.438 14.047 7.75 1 90.25 107 LEU B C 1
ATOM 2744 O O . LEU B 1 107 ? 5.156 13.109 7.402 1 90.25 107 LEU B O 1
ATOM 2748 N N . SER B 1 108 ? 3.379 13.977 8.484 1 87.31 108 SER B N 1
ATOM 2749 C CA . SER B 1 108 ? 3.029 12.672 9.031 1 87.31 108 SER B CA 1
ATOM 2750 C C . SER B 1 108 ? 2.641 11.695 7.934 1 87.31 108 SER B C 1
ATOM 2752 O O . SER B 1 108 ? 3.023 10.523 7.977 1 87.31 108 SER B O 1
ATOM 2754 N N . LEU B 1 109 ? 1.913 12.188 6.992 1 89.06 109 LEU B N 1
ATOM 2755 C CA . LEU B 1 109 ? 1.511 11.336 5.879 1 89.06 109 LEU B CA 1
ATOM 2756 C C . LEU B 1 109 ? 2.725 10.891 5.07 1 89.06 109 LEU B C 1
ATOM 2758 O O . LEU B 1 109 ? 2.873 9.703 4.77 1 89.06 109 LEU B O 1
ATOM 2762 N N . GLN B 1 110 ? 3.539 11.867 4.75 1 93 110 GLN B N 1
ATOM 2763 C CA . GLN B 1 110 ? 4.734 11.57 3.965 1 93 110 GLN B CA 1
ATOM 2764 C C . GLN B 1 110 ? 5.625 10.562 4.676 1 93 110 GLN B C 1
ATOM 2766 O O . GLN B 1 110 ? 6.09 9.594 4.062 1 93 110 GLN B O 1
ATOM 2771 N N . SER B 1 111 ? 5.84 10.68 5.941 1 91.25 111 SER B N 1
ATOM 2772 C CA . SER B 1 111 ? 6.758 9.781 6.633 1 91.25 111 SER B CA 1
ATOM 2773 C C . SER B 1 111 ? 6.113 8.422 6.895 1 91.25 111 SER B C 1
ATOM 2775 O O . SER B 1 111 ? 6.789 7.391 6.863 1 91.25 111 SER B O 1
ATOM 2777 N N . SER B 1 112 ? 4.812 8.391 7.156 1 91.44 112 SER B N 1
ATOM 2778 C CA . SER B 1 112 ? 4.125 7.113 7.348 1 91.44 112 SER B CA 1
ATOM 2779 C C . SER B 1 112 ? 4.113 6.293 6.062 1 91.44 112 SER B C 1
ATOM 2781 O O . SER B 1 112 ? 4.352 5.082 6.094 1 91.44 112 SER B O 1
ATOM 2783 N N . CYS B 1 113 ? 3.887 6.949 4.973 1 93.19 113 CYS B N 1
ATOM 2784 C CA . CYS B 1 113 ? 3.885 6.242 3.697 1 93.19 113 CYS B CA 1
ATOM 2785 C C . CYS B 1 113 ? 5.301 5.863 3.283 1 93.19 113 CYS B C 1
ATOM 2787 O O . CYS B 1 113 ? 5.508 4.844 2.621 1 93.19 113 CYS B O 1
ATOM 2789 N N . GLY B 1 114 ? 6.254 6.676 3.727 1 93 114 GLY B N 1
ATOM 2790 C CA . GLY B 1 114 ? 7.637 6.281 3.518 1 93 114 GLY B CA 1
ATOM 2791 C C . GLY B 1 114 ? 8.016 5.02 4.27 1 93 114 GLY B C 1
ATOM 2792 O O . GLY B 1 114 ? 8.719 4.16 3.736 1 93 114 GLY B O 1
ATOM 2793 N N . ALA B 1 115 ? 7.555 4.945 5.473 1 89.56 115 ALA B N 1
ATOM 2794 C CA . ALA B 1 115 ? 7.773 3.73 6.25 1 89.56 115 ALA B CA 1
ATOM 2795 C C . ALA B 1 115 ? 7.094 2.531 5.598 1 89.56 115 ALA B C 1
ATOM 2797 O O . ALA B 1 115 ? 7.68 1.449 5.504 1 89.56 115 ALA B O 1
ATOM 2798 N N . ALA B 1 116 ? 5.895 2.793 5.148 1 90.56 116 ALA B N 1
ATOM 2799 C CA . ALA B 1 116 ? 5.172 1.734 4.449 1 90.56 116 ALA B CA 1
ATOM 2800 C C . ALA B 1 116 ? 5.898 1.326 3.17 1 90.56 116 ALA B C 1
ATOM 2802 O O . ALA B 1 116 ? 5.914 0.147 2.809 1 90.56 116 ALA B O 1
ATOM 2803 N N . ALA B 1 117 ? 6.449 2.328 2.502 1 90.88 117 ALA B N 1
ATOM 2804 C CA . ALA B 1 117 ? 7.23 2.025 1.307 1 90.88 117 ALA B CA 1
ATOM 2805 C C . ALA B 1 117 ? 8.422 1.132 1.644 1 90.88 117 ALA B C 1
ATOM 2807 O O . ALA B 1 117 ? 8.773 0.237 0.871 1 90.88 117 ALA B O 1
ATOM 2808 N N . GLY B 1 118 ? 9.102 1.385 2.729 1 90.38 118 GLY B N 1
ATOM 2809 C CA . GLY B 1 118 ? 10.141 0.472 3.189 1 90.38 118 GLY B CA 1
ATOM 2810 C C . GLY B 1 118 ? 9.633 -0.941 3.408 1 90.38 118 GLY B C 1
ATOM 2811 O O . GLY B 1 118 ? 10.297 -1.909 3.035 1 90.38 118 GLY B O 1
ATOM 2812 N N . MET B 1 119 ? 8.461 -1.071 3.902 1 89.44 119 MET B N 1
ATOM 2813 C CA . MET B 1 119 ? 7.855 -2.379 4.129 1 89.44 119 MET B CA 1
ATOM 2814 C C . MET B 1 119 ? 7.586 -3.092 2.811 1 89.44 119 MET B C 1
ATOM 2816 O O . MET B 1 119 ? 7.684 -4.316 2.73 1 89.44 119 MET B O 1
ATOM 2820 N N . SER B 1 120 ? 7.242 -2.307 1.823 1 91.62 120 SER B N 1
ATOM 2821 C CA . SER B 1 120 ? 7.055 -2.902 0.504 1 91.62 120 SER B CA 1
ATOM 2822 C C . SER B 1 120 ? 8.289 -3.676 0.065 1 91.62 120 SER B C 1
ATOM 2824 O O . SER B 1 120 ? 8.188 -4.824 -0.375 1 91.62 120 SER B O 1
ATOM 2826 N N . LEU B 1 121 ? 9.492 -3.068 0.268 1 91.25 121 LEU B N 1
ATOM 2827 C CA . LEU B 1 121 ? 10.742 -3.73 -0.095 1 91.25 121 LEU B CA 1
ATOM 2828 C C . LEU B 1 121 ? 10.969 -4.969 0.767 1 91.25 121 LEU B C 1
ATOM 2830 O O . LEU B 1 121 ? 11.453 -5.988 0.276 1 91.25 121 LEU B O 1
ATOM 2834 N N . ALA B 1 122 ? 10.562 -4.863 1.972 1 89.81 122 ALA B N 1
ATOM 2835 C CA . ALA B 1 122 ? 10.742 -5.961 2.916 1 89.81 122 ALA B CA 1
ATOM 2836 C C . ALA B 1 122 ? 9.844 -7.141 2.566 1 89.81 122 ALA B C 1
ATOM 2838 O O . ALA B 1 122 ? 10.172 -8.289 2.869 1 89.81 122 ALA B O 1
ATOM 2839 N N . VAL B 1 123 ? 8.742 -6.918 1.938 1 91.25 123 VAL B N 1
ATOM 2840 C CA . VAL B 1 123 ? 7.82 -7.98 1.546 1 91.25 123 VAL B CA 1
ATOM 2841 C C . VAL B 1 123 ? 8.281 -8.602 0.229 1 91.25 123 VAL B C 1
ATOM 2843 O O . VAL B 1 123 ? 8.203 -9.82 0.049 1 91.25 123 VAL B O 1
ATOM 2846 N N . ILE B 1 124 ? 8.805 -7.801 -0.636 1 93.88 124 ILE B N 1
ATOM 2847 C CA . ILE B 1 124 ? 9.227 -8.258 -1.958 1 93.88 124 ILE B CA 1
ATOM 2848 C C . ILE B 1 124 ? 10.438 -9.172 -1.827 1 93.88 124 ILE B C 1
ATOM 2850 O O . ILE B 1 124 ? 10.508 -10.219 -2.475 1 93.88 124 ILE B O 1
ATOM 2854 N N . ALA B 1 125 ? 11.383 -8.859 -0.943 1 92.88 125 ALA B N 1
ATOM 2855 C CA . ALA B 1 125 ? 12.664 -9.555 -0.826 1 92.88 125 ALA B CA 1
ATOM 2856 C C . ALA B 1 125 ? 12.461 -11.023 -0.463 1 92.88 125 ALA B C 1
ATOM 2858 O O . ALA B 1 125 ? 12.984 -11.914 -1.133 1 92.88 125 ALA B O 1
ATOM 2859 N N . PRO B 1 126 ? 11.664 -11.312 0.485 1 92.12 126 PRO B N 1
ATOM 2860 C CA . PRO B 1 126 ? 11.516 -12.742 0.799 1 92.12 126 PRO B CA 1
ATOM 2861 C C . PRO B 1 126 ? 10.766 -13.508 -0.288 1 92.12 126 PRO B C 1
ATOM 2863 O O . PRO B 1 126 ? 10.938 -14.727 -0.416 1 92.12 126 PRO B O 1
ATOM 2866 N N . CYS B 1 127 ? 9.953 -12.914 -1.093 1 95.25 127 CYS B N 1
ATOM 2867 C CA . CYS B 1 127 ? 9.312 -13.602 -2.203 1 95.25 127 CYS B CA 1
ATOM 2868 C C . CYS B 1 127 ? 10.336 -14.062 -3.23 1 95.25 127 CYS B C 1
ATOM 2870 O O . CYS B 1 127 ? 10.297 -15.211 -3.686 1 95.25 127 CYS B O 1
ATOM 2872 N N . PHE B 1 128 ? 11.305 -13.211 -3.549 1 95.69 128 PHE B N 1
ATOM 2873 C CA . PHE B 1 128 ? 12.398 -13.641 -4.414 1 95.69 128 PHE B CA 1
ATOM 2874 C C . PHE B 1 128 ? 13.281 -14.656 -3.697 1 95.69 128 PHE B C 1
ATOM 2876 O O . PHE B 1 128 ? 13.773 -15.602 -4.316 1 95.69 128 PHE B O 1
ATOM 2883 N N . GLY B 1 129 ? 13.477 -14.438 -2.385 1 94.25 129 GLY B N 1
ATOM 2884 C CA . GLY B 1 129 ? 14.203 -15.414 -1.593 1 94.25 129 GLY B CA 1
ATOM 2885 C C . GLY B 1 129 ? 13.586 -16.797 -1.623 1 94.25 129 GLY B C 1
ATOM 2886 O O . GLY B 1 129 ? 14.289 -17.797 -1.745 1 94.25 129 GLY B O 1
ATOM 2887 N N . ALA B 1 130 ? 12.266 -16.844 -1.521 1 94.5 130 ALA B N 1
ATOM 2888 C CA . ALA B 1 130 ? 11.547 -18.109 -1.58 1 94.5 130 ALA B CA 1
ATOM 2889 C C . ALA B 1 130 ? 11.703 -18.781 -2.947 1 94.5 130 ALA B C 1
ATOM 2891 O O . ALA B 1 130 ? 11.758 -20 -3.049 1 94.5 130 ALA B O 1
ATOM 2892 N N . THR B 1 131 ? 11.781 -17.938 -3.971 1 95.44 131 THR B N 1
ATOM 2893 C CA . THR B 1 131 ? 11.938 -18.453 -5.32 1 95.44 131 THR B CA 1
ATOM 2894 C C . THR B 1 131 ? 13.289 -19.141 -5.48 1 95.44 131 THR B C 1
ATOM 2896 O O . THR B 1 131 ? 13.391 -20.188 -6.137 1 95.44 131 THR B O 1
ATOM 2899 N N . LEU B 1 132 ? 14.273 -18.641 -4.84 1 93.81 132 LEU B N 1
ATOM 2900 C CA . LEU B 1 132 ? 15.641 -19.125 -4.996 1 93.81 132 LEU B CA 1
ATOM 2901 C C . LEU B 1 132 ? 15.953 -20.203 -3.955 1 93.81 132 LEU B C 1
ATOM 2903 O O . LEU B 1 132 ? 16.953 -20.906 -4.082 1 93.81 132 LEU B O 1
ATOM 2907 N N . TYR B 1 133 ? 15.156 -20.406 -2.928 1 93.94 133 TYR B N 1
ATOM 2908 C CA . TYR B 1 133 ? 15.469 -21.172 -1.729 1 93.94 133 TYR B CA 1
ATOM 2909 C C . TYR B 1 133 ? 15.625 -22.656 -2.059 1 93.94 133 TYR B C 1
ATOM 2911 O O . TYR B 1 133 ? 16.469 -23.344 -1.482 1 93.94 133 TYR B O 1
ATOM 2919 N N . ARG B 1 134 ? 14.789 -23.281 -2.943 1 94.06 134 ARG B N 1
ATOM 2920 C CA . ARG B 1 134 ? 14.828 -24.672 -3.398 1 94.06 134 ARG B CA 1
ATOM 2921 C C . ARG B 1 134 ? 14.75 -24.75 -4.918 1 94.06 134 ARG B C 1
ATOM 2923 O O . ARG B 1 134 ? 13.664 -24.844 -5.488 1 94.06 134 ARG B O 1
ATOM 2930 N N . LEU B 1 135 ? 15.867 -24.812 -5.516 1 92.94 135 LEU B N 1
ATOM 2931 C CA . LEU B 1 135 ? 15.93 -24.734 -6.969 1 92.94 135 LEU B CA 1
ATOM 2932 C C . LEU B 1 135 ? 15.695 -26.109 -7.602 1 92.94 135 LEU B C 1
ATOM 2934 O O . LEU B 1 135 ? 15.586 -26.219 -8.82 1 92.94 135 LEU B O 1
ATOM 2938 N N . GLU B 1 136 ? 15.555 -27.094 -6.738 1 93.75 136 GLU B N 1
ATOM 2939 C CA . GLU B 1 136 ? 15.297 -28.438 -7.215 1 93.75 136 GLU B CA 1
ATOM 2940 C C . GLU B 1 136 ? 13.797 -28.688 -7.379 1 93.75 136 GLU B C 1
ATOM 2942 O O . GLU B 1 136 ? 13.391 -29.75 -7.867 1 93.75 136 GLU B O 1
ATOM 2947 N N . ARG B 1 137 ? 13.055 -27.75 -7.078 1 93.12 137 ARG B N 1
ATOM 2948 C CA . ARG B 1 137 ? 11.602 -27.875 -7.195 1 93.12 137 ARG B CA 1
ATOM 2949 C C . ARG B 1 137 ? 11.188 -28.047 -8.648 1 93.12 137 ARG B C 1
ATOM 2951 O O . ARG B 1 137 ? 11.961 -27.75 -9.562 1 93.12 137 ARG B O 1
ATOM 2958 N N . ASP B 1 138 ? 9.891 -28.516 -8.758 1 95.31 138 ASP B N 1
ATOM 2959 C CA . ASP B 1 138 ? 9.266 -28.484 -10.078 1 95.31 138 ASP B CA 1
ATOM 2960 C C . ASP B 1 138 ? 9.297 -27.078 -10.68 1 95.31 138 ASP B C 1
ATOM 2962 O O . ASP B 1 138 ? 8.922 -26.109 -10.016 1 95.31 138 ASP B O 1
ATOM 2966 N N . PRO B 1 139 ? 9.789 -26.969 -11.914 1 95.75 139 PRO B N 1
ATOM 2967 C CA . PRO B 1 139 ? 9.883 -25.656 -12.555 1 95.75 139 PRO B CA 1
ATOM 2968 C C . PRO B 1 139 ? 8.562 -24.891 -12.531 1 95.75 139 PRO B C 1
ATOM 2970 O O . PRO B 1 139 ? 8.562 -23.656 -12.5 1 95.75 139 PRO B O 1
ATOM 2973 N N . ALA B 1 140 ? 7.445 -25.578 -12.531 1 95.44 140 ALA B N 1
ATOM 2974 C CA . ALA B 1 140 ? 6.148 -24.906 -12.469 1 95.44 140 ALA B CA 1
ATOM 2975 C C . ALA B 1 140 ? 5.98 -24.141 -11.156 1 95.44 140 ALA B C 1
ATOM 2977 O O . ALA B 1 140 ? 5.363 -23.078 -11.133 1 95.44 140 ALA B O 1
ATOM 2978 N N . LEU B 1 141 ? 6.508 -24.672 -10.117 1 95.69 141 LEU B N 1
ATOM 2979 C CA . LEU B 1 141 ? 6.461 -24.016 -8.82 1 95.69 141 LEU B CA 1
ATOM 2980 C C . LEU B 1 141 ? 7.379 -22.797 -8.797 1 95.69 141 LEU B C 1
ATOM 2982 O O . LEU B 1 141 ? 7.031 -21.766 -8.219 1 95.69 141 LEU B O 1
ATOM 2986 N N . THR B 1 142 ? 8.531 -22.922 -9.406 1 95.94 142 THR B N 1
ATOM 2987 C CA . THR B 1 142 ? 9.445 -21.781 -9.508 1 95.94 142 THR B CA 1
ATOM 2988 C C . THR B 1 142 ? 8.82 -20.656 -10.32 1 95.94 142 THR B C 1
ATOM 2990 O O . THR B 1 142 ? 8.945 -19.484 -9.961 1 95.94 142 THR B O 1
ATOM 2993 N N . GLN B 1 143 ? 8.18 -20.984 -11.359 1 96.31 143 GLN B N 1
ATOM 2994 C CA . GLN B 1 143 ? 7.496 -19.984 -12.164 1 96.31 143 GLN B CA 1
ATOM 2995 C C . GLN B 1 143 ? 6.406 -19.281 -11.367 1 96.31 143 GLN B C 1
ATOM 2997 O O . GLN B 1 143 ? 6.242 -18.062 -11.469 1 96.31 143 GLN B O 1
ATOM 3002 N N . LEU B 1 144 ? 5.625 -20.109 -10.648 1 96.06 144 LEU B N 1
ATOM 3003 C CA . LEU B 1 144 ? 4.582 -19.516 -9.82 1 96.06 144 LEU B CA 1
ATOM 3004 C C . LEU B 1 144 ? 5.164 -18.484 -8.852 1 96.06 144 LEU B C 1
ATOM 3006 O O . LEU B 1 144 ? 4.645 -17.375 -8.742 1 96.06 144 LEU B O 1
ATOM 3010 N N . LEU B 1 145 ? 6.184 -18.844 -8.156 1 96.19 145 LEU B N 1
ATOM 3011 C CA . LEU B 1 145 ? 6.812 -17.938 -7.199 1 96.19 145 LEU B CA 1
ATOM 3012 C C . LEU B 1 145 ? 7.406 -16.734 -7.91 1 96.19 145 LEU B C 1
ATOM 3014 O O . LEU B 1 145 ? 7.355 -15.609 -7.391 1 96.19 145 LEU B O 1
ATOM 3018 N N . ASN B 1 146 ? 8 -16.969 -9.055 1 96.81 146 ASN B N 1
ATOM 3019 C CA . ASN B 1 146 ? 8.516 -15.875 -9.859 1 96.81 146 ASN B CA 1
ATOM 3020 C C . ASN B 1 146 ? 7.418 -14.883 -10.227 1 96.81 146 ASN B C 1
ATOM 3022 O O . ASN B 1 146 ? 7.602 -13.672 -10.109 1 96.81 146 ASN B O 1
ATOM 3026 N N . ASP B 1 147 ? 6.309 -15.367 -10.688 1 96.56 147 ASP B N 1
ATOM 3027 C CA . ASP B 1 147 ? 5.18 -14.508 -11.031 1 96.56 147 ASP B CA 1
ATOM 3028 C C . ASP B 1 147 ? 4.73 -13.68 -9.828 1 96.56 147 ASP B C 1
ATOM 3030 O O . ASP B 1 147 ? 4.508 -12.469 -9.953 1 96.56 147 ASP B O 1
ATOM 3034 N N . LEU B 1 148 ? 4.609 -14.359 -8.734 1 95.94 148 LEU B N 1
ATOM 3035 C CA . LEU B 1 148 ? 4.195 -13.672 -7.516 1 95.94 148 LEU B CA 1
ATOM 3036 C C . LEU B 1 148 ? 5.188 -12.57 -7.148 1 95.94 148 LEU B C 1
ATOM 3038 O O . LEU B 1 148 ? 4.781 -11.461 -6.801 1 95.94 148 LEU B O 1
ATOM 3042 N N . SER B 1 149 ? 6.434 -12.875 -7.219 1 96.25 149 SER B N 1
ATOM 3043 C CA . SER B 1 149 ? 7.473 -11.922 -6.84 1 96.25 149 SER B CA 1
ATOM 3044 C C . SER B 1 149 ? 7.434 -10.68 -7.723 1 96.25 149 SER B C 1
ATOM 3046 O O . SER B 1 149 ? 7.441 -9.555 -7.215 1 96.25 149 SER B O 1
ATOM 3048 N N . TRP B 1 150 ? 7.336 -10.859 -8.992 1 96.06 150 TRP B N 1
ATOM 3049 C CA . TRP B 1 150 ? 7.363 -9.727 -9.914 1 96.06 150 TRP B CA 1
ATOM 3050 C C . TRP B 1 150 ? 6.062 -8.938 -9.836 1 96.06 150 TRP B C 1
ATOM 3052 O O . TRP B 1 150 ? 6.062 -7.715 -10.008 1 96.06 150 TRP B O 1
ATOM 3062 N N . LEU B 1 151 ? 4.98 -9.562 -9.625 1 95.44 151 LEU B N 1
ATOM 3063 C CA . LEU B 1 151 ? 3.723 -8.836 -9.484 1 95.44 151 LEU B CA 1
ATOM 3064 C C . LEU B 1 151 ? 3.684 -8.07 -8.172 1 95.44 151 LEU B C 1
ATOM 3066 O O . LEU B 1 151 ? 3.156 -6.957 -8.109 1 95.44 151 LEU B O 1
ATOM 3070 N N . LEU B 1 152 ? 4.203 -8.648 -7.121 1 94.5 152 LEU B N 1
ATOM 3071 C CA . LEU B 1 152 ? 4.371 -7.883 -5.891 1 94.5 152 LEU B CA 1
ATOM 3072 C C . LEU B 1 152 ? 5.285 -6.68 -6.113 1 94.5 152 LEU B C 1
ATOM 3074 O O . LEU B 1 152 ? 4.98 -5.574 -5.664 1 94.5 152 LEU B O 1
ATOM 3078 N N . PHE B 1 153 ? 6.348 -6.906 -6.848 1 93.81 153 PHE B N 1
ATOM 3079 C CA . PHE B 1 153 ? 7.297 -5.844 -7.164 1 93.81 153 PHE B CA 1
ATOM 3080 C C . PHE B 1 153 ? 6.602 -4.691 -7.883 1 93.81 153 PHE B C 1
ATOM 3082 O O . PHE B 1 153 ? 6.859 -3.525 -7.586 1 93.81 153 PHE B O 1
ATOM 3089 N N . THR B 1 154 ? 5.699 -4.957 -8.719 1 91.56 154 THR B N 1
ATOM 3090 C CA . THR B 1 154 ? 5.109 -3.949 -9.594 1 91.56 154 THR B CA 1
ATOM 3091 C C . THR B 1 154 ? 3.918 -3.277 -8.922 1 91.56 154 THR B C 1
ATOM 3093 O O . THR B 1 154 ? 3.727 -2.066 -9.047 1 91.56 154 THR B O 1
ATOM 3096 N N . LEU B 1 155 ? 3.176 -4.031 -8.172 1 89 155 LEU B N 1
ATOM 3097 C CA . LEU B 1 155 ? 1.892 -3.516 -7.707 1 89 155 LEU B CA 1
ATOM 3098 C C . LEU B 1 155 ? 2.023 -2.889 -6.324 1 89 155 LEU B C 1
ATOM 3100 O O . LEU B 1 155 ? 1.272 -1.974 -5.977 1 89 155 LEU B O 1
ATOM 3104 N N . VAL B 1 156 ? 2.938 -3.355 -5.5 1 88.88 156 VAL B N 1
ATOM 3105 C CA . VAL B 1 156 ? 3.025 -2.854 -4.133 1 88.88 156 VAL B CA 1
ATOM 3106 C C . VAL B 1 156 ? 3.811 -1.544 -4.113 1 88.88 156 VAL B C 1
ATOM 3108 O O . VAL B 1 156 ? 4.719 -1.369 -3.295 1 88.88 156 VAL B O 1
ATOM 3111 N N . THR B 1 157 ? 3.723 -0.671 -5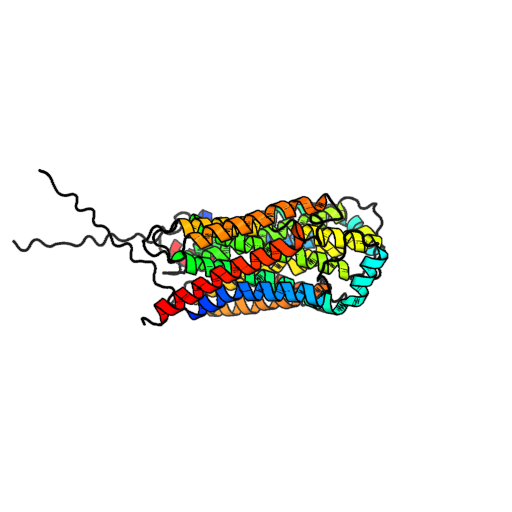.07 1 87.56 157 THR B N 1
ATOM 3112 C CA . THR B 1 157 ? 4.402 0.616 -5.16 1 87.56 157 THR B CA 1
ATOM 3113 C C . THR B 1 157 ? 3.439 1.759 -4.848 1 87.56 157 THR B C 1
ATOM 3115 O O . THR B 1 157 ? 3.801 2.932 -4.965 1 87.56 157 THR B O 1
ATOM 3118 N N . SER B 1 158 ? 2.283 1.445 -4.441 1 91.12 158 SER B N 1
ATOM 3119 C CA . SER B 1 158 ? 1.24 2.441 -4.215 1 91.12 158 SER B CA 1
ATOM 3120 C C . SER B 1 158 ? 1.607 3.375 -3.068 1 91.12 158 SER B C 1
ATOM 3122 O O . SER B 1 158 ? 1.271 4.559 -3.094 1 91.12 158 SER B O 1
ATOM 3124 N N . GLN B 1 159 ? 2.297 2.896 -2.098 1 91.5 159 GLN B N 1
ATOM 3125 C CA . GLN B 1 159 ? 2.666 3.732 -0.961 1 91.5 159 GLN B CA 1
ATOM 3126 C C . GLN B 1 159 ? 3.715 4.77 -1.358 1 91.5 159 GLN B C 1
ATOM 3128 O O . GLN B 1 159 ? 3.74 5.875 -0.816 1 91.5 159 GLN B O 1
ATOM 3133 N N . PHE B 1 160 ? 4.562 4.379 -2.377 1 93.56 160 PHE B N 1
ATOM 3134 C CA . PHE B 1 160 ? 5.469 5.375 -2.936 1 93.56 160 PHE B CA 1
ATOM 3135 C C . PHE B 1 160 ? 4.691 6.523 -3.564 1 93.56 160 PHE B C 1
ATOM 3137 O O . PHE B 1 160 ? 5.059 7.691 -3.402 1 93.56 160 PHE B O 1
ATOM 3144 N N . ALA B 1 161 ? 3.676 6.148 -4.203 1 94.31 161 ALA B N 1
ATOM 3145 C CA . ALA B 1 161 ? 2.859 7.164 -4.867 1 94.31 161 ALA B CA 1
ATOM 3146 C C . ALA B 1 161 ? 2.256 8.133 -3.854 1 94.31 161 ALA B C 1
ATOM 3148 O O . ALA B 1 161 ? 2.344 9.352 -4.02 1 94.31 161 ALA B O 1
ATOM 3149 N N . THR B 1 162 ? 1.689 7.613 -2.82 1 92.88 162 THR B N 1
ATOM 3150 C CA . THR B 1 162 ? 1.077 8.461 -1.803 1 92.88 162 THR B CA 1
ATOM 3151 C C . THR B 1 162 ? 2.125 9.344 -1.134 1 92.88 162 THR B C 1
ATOM 3153 O O . THR B 1 162 ? 1.866 10.516 -0.854 1 92.88 162 THR B O 1
ATOM 3156 N N . GLN B 1 163 ? 3.232 8.773 -0.853 1 94.62 163 GLN B N 1
ATOM 3157 C CA . GLN B 1 163 ? 4.309 9.562 -0.262 1 94.62 163 GLN B CA 1
ATOM 3158 C C . GLN B 1 163 ? 4.668 10.75 -1.145 1 94.62 163 GLN B C 1
ATOM 3160 O O . GLN B 1 163 ? 4.77 11.883 -0.66 1 94.62 163 GLN B O 1
ATOM 3165 N N . GLU B 1 164 ? 4.832 10.523 -2.449 1 96.62 164 GLU B N 1
ATOM 3166 C CA . GLU B 1 164 ? 5.246 11.562 -3.385 1 96.62 164 GLU B CA 1
ATOM 3167 C C . GLU B 1 164 ? 4.168 12.633 -3.535 1 96.62 164 GLU B C 1
ATOM 3169 O O . GLU B 1 164 ? 4.477 13.812 -3.664 1 96.62 164 GLU B O 1
ATOM 3174 N N . PHE B 1 165 ? 2.947 12.242 -3.463 1 94.38 165 PHE B N 1
ATOM 3175 C CA . PHE B 1 165 ? 1.867 13.227 -3.502 1 94.38 165 PHE B CA 1
ATOM 3176 C C . PHE B 1 165 ? 1.882 14.094 -2.252 1 94.38 165 PHE B C 1
ATOM 3178 O O . PHE B 1 165 ? 1.646 15.305 -2.328 1 94.38 165 PHE B O 1
ATOM 3185 N N . ALA B 1 166 ? 2.115 13.461 -1.153 1 93.81 166 ALA B N 1
ATOM 3186 C CA . ALA B 1 166 ? 2.203 14.219 0.092 1 93.81 166 ALA B CA 1
ATOM 3187 C C . ALA B 1 166 ? 3.342 15.234 0.039 1 93.81 166 ALA B C 1
ATOM 3189 O O . ALA B 1 166 ? 3.18 16.391 0.461 1 93.81 166 ALA B O 1
ATOM 3190 N N . ILE B 1 167 ? 4.461 14.812 -0.488 1 96.88 167 ILE B N 1
ATOM 3191 C CA . ILE B 1 167 ? 5.609 15.695 -0.629 1 96.88 167 ILE B CA 1
ATOM 3192 C C . ILE B 1 167 ? 5.238 16.891 -1.515 1 96.88 167 ILE B C 1
ATOM 3194 O O . ILE B 1 167 ? 5.516 18.031 -1.169 1 96.88 167 ILE B O 1
ATOM 3198 N N . SER B 1 168 ? 4.605 16.609 -2.602 1 97.31 168 SER B N 1
ATOM 3199 C CA . SER B 1 168 ? 4.18 17.672 -3.52 1 97.31 168 SER B CA 1
ATOM 3200 C C . SER B 1 168 ? 3.221 18.641 -2.84 1 97.31 168 SER B C 1
ATOM 3202 O O . SER B 1 168 ? 3.322 19.859 -3.029 1 97.31 168 SER B O 1
ATOM 3204 N N . GLY B 1 169 ? 2.289 18.094 -2.066 1 94 169 GLY B N 1
ATOM 3205 C CA . GLY B 1 169 ? 1.396 18.953 -1.309 1 94 169 GLY B CA 1
ATOM 3206 C C . GLY B 1 169 ? 2.125 19.859 -0.339 1 94 169 GLY B C 1
ATOM 3207 O O . GLY B 1 169 ? 1.761 21.031 -0.183 1 94 169 GLY B O 1
ATOM 3208 N N . GLY B 1 170 ? 3.123 19.312 0.28 1 94.5 170 GLY B N 1
ATOM 3209 C CA . GLY B 1 170 ? 3.934 20.125 1.176 1 94.5 170 GLY B CA 1
ATOM 3210 C C . GLY B 1 170 ? 4.652 21.25 0.471 1 94.5 170 GLY B C 1
ATOM 3211 O O . GLY B 1 170 ? 4.633 22.391 0.938 1 94.5 170 GLY B O 1
ATOM 3212 N N . ILE B 1 171 ? 5.23 20.953 -0.631 1 96.75 171 ILE B N 1
ATOM 3213 C CA . ILE B 1 171 ? 5.977 21.953 -1.396 1 96.75 171 ILE B CA 1
ATOM 3214 C C . ILE B 1 171 ? 5.031 23.062 -1.86 1 96.75 171 ILE B C 1
ATOM 3216 O O . ILE B 1 171 ? 5.363 24.234 -1.768 1 96.75 171 ILE B O 1
ATOM 3220 N N . LEU B 1 172 ? 3.852 22.75 -2.273 1 95.19 172 LEU B N 1
ATOM 3221 C CA . LEU B 1 172 ? 2.889 23.719 -2.799 1 95.19 172 LEU B CA 1
ATOM 3222 C C . LEU B 1 172 ? 2.299 24.562 -1.676 1 95.19 172 LEU B C 1
ATOM 3224 O O . LEU B 1 172 ? 1.773 25.656 -1.924 1 95.19 172 LEU B O 1
ATOM 3228 N N . SER B 1 173 ? 2.432 24.141 -0.456 1 93 173 SER B N 1
ATOM 3229 C CA . SER B 1 173 ? 1.869 24.875 0.674 1 93 173 SER B CA 1
ATOM 3230 C C . SER B 1 173 ? 2.748 26.047 1.057 1 93 173 SER B C 1
ATOM 3232 O O . SER B 1 173 ? 2.318 26.938 1.8 1 93 173 SER B O 1
ATOM 3234 N N . ASP B 1 174 ? 3.982 26.047 0.531 1 94.25 174 ASP B N 1
ATOM 3235 C CA . ASP B 1 174 ? 4.898 27.141 0.797 1 94.25 174 ASP B CA 1
ATOM 3236 C C . ASP B 1 174 ? 4.57 28.359 -0.08 1 94.25 174 ASP B C 1
ATOM 3238 O O . ASP B 1 174 ? 4.98 28.406 -1.24 1 94.25 174 ASP B O 1
ATOM 3242 N N . THR B 1 175 ? 3.93 29.406 0.528 1 90.75 175 THR B N 1
ATOM 3243 C CA . THR B 1 175 ? 3.447 30.531 -0.267 1 90.75 175 THR B CA 1
ATOM 3244 C C . THR B 1 175 ? 4.41 31.703 -0.178 1 90.75 175 THR B C 1
ATOM 3246 O O . THR B 1 175 ? 4.086 32.812 -0.611 1 90.75 175 THR B O 1
ATOM 3249 N N . ARG B 1 176 ? 5.543 31.531 0.326 1 92.75 176 ARG B N 1
ATOM 3250 C CA . ARG B 1 176 ? 6.52 32.594 0.407 1 92.75 176 ARG B CA 1
ATOM 3251 C C . ARG B 1 176 ? 7.016 33 -0.98 1 92.75 176 ARG B C 1
ATOM 3253 O O . ARG B 1 176 ? 6.871 32.25 -1.938 1 92.75 176 ARG B O 1
ATOM 3260 N N . ALA B 1 177 ? 7.523 34.125 -1.031 1 92.12 177 ALA B N 1
ATOM 3261 C CA . ALA B 1 177 ? 8.078 34.625 -2.287 1 92.12 177 ALA B CA 1
ATOM 3262 C C . ALA B 1 177 ? 9.203 33.719 -2.783 1 92.12 177 ALA B C 1
ATOM 3264 O O . ALA B 1 177 ? 9.312 33.438 -3.982 1 92.12 177 ALA B O 1
ATOM 3265 N N . LYS B 1 178 ? 10.07 33.281 -1.839 1 92.25 178 LYS B N 1
ATOM 3266 C CA . LYS B 1 178 ? 11.109 32.312 -2.135 1 92.25 178 LYS B CA 1
ATOM 3267 C C . LYS B 1 178 ? 10.859 31.016 -1.374 1 92.25 178 LYS B C 1
ATOM 3269 O O . LYS B 1 178 ? 11.375 30.828 -0.27 1 92.25 178 LYS B O 1
ATOM 3274 N N . PRO B 1 179 ? 10.234 30.141 -2.051 1 94.94 179 PRO B N 1
ATOM 3275 C CA . PRO B 1 179 ? 9.914 28.891 -1.36 1 94.94 179 PRO B CA 1
ATOM 3276 C C . PRO B 1 179 ? 11.148 28.016 -1.118 1 94.94 179 PRO B C 1
ATOM 3278 O O . PRO B 1 179 ? 12.172 28.188 -1.788 1 94.94 179 PRO B O 1
ATOM 3281 N N . LEU B 1 180 ? 11.07 27.203 -0.103 1 94.38 180 LEU B N 1
ATOM 3282 C CA . LEU B 1 180 ? 12.141 26.266 0.207 1 94.38 180 LEU B CA 1
ATOM 3283 C C . LEU B 1 180 ? 12.523 25.453 -1.025 1 94.38 180 LEU B C 1
ATOM 3285 O O . LEU B 1 180 ? 13.703 25.266 -1.313 1 94.38 180 LEU B O 1
ATOM 3289 N N . VAL B 1 181 ? 11.477 24.875 -1.679 1 96.81 181 VAL B N 1
ATOM 3290 C CA . VAL B 1 181 ? 11.547 24.156 -2.955 1 96.81 181 VAL B CA 1
ATOM 3291 C C . VAL B 1 181 ? 10.602 24.812 -3.957 1 96.81 181 VAL B C 1
ATOM 3293 O O . VAL B 1 181 ? 9.43 25.047 -3.65 1 96.81 181 VAL B O 1
ATOM 3296 N N . PRO B 1 182 ? 11.125 25.172 -5.113 1 96.38 182 PRO B N 1
ATOM 3297 C CA . PRO B 1 182 ? 10.242 25.828 -6.086 1 96.38 182 PRO B CA 1
ATOM 3298 C C . PRO B 1 182 ? 9.039 24.969 -6.457 1 96.38 182 PRO B C 1
ATOM 3300 O O . PRO B 1 182 ? 9.141 23.734 -6.523 1 96.38 182 PRO B O 1
ATOM 3303 N N . HIS B 1 183 ? 7.992 25.609 -6.832 1 97.12 183 HIS B N 1
ATOM 3304 C CA . HIS B 1 183 ? 6.723 24.938 -7.074 1 97.12 183 HIS B CA 1
ATOM 3305 C C . HIS B 1 183 ? 6.801 24.031 -8.305 1 97.12 183 HIS B C 1
ATOM 3307 O O . HIS B 1 183 ? 6.109 23.016 -8.383 1 97.12 183 HIS B O 1
ATOM 3313 N N . TRP B 1 184 ? 7.613 24.391 -9.25 1 96.56 184 TRP B N 1
ATOM 3314 C CA . TRP B 1 184 ? 7.703 23.562 -10.445 1 96.56 184 TRP B CA 1
ATOM 3315 C C . TRP B 1 184 ? 8.188 22.156 -10.102 1 96.56 184 TRP B C 1
ATOM 3317 O O . TRP B 1 184 ? 7.855 21.188 -10.797 1 96.56 184 TRP B O 1
ATOM 3327 N N . VAL B 1 185 ? 8.953 21.984 -9.008 1 97.62 185 VAL B N 1
ATOM 3328 C CA . VAL B 1 185 ? 9.422 20.688 -8.555 1 97.62 185 VAL B CA 1
ATOM 3329 C C . VAL B 1 185 ? 8.234 19.828 -8.117 1 97.62 185 VAL B C 1
ATOM 3331 O O . VAL B 1 185 ? 8.203 18.625 -8.367 1 97.62 185 VAL B O 1
ATOM 3334 N N . ALA B 1 186 ? 7.254 20.406 -7.48 1 97.75 186 ALA B N 1
ATOM 3335 C CA . ALA B 1 186 ? 6.051 19.688 -7.07 1 97.75 186 ALA B CA 1
ATOM 3336 C C . ALA B 1 186 ? 5.277 19.188 -8.281 1 97.75 186 ALA B C 1
ATOM 3338 O O . ALA B 1 186 ? 4.758 18.062 -8.273 1 97.75 186 ALA B O 1
ATOM 3339 N N . TRP B 1 187 ? 5.242 19.984 -9.328 1 96.88 187 TRP B N 1
ATOM 3340 C CA . TRP B 1 187 ? 4.512 19.594 -10.531 1 96.88 187 TRP B CA 1
ATOM 3341 C C . TRP B 1 187 ? 5.23 18.469 -11.266 1 96.88 187 TRP B C 1
ATOM 3343 O O . TRP B 1 187 ? 4.598 17.516 -11.734 1 96.88 187 TRP B O 1
ATOM 3353 N N . ILE B 1 188 ? 6.512 18.578 -11.352 1 97.62 188 ILE B N 1
ATOM 3354 C CA . ILE B 1 188 ? 7.293 17.5 -11.961 1 97.62 188 ILE B CA 1
ATOM 3355 C C . ILE B 1 188 ? 7.184 16.234 -11.117 1 97.62 188 ILE B C 1
ATOM 3357 O O . ILE B 1 188 ? 6.969 15.141 -11.641 1 97.62 188 ILE B O 1
ATOM 3361 N N . ASN B 1 189 ? 7.289 16.391 -9.812 1 98 189 ASN B N 1
ATOM 3362 C CA . ASN B 1 189 ? 7.172 15.258 -8.898 1 98 189 ASN B CA 1
ATOM 3363 C C . ASN B 1 189 ? 5.82 14.562 -9.031 1 98 189 ASN B C 1
ATOM 3365 O O . ASN B 1 189 ? 5.758 13.336 -9.117 1 98 189 ASN B O 1
ATOM 3369 N N . SER B 1 190 ? 4.758 15.297 -9.125 1 97.06 190 SER B N 1
ATOM 3370 C CA . SER B 1 190 ? 3.42 14.734 -9.281 1 97.06 190 SER B CA 1
ATOM 3371 C C . SER B 1 190 ? 3.256 14.055 -10.633 1 97.06 190 SER B C 1
ATOM 3373 O O . SER B 1 190 ? 2.656 12.984 -10.734 1 97.06 190 SER B O 1
ATOM 3375 N N . SER B 1 191 ? 3.723 14.703 -11.68 1 97.31 191 SER B N 1
ATOM 3376 C CA . SER B 1 191 ? 3.641 14.125 -13.016 1 97.31 191 SER B CA 1
ATOM 3377 C C . SER B 1 191 ? 4.375 12.789 -13.094 1 97.31 191 SER B C 1
ATOM 3379 O O . SER B 1 191 ? 3.865 11.82 -13.664 1 97.31 191 SER B O 1
ATOM 3381 N N . LEU B 1 192 ? 5.551 12.75 -12.516 1 97.25 192 LEU B N 1
ATOM 3382 C CA . LEU B 1 192 ? 6.316 11.516 -12.492 1 97.25 192 LEU B CA 1
ATOM 3383 C C . LEU B 1 192 ? 5.609 10.453 -11.664 1 97.25 192 LEU B C 1
ATOM 3385 O O . LEU B 1 192 ? 5.648 9.266 -12 1 97.25 192 LEU B O 1
ATOM 3389 N N . THR B 1 193 ? 4.984 10.844 -10.562 1 96.44 193 THR B N 1
ATOM 3390 C CA . THR B 1 193 ? 4.227 9.922 -9.727 1 96.44 193 THR B CA 1
ATOM 3391 C C . THR B 1 193 ? 3.088 9.289 -10.516 1 96.44 193 THR B C 1
ATOM 3393 O O . THR B 1 193 ? 2.801 8.102 -10.352 1 96.44 193 THR B O 1
ATOM 3396 N N . LEU B 1 194 ? 2.475 10.039 -11.422 1 94.62 194 LEU B N 1
ATOM 3397 C CA . LEU B 1 194 ? 1.375 9.539 -12.234 1 94.62 194 LEU B CA 1
ATOM 3398 C C . LEU B 1 194 ? 1.846 8.422 -13.156 1 94.62 194 LEU B C 1
ATOM 3400 O O . LEU B 1 194 ? 1.042 7.598 -13.602 1 94.62 194 LEU B O 1
ATOM 3404 N N . THR B 1 195 ? 3.082 8.352 -13.414 1 93.06 195 THR B N 1
ATOM 3405 C CA . THR B 1 195 ? 3.609 7.316 -14.297 1 93.06 195 THR B CA 1
ATOM 3406 C C . THR B 1 195 ? 3.619 5.965 -13.586 1 93.06 195 THR B C 1
ATOM 3408 O O . THR B 1 195 ? 3.773 4.922 -14.227 1 93.06 195 THR B O 1
ATOM 3411 N N . TYR B 1 196 ? 3.42 5.922 -12.227 1 93.31 196 TYR B N 1
ATOM 3412 C CA . TYR B 1 196 ? 3.338 4.664 -11.492 1 93.31 196 TYR B CA 1
ATOM 3413 C C . TYR B 1 196 ? 2.025 3.947 -11.781 1 93.31 196 TYR B C 1
ATOM 3415 O O . TYR B 1 196 ? 1.959 2.717 -11.734 1 93.31 196 TYR B O 1
ATOM 3423 N N . ILE B 1 197 ? 1.015 4.676 -12.117 1 92.12 197 ILE B N 1
ATOM 3424 C CA . ILE B 1 197 ? -0.37 4.219 -12.062 1 92.12 197 ILE B CA 1
ATOM 3425 C C . ILE B 1 197 ? -0.606 3.156 -13.133 1 92.12 197 ILE B C 1
ATOM 3427 O O . ILE B 1 197 ? -1.236 2.129 -12.867 1 92.12 197 ILE B O 1
ATOM 3431 N N . PRO B 1 198 ? -0.06 3.25 -14.336 1 92.12 198 PRO B N 1
ATOM 3432 C CA . PRO B 1 198 ? -0.259 2.197 -15.336 1 92.12 198 PRO B CA 1
ATOM 3433 C C . PRO B 1 198 ? 0.39 0.874 -14.938 1 92.12 198 PRO B C 1
ATOM 3435 O O . PRO B 1 198 ? -0.051 -0.192 -15.375 1 92.12 198 PRO B O 1
ATOM 3438 N N . ALA B 1 199 ? 1.364 0.955 -14.141 1 91.88 199 ALA B N 1
ATOM 3439 C CA . ALA B 1 199 ? 2.086 -0.246 -13.727 1 91.88 199 ALA B CA 1
ATOM 3440 C C . ALA B 1 199 ? 1.188 -1.174 -12.914 1 91.88 199 ALA B C 1
ATOM 3442 O O . ALA B 1 199 ? 1.441 -2.377 -12.828 1 91.88 199 ALA B O 1
ATOM 3443 N N . TYR B 1 200 ? 0.079 -0.661 -12.367 1 93.62 200 TYR B N 1
ATOM 3444 C CA . TYR B 1 200 ? -0.808 -1.453 -11.523 1 93.62 200 TYR B CA 1
ATOM 3445 C C . TYR B 1 200 ? -1.672 -2.385 -12.359 1 93.62 200 TYR B C 1
ATOM 3447 O O . TYR B 1 200 ? -2.393 -3.229 -11.82 1 93.62 200 TYR B O 1
ATOM 3455 N N . SER B 1 201 ? -1.488 -2.311 -13.727 1 93.5 201 SER B N 1
ATOM 3456 C CA . SER B 1 201 ? -2.223 -3.217 -14.602 1 93.5 201 SER B CA 1
ATOM 3457 C C . SER B 1 201 ? -1.323 -4.336 -15.117 1 93.5 201 SER B C 1
ATOM 3459 O O . SER B 1 201 ? -1.706 -5.078 -16.031 1 93.5 201 SER B O 1
ATOM 3461 N N . ALA B 1 202 ? -0.169 -4.504 -14.578 1 93.38 202 ALA B N 1
ATOM 3462 C CA . ALA B 1 202 ? 0.822 -5.457 -15.07 1 93.38 202 ALA B CA 1
ATOM 3463 C C . ALA B 1 202 ? 0.286 -6.887 -15.023 1 93.38 202 ALA B C 1
ATOM 3465 O O . ALA B 1 202 ? 0.705 -7.742 -15.797 1 93.38 202 ALA B O 1
ATOM 3466 N N . HIS B 1 203 ? -0.667 -7.168 -14.172 1 94.25 203 HIS B N 1
ATOM 3467 C CA . HIS B 1 203 ? -1.203 -8.516 -14.008 1 94.25 203 HIS B CA 1
ATOM 3468 C C . HIS B 1 203 ? -2.139 -8.883 -15.156 1 94.25 203 HIS B C 1
ATOM 3470 O O . HIS B 1 203 ? -2.547 -10.039 -15.281 1 94.25 203 HIS B O 1
ATOM 3476 N N . CYS B 1 204 ? -2.385 -8 -16.062 1 93.38 204 CYS B N 1
ATOM 3477 C CA . CYS B 1 204 ? -3.381 -8.227 -17.109 1 93.38 204 CYS B CA 1
ATOM 3478 C C . CYS B 1 204 ? -2.723 -8.703 -18.391 1 93.38 204 CYS B C 1
ATOM 3480 O O . CYS B 1 204 ? -3.395 -9.234 -19.281 1 93.38 204 CYS B O 1
ATOM 3482 N N . VAL B 1 205 ? -1.406 -8.492 -18.516 1 93.06 205 VAL B N 1
ATOM 3483 C CA . VAL B 1 205 ? -0.773 -8.797 -19.797 1 93.06 205 VAL B CA 1
ATOM 3484 C C . VAL B 1 205 ? 0.571 -9.477 -19.562 1 93.06 205 VAL B C 1
ATOM 3486 O O . VAL B 1 205 ? 1.184 -9.312 -18.5 1 93.06 205 VAL B O 1
ATOM 3489 N N . ARG B 1 206 ? 1.08 -10.195 -20.609 1 94.12 206 ARG B N 1
ATOM 3490 C CA . ARG B 1 206 ? 2.34 -10.922 -20.484 1 94.12 206 ARG B CA 1
ATOM 3491 C C . ARG B 1 206 ? 3.352 -10.453 -21.516 1 94.12 206 ARG B C 1
ATOM 3493 O O . ARG B 1 206 ? 4.438 -11.023 -21.641 1 94.12 206 ARG B O 1
ATOM 3500 N N . LYS B 1 207 ? 2.918 -9.484 -22.281 1 92.81 207 LYS B N 1
ATOM 3501 C CA . LYS B 1 207 ? 3.809 -8.922 -23.297 1 92.81 207 LYS B CA 1
ATOM 3502 C C . LYS B 1 207 ? 3.518 -7.441 -23.516 1 92.81 207 LYS B C 1
ATOM 3504 O O . LYS B 1 207 ? 2.451 -6.945 -23.156 1 92.81 207 LYS B O 1
ATOM 3509 N N . GLY B 1 208 ? 4.59 -6.727 -24.156 1 93.31 208 GLY B N 1
ATOM 3510 C CA . GLY B 1 208 ? 4.398 -5.332 -24.516 1 93.31 208 GLY B CA 1
ATOM 3511 C C . GLY B 1 208 ? 4.848 -4.371 -23.438 1 93.31 208 GLY B C 1
ATOM 3512 O O . GLY B 1 208 ? 5.473 -4.781 -22.453 1 93.31 208 GLY B O 1
ATOM 3513 N N . PRO B 1 209 ? 4.574 -3.098 -23.594 1 94.38 209 PRO B N 1
ATOM 3514 C CA . PRO B 1 209 ? 5.059 -2.061 -22.688 1 94.38 209 PRO B CA 1
ATOM 3515 C C . PRO B 1 209 ? 4.379 -2.113 -21.312 1 94.38 209 PRO B C 1
ATOM 3517 O O . PRO B 1 209 ? 4.906 -1.575 -20.344 1 94.38 209 PRO B O 1
ATOM 3520 N N . MET B 1 210 ? 3.25 -2.924 -21.234 1 94.56 210 MET B N 1
ATOM 3521 C CA . MET B 1 210 ? 2.482 -2.939 -20 1 94.56 210 MET B CA 1
ATOM 3522 C C . MET B 1 210 ? 2.779 -4.195 -19.188 1 94.56 210 MET B C 1
ATOM 3524 O O . 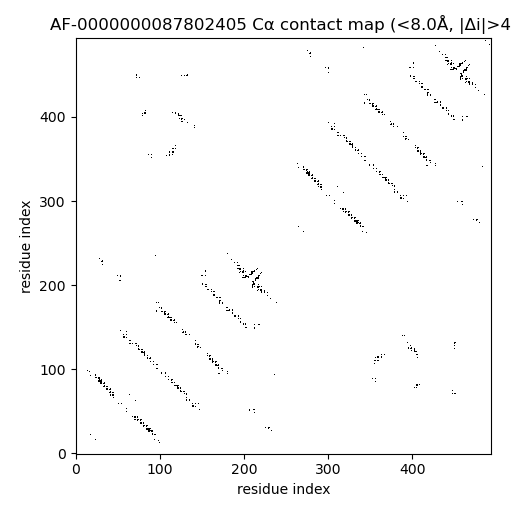MET B 1 210 ? 2.254 -4.371 -18.094 1 94.56 210 MET B O 1
ATOM 3528 N N . ALA B 1 211 ? 3.543 -5.098 -19.734 1 95.62 211 ALA B N 1
ATOM 3529 C CA . ALA B 1 211 ? 3.984 -6.254 -18.953 1 95.62 211 ALA B CA 1
ATOM 3530 C C . ALA B 1 211 ? 4.965 -5.84 -17.859 1 95.62 211 ALA B C 1
ATOM 3532 O O . ALA B 1 211 ? 5.488 -4.723 -17.875 1 95.62 211 ALA B O 1
ATOM 3533 N N . TRP B 1 212 ? 5.242 -6.727 -16.906 1 94.56 212 TRP B N 1
ATOM 3534 C CA . TRP B 1 212 ? 6.047 -6.289 -15.773 1 94.56 212 TRP B CA 1
ATOM 3535 C C . TRP B 1 212 ? 7.473 -5.965 -16.219 1 94.56 212 TRP B C 1
ATOM 3537 O O . TRP B 1 212 ? 8.203 -5.273 -15.5 1 94.56 212 TRP B O 1
ATOM 3547 N N . ASP B 1 213 ? 7.957 -6.473 -17.297 1 94.69 213 ASP B N 1
ATOM 3548 C CA . ASP B 1 213 ? 9.289 -6.176 -17.797 1 94.69 213 ASP B CA 1
ATOM 3549 C C . ASP B 1 213 ? 9.25 -5.07 -18.859 1 94.69 213 ASP B C 1
ATOM 3551 O O . ASP B 1 213 ? 10.227 -4.84 -19.562 1 94.69 213 ASP B O 1
ATOM 3555 N N . GLY B 1 214 ? 8.203 -4.398 -19.062 1 94.56 214 GLY B N 1
ATOM 3556 C CA . GLY B 1 214 ? 7.988 -3.428 -20.125 1 94.56 214 GLY B CA 1
ATOM 3557 C C . GLY B 1 214 ? 8.477 -2.035 -19.766 1 94.56 214 GLY B C 1
ATOM 3558 O O . GLY B 1 214 ? 8.828 -1.771 -18.609 1 94.56 214 GLY B O 1
ATOM 3559 N N . ALA B 1 215 ? 8.445 -1.157 -20.75 1 94.81 215 ALA B N 1
ATOM 3560 C CA . ALA B 1 215 ? 8.945 0.209 -20.609 1 94.81 215 ALA B CA 1
ATOM 3561 C C . ALA B 1 215 ? 8.086 1.007 -19.641 1 94.81 215 ALA B C 1
ATOM 3563 O O . ALA B 1 215 ? 8.617 1.741 -18.797 1 94.81 215 ALA B O 1
ATOM 3564 N N . VAL B 1 216 ? 6.793 0.8 -19.656 1 94.19 216 VAL B N 1
ATOM 3565 C CA . VAL B 1 216 ? 5.852 1.607 -18.891 1 94.19 216 VAL B CA 1
ATOM 3566 C C . VAL B 1 216 ? 5.793 1.106 -17.453 1 94.19 216 VAL B C 1
ATOM 3568 O O . VAL B 1 216 ? 5.645 1.898 -16.516 1 94.19 216 VAL B O 1
ATOM 3571 N N . THR B 1 217 ? 5.945 -0.215 -17.281 1 93.69 217 THR B N 1
ATOM 3572 C CA . THR B 1 217 ? 5.707 -0.792 -15.969 1 93.69 217 THR B CA 1
ATOM 3573 C C . THR B 1 217 ? 7.02 -0.961 -15.203 1 93.69 217 THR B C 1
ATOM 3575 O O . THR B 1 217 ? 7.035 -0.929 -13.969 1 93.69 217 THR B O 1
ATOM 3578 N N . PHE B 1 218 ? 8.109 -1.177 -15.922 1 94.81 218 PHE B N 1
ATOM 3579 C CA . PHE B 1 218 ? 9.367 -1.443 -15.242 1 94.81 218 PHE B CA 1
ATOM 3580 C C . PHE B 1 218 ? 10.297 -0.241 -15.336 1 94.81 218 PHE B C 1
ATOM 3582 O O . PHE B 1 218 ? 10.68 0.338 -14.312 1 94.81 218 PHE B O 1
ATOM 3589 N N . TRP B 1 219 ? 10.633 0.358 -16.453 1 94.88 219 TRP B N 1
ATOM 3590 C CA . TRP B 1 219 ? 11.688 1.342 -16.672 1 94.88 219 TRP B CA 1
ATOM 3591 C C . TRP B 1 219 ? 11.227 2.734 -16.25 1 94.88 219 TRP B C 1
ATOM 3593 O O . TRP B 1 219 ? 11.961 3.461 -15.578 1 94.88 219 TRP B O 1
ATOM 3603 N N . LEU B 1 220 ? 10.07 3.061 -16.625 1 94.94 220 LEU B N 1
ATOM 3604 C CA . LEU B 1 220 ? 9.586 4.414 -16.375 1 94.94 220 LEU B CA 1
ATOM 3605 C C . LEU B 1 220 ? 9.438 4.668 -14.875 1 94.94 220 LEU B C 1
ATOM 3607 O O . LEU B 1 220 ? 9.93 5.676 -14.367 1 94.94 220 LEU B O 1
ATOM 3611 N N . PRO B 1 221 ? 8.828 3.777 -14.148 1 93.69 221 PRO B N 1
ATOM 3612 C CA . PRO B 1 221 ? 8.703 4.043 -12.711 1 93.69 221 PRO B CA 1
ATOM 3613 C C . PRO B 1 221 ? 10.055 4.105 -12.008 1 93.69 221 PRO B C 1
ATOM 3615 O O . PRO B 1 221 ? 10.25 4.938 -11.109 1 93.69 221 PRO B O 1
ATOM 3618 N N . ILE B 1 222 ? 10.992 3.271 -12.367 1 94 222 ILE B N 1
ATOM 3619 C CA . ILE B 1 222 ? 12.312 3.283 -11.742 1 94 222 ILE B CA 1
ATOM 3620 C C . ILE B 1 222 ? 13.016 4.605 -12.039 1 94 222 ILE B C 1
ATOM 3622 O O . ILE B 1 222 ? 13.57 5.238 -11.141 1 94 222 ILE B O 1
ATOM 3626 N N . ALA B 1 223 ? 12.93 5.051 -13.258 1 96.06 223 ALA B N 1
ATOM 3627 C CA . ALA B 1 223 ? 13.508 6.336 -13.633 1 96.06 223 ALA B CA 1
ATOM 3628 C C . ALA B 1 223 ? 12.828 7.48 -12.883 1 96.06 223 ALA B C 1
ATOM 3630 O O . ALA B 1 223 ? 13.492 8.43 -12.453 1 96.06 223 ALA B O 1
ATOM 3631 N N . ALA B 1 224 ? 11.531 7.395 -12.773 1 97.19 224 ALA B N 1
ATOM 3632 C CA . ALA B 1 224 ? 10.766 8.422 -12.07 1 97.19 224 ALA B CA 1
ATOM 3633 C C . ALA B 1 224 ? 11.211 8.531 -10.609 1 97.19 224 ALA B C 1
ATOM 3635 O O . ALA B 1 224 ? 11.469 9.633 -10.117 1 97.19 224 ALA B O 1
ATOM 3636 N N . ILE B 1 225 ? 11.344 7.418 -9.953 1 96.5 225 ILE B N 1
ATOM 3637 C CA . ILE B 1 225 ? 11.742 7.422 -8.555 1 96.5 225 ILE B CA 1
ATOM 3638 C C . ILE B 1 225 ? 13.156 7.996 -8.43 1 96.5 225 ILE B C 1
ATOM 3640 O O . ILE B 1 225 ? 13.438 8.766 -7.504 1 96.5 225 ILE B O 1
ATOM 3644 N N . ALA B 1 226 ? 14.008 7.652 -9.344 1 96.69 226 ALA B N 1
ATOM 3645 C CA . ALA B 1 226 ? 15.375 8.164 -9.336 1 96.69 226 ALA B CA 1
ATOM 3646 C C . ALA B 1 226 ? 15.398 9.68 -9.484 1 96.69 226 ALA B C 1
ATOM 3648 O O . ALA B 1 226 ? 16.078 10.375 -8.727 1 96.69 226 ALA B O 1
ATOM 3649 N N . VAL B 1 227 ? 14.625 10.172 -10.398 1 97.62 227 VAL B N 1
ATOM 3650 C CA . VAL B 1 227 ? 14.578 11.609 -10.648 1 97.62 227 VAL B CA 1
ATOM 3651 C C . VAL B 1 227 ? 13.961 12.32 -9.445 1 97.62 227 VAL B C 1
ATOM 3653 O O . VAL B 1 227 ? 14.469 13.359 -9.008 1 97.62 227 VAL B O 1
ATOM 3656 N N . GLN B 1 228 ? 12.891 11.828 -8.914 1 98.25 228 GLN B N 1
ATOM 3657 C CA . GLN B 1 228 ? 12.219 12.43 -7.77 1 98.25 228 GLN B CA 1
ATOM 3658 C C . GLN B 1 228 ? 13.148 12.492 -6.559 1 98.25 228 GLN B C 1
ATOM 3660 O O . GLN B 1 228 ? 13.266 13.531 -5.91 1 98.25 228 GLN B O 1
ATOM 3665 N N . THR B 1 229 ? 13.797 11.367 -6.297 1 97.81 229 THR B N 1
ATOM 3666 C CA . THR B 1 229 ? 14.734 11.32 -5.18 1 97.81 229 THR B CA 1
ATOM 3667 C C . THR B 1 229 ? 15.906 12.266 -5.422 1 97.81 229 THR B C 1
ATOM 3669 O O . THR B 1 229 ? 16.328 13 -4.516 1 97.81 229 THR B O 1
ATOM 3672 N N . GLY B 1 230 ? 16.375 12.289 -6.625 1 97.81 230 GLY B N 1
ATOM 3673 C CA . GLY B 1 230 ? 17.484 13.172 -6.973 1 97.81 230 GLY B CA 1
ATOM 3674 C C . GLY B 1 230 ? 17.141 14.641 -6.809 1 97.81 230 GLY B C 1
ATOM 3675 O O . GLY B 1 230 ? 17.938 15.422 -6.285 1 97.81 230 GLY B O 1
ATOM 3676 N N . LEU B 1 231 ? 15.977 15.062 -7.223 1 97.31 231 LEU B N 1
ATOM 3677 C CA . LEU B 1 231 ? 15.531 16.453 -7.117 1 97.31 231 LEU B CA 1
ATOM 3678 C C . LEU B 1 231 ? 15.43 16.875 -5.66 1 97.31 231 LEU B C 1
ATOM 3680 O O . LEU B 1 231 ? 15.898 17.969 -5.293 1 97.31 231 LEU B O 1
ATOM 3684 N N . LEU B 1 232 ? 14.898 16.031 -4.855 1 97.06 232 LEU B N 1
ATOM 3685 C CA . LEU B 1 232 ? 14.719 16.391 -3.455 1 97.06 232 LEU B CA 1
ATOM 3686 C C . LEU B 1 232 ? 16.062 16.453 -2.736 1 97.06 232 LEU B C 1
ATOM 3688 O O . LEU B 1 232 ? 16.297 17.344 -1.907 1 97.06 232 LEU B O 1
ATOM 3692 N N . CYS B 1 233 ? 16.953 15.5 -3.086 1 96.38 233 CYS B N 1
ATOM 3693 C CA . CYS B 1 233 ? 18.297 15.555 -2.521 1 96.38 233 CYS B CA 1
ATOM 3694 C C . CYS B 1 233 ? 19.016 16.812 -2.971 1 96.38 233 CYS B C 1
ATOM 3696 O O . CYS B 1 233 ? 19.719 17.453 -2.176 1 96.38 233 CYS B O 1
ATOM 3698 N N . PHE B 1 234 ? 18.891 17.188 -4.211 1 96.69 234 PHE B N 1
ATOM 3699 C CA . PHE B 1 234 ? 19.516 18.375 -4.75 1 96.69 234 PHE B CA 1
ATOM 3700 C C . PHE B 1 234 ? 19.078 19.625 -3.986 1 96.69 234 PHE B C 1
ATOM 3702 O O . PHE B 1 234 ? 19.922 20.422 -3.564 1 96.69 234 PHE B O 1
ATOM 3709 N N . TYR B 1 235 ? 17.828 19.781 -3.762 1 96.06 235 TYR B N 1
ATOM 3710 C CA . TYR B 1 235 ? 17.328 20.984 -3.105 1 96.06 235 TYR B CA 1
ATOM 3711 C C . TYR B 1 235 ? 17.672 20.969 -1.619 1 96.06 235 TYR B C 1
ATOM 3713 O O . TYR B 1 235 ? 17.812 22.031 -1 1 96.06 235 TYR B O 1
ATOM 3721 N N . PHE B 1 236 ? 17.719 19.781 -1.073 1 95 236 PHE B N 1
ATOM 3722 C CA . PHE B 1 236 ? 18.219 19.688 0.293 1 95 236 PHE B CA 1
ATOM 3723 C C . PHE B 1 236 ? 19.656 20.172 0.378 1 95 236 PHE B C 1
ATOM 3725 O O . PHE B 1 236 ? 20.016 20.922 1.292 1 95 236 PHE B O 1
ATOM 3732 N N . TRP B 1 237 ? 20.469 19.781 -0.599 1 93.25 237 TRP B N 1
ATOM 3733 C CA . TRP B 1 237 ? 21.875 20.203 -0.617 1 93.25 237 TRP B CA 1
ATOM 3734 C C . TRP B 1 237 ? 21.984 21.703 -0.812 1 93.25 237 TRP B C 1
ATOM 3736 O O . TRP B 1 237 ? 22.812 22.359 -0.185 1 93.25 237 TRP B O 1
ATOM 3746 N N . MET B 1 238 ? 21.203 22.266 -1.676 1 92.56 238 MET B N 1
ATOM 374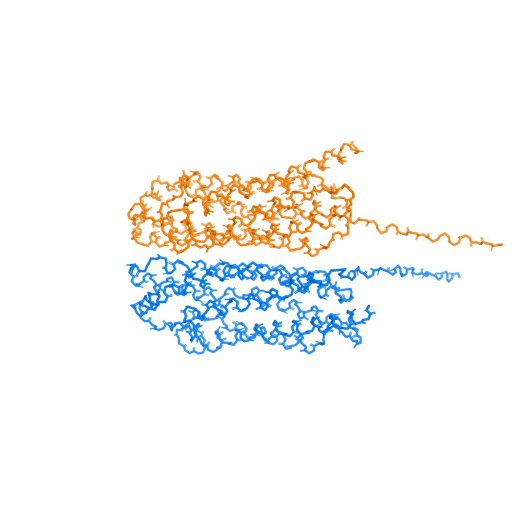7 C CA . MET B 1 238 ? 21.172 23.703 -1.883 1 92.56 238 MET B CA 1
ATOM 3748 C C . MET B 1 238 ? 20.781 24.438 -0.598 1 92.56 238 MET B C 1
ATOM 3750 O O . MET B 1 238 ? 21.344 25.484 -0.288 1 92.56 238 MET B O 1
ATOM 3754 N N . TYR B 1 239 ? 19.859 23.828 0.063 1 91.25 239 TYR B N 1
ATOM 3755 C CA . TYR B 1 239 ? 19.438 24.391 1.344 1 91.25 239 TYR B CA 1
ATOM 3756 C C . TYR B 1 239 ? 20.594 24.375 2.346 1 91.25 239 TYR B C 1
ATOM 3758 O O . TYR B 1 239 ? 20.812 25.375 3.053 1 91.25 239 TYR B O 1
ATOM 3766 N N . LEU B 1 240 ? 21.359 23.328 2.459 1 89.12 240 LEU B N 1
ATOM 3767 C CA . LEU B 1 240 ? 22.484 23.219 3.381 1 89.12 240 LEU B CA 1
ATOM 3768 C C . LEU B 1 240 ? 23.562 24.234 3.045 1 89.12 240 LEU B C 1
ATOM 3770 O O . LEU B 1 240 ? 24.156 24.844 3.945 1 89.12 240 LEU B O 1
ATOM 3774 N N . ARG B 1 241 ? 23.75 24.406 1.84 1 87.81 241 ARG B N 1
ATOM 3775 C CA . ARG B 1 241 ? 24.781 25.328 1.394 1 87.81 241 ARG B CA 1
ATOM 3776 C C . ARG B 1 241 ? 24.422 26.766 1.756 1 87.81 241 ARG B C 1
ATOM 3778 O O . ARG B 1 241 ? 25.297 27.562 2.1 1 87.81 241 ARG B O 1
ATOM 3785 N N . GLN B 1 242 ? 23.219 27.109 1.667 1 83 242 GLN B N 1
ATOM 3786 C CA . GLN B 1 242 ? 22.766 28.469 1.975 1 83 242 GLN B CA 1
ATOM 3787 C C . GLN B 1 242 ? 22.797 28.719 3.479 1 83 242 GLN B C 1
ATOM 3789 O O . GLN B 1 242 ? 23 29.859 3.914 1 83 242 GLN B O 1
ATOM 3794 N N . HIS B 1 243 ? 22.625 27.703 4.27 1 77.06 243 HIS B N 1
ATOM 3795 C CA . HIS B 1 243 ? 22.516 27.922 5.711 1 77.06 243 HIS B CA 1
ATOM 3796 C C . HIS B 1 243 ? 23.812 27.531 6.414 1 77.06 243 HIS B C 1
ATOM 3798 O O . HIS B 1 243 ? 24.047 27.922 7.562 1 77.06 243 HIS B O 1
ATOM 3804 N N . THR B 1 244 ? 24.531 26.5 5.992 1 62.91 244 THR B N 1
ATOM 3805 C CA . THR B 1 244 ? 25.859 26.297 6.562 1 62.91 244 THR B CA 1
ATOM 3806 C C . THR B 1 244 ? 26.812 27.406 6.117 1 62.91 244 THR B C 1
ATOM 3808 O O . THR B 1 244 ? 27.766 27.75 6.828 1 62.91 244 THR B O 1
ATOM 3811 N N . ALA B 1 245 ? 26.703 28.016 5.039 1 50.38 245 ALA B N 1
ATOM 3812 C CA . ALA B 1 245 ? 27.547 29.172 4.703 1 50.38 245 ALA B CA 1
ATOM 3813 C C . ALA B 1 245 ? 27.234 30.359 5.613 1 50.38 245 ALA B C 1
ATOM 3815 O O . ALA B 1 245 ? 28.078 31.234 5.816 1 50.38 245 ALA B O 1
ATOM 3816 N N . ARG B 1 246 ? 26.109 30.531 6.066 1 44.19 246 ARG B N 1
ATOM 3817 C CA . ARG B 1 246 ? 25.875 31.719 6.883 1 44.19 246 ARG B CA 1
ATOM 3818 C C . ARG B 1 246 ? 26.328 31.5 8.32 1 44.19 246 ARG B C 1
ATOM 3820 O O . ARG B 1 246 ? 26.375 32.438 9.117 1 44.19 246 ARG B O 1
ATOM 3827 N N . GLY B 1 247 ? 26.469 30.156 8.742 1 41.19 247 GLY B N 1
ATOM 3828 C CA . GLY B 1 247 ? 27.156 30.141 10.031 1 41.19 247 GLY B CA 1
ATOM 3829 C C . GLY B 1 247 ? 28.656 30 9.906 1 41.19 247 GLY B C 1
ATOM 3830 O O . GLY B 1 247 ? 29.172 29.578 8.867 1 41.19 247 GLY B O 1
#

pLDDT: mean 88.28, std 17.47, range [24.84, 98.25]